Protein AF-A0A522YFZ4-F1 (afdb_monomer)

Structure (mmCIF, N/CA/C/O backbone):
data_AF-A0A522YFZ4-F1
#
_entry.id   AF-A0A522YFZ4-F1
#
loop_
_atom_site.group_PDB
_atom_site.id
_atom_site.type_symbol
_atom_site.label_atom_id
_atom_site.label_alt_id
_atom_site.label_comp_id
_atom_site.label_asym_id
_atom_site.label_entity_id
_atom_site.label_seq_id
_atom_site.pdbx_PDB_ins_code
_atom_site.Cartn_x
_atom_site.Cartn_y
_atom_site.Cartn_z
_atom_site.occupancy
_atom_site.B_iso_or_equiv
_atom_site.auth_seq_id
_atom_site.auth_comp_id
_atom_site.auth_asym_id
_atom_site.auth_atom_id
_atom_site.pdbx_PDB_model_num
ATOM 1 N N . MET A 1 1 ? -3.232 -18.277 -2.558 1.00 76.31 1 MET A N 1
ATOM 2 C CA . MET A 1 1 ? -4.151 -17.157 -2.902 1.00 76.31 1 MET A CA 1
ATOM 3 C C . MET A 1 1 ? -4.315 -17.073 -4.424 1.00 76.31 1 MET A C 1
ATOM 5 O O . MET A 1 1 ? -3.381 -17.454 -5.121 1.00 76.31 1 MET A O 1
ATOM 9 N N . LYS A 1 2 ? -5.454 -16.602 -4.963 1.00 79.25 2 LYS A N 1
ATOM 10 C CA . LYS A 1 2 ? -5.583 -16.311 -6.410 1.00 79.25 2 LYS A CA 1
ATOM 11 C C . LYS A 1 2 ? -5.050 -14.899 -6.674 1.00 79.25 2 LYS A C 1
ATOM 13 O O . LYS A 1 2 ? -5.610 -13.942 -6.155 1.00 79.25 2 LYS A O 1
ATOM 18 N N . GLY A 1 3 ? -3.973 -14.782 -7.444 1.00 84.00 3 GLY A N 1
ATOM 19 C CA . GLY A 1 3 ? -3.370 -13.497 -7.807 1.00 84.00 3 GLY A CA 1
ATOM 20 C C . GLY A 1 3 ? -3.190 -13.356 -9.313 1.00 84.00 3 GLY A C 1
ATOM 21 O O . GLY A 1 3 ? -3.192 -14.351 -10.040 1.00 84.00 3 GLY A O 1
ATOM 22 N N . ALA A 1 4 ? -3.038 -12.120 -9.775 1.00 91.19 4 ALA A N 1
ATOM 23 C CA . ALA A 1 4 ? -2.810 -11.779 -11.173 1.00 91.19 4 ALA A CA 1
ATOM 24 C C . ALA A 1 4 ? -1.366 -11.309 -11.381 1.00 91.19 4 ALA A C 1
ATOM 26 O O . ALA A 1 4 ? -0.794 -10.654 -10.512 1.00 91.19 4 ALA A O 1
ATOM 27 N N . ILE A 1 5 ? -0.795 -11.623 -12.545 1.00 92.88 5 ILE A N 1
ATOM 28 C CA . ILE A 1 5 ? 0.516 -11.119 -12.972 1.00 92.88 5 ILE A CA 1
ATOM 29 C C . ILE A 1 5 ? 0.282 -9.981 -13.961 1.00 92.88 5 ILE A C 1
ATOM 31 O O . ILE A 1 5 ? -0.497 -10.136 -14.901 1.00 92.88 5 ILE A O 1
ATOM 35 N N . ARG A 1 6 ? 0.943 -8.844 -13.751 1.00 93.50 6 ARG A N 1
ATOM 36 C CA . ARG A 1 6 ? 0.860 -7.663 -14.619 1.00 93.50 6 ARG A CA 1
ATOM 37 C C . ARG A 1 6 ? 2.260 -7.098 -14.879 1.00 93.50 6 ARG A C 1
ATOM 39 O O . ARG A 1 6 ? 3.121 -7.232 -14.011 1.00 93.50 6 ARG A O 1
ATOM 46 N N . PRO A 1 7 ? 2.519 -6.476 -16.039 1.00 90.19 7 PRO A N 1
ATOM 47 C CA . PRO A 1 7 ? 3.776 -5.773 -16.264 1.00 90.19 7 PRO A CA 1
ATOM 48 C C . PRO A 1 7 ? 3.856 -4.525 -15.381 1.00 90.19 7 PRO A C 1
ATOM 50 O O . PRO A 1 7 ? 2.868 -3.811 -15.203 1.00 90.19 7 PRO A O 1
ATOM 53 N N . THR A 1 8 ? 5.035 -4.258 -14.822 1.00 88.75 8 THR A N 1
ATOM 54 C CA . THR A 1 8 ? 5.298 -2.988 -14.134 1.00 88.75 8 THR A CA 1
ATOM 55 C C . THR A 1 8 ? 5.586 -1.892 -15.159 1.00 88.75 8 THR A C 1
ATOM 57 O O . THR A 1 8 ? 5.833 -2.165 -16.334 1.00 88.75 8 THR A O 1
ATOM 60 N N . ARG A 1 9 ? 5.629 -0.627 -14.723 1.00 83.00 9 ARG A N 1
ATOM 61 C CA . ARG A 1 9 ? 6.059 0.481 -15.592 1.00 83.00 9 ARG A CA 1
ATOM 62 C C . ARG A 1 9 ? 7.470 0.256 -16.155 1.00 83.00 9 ARG A C 1
ATOM 64 O O . ARG A 1 9 ? 7.712 0.549 -17.319 1.00 83.00 9 ARG A O 1
ATOM 71 N N . GLN A 1 10 ? 8.383 -0.288 -15.349 1.00 81.69 10 GLN A N 1
ATOM 72 C CA . GLN A 1 10 ? 9.733 -0.661 -15.786 1.00 81.69 10 GLN A CA 1
ATOM 73 C C . GLN A 1 10 ? 9.699 -1.841 -16.761 1.00 81.69 10 GLN A C 1
ATOM 75 O O . GLN A 1 10 ? 10.398 -1.819 -17.767 1.00 81.69 10 GLN A O 1
ATOM 80 N N . GLY A 1 11 ? 8.836 -2.828 -16.509 1.00 86.44 11 GLY A N 1
ATOM 81 C CA . GLY A 1 11 ? 8.588 -3.939 -17.422 1.00 86.44 11 GLY A CA 1
ATOM 82 C C . GLY A 1 11 ? 8.094 -3.488 -18.790 1.00 86.44 11 GLY A C 1
ATOM 83 O O . GLY A 1 11 ? 8.548 -4.012 -19.796 1.00 86.44 11 GLY A O 1
ATOM 84 N N . LEU A 1 12 ? 7.220 -2.482 -18.857 1.00 87.19 12 LEU A N 1
ATOM 85 C CA . LEU A 1 12 ? 6.772 -1.923 -20.137 1.00 87.19 12 LEU A CA 1
ATOM 86 C C . LEU A 1 12 ? 7.929 -1.280 -20.915 1.00 87.19 12 LEU A C 1
ATOM 88 O O . LEU A 1 12 ? 8.072 -1.540 -22.106 1.00 87.19 12 LEU A O 1
ATOM 92 N N . TRP A 1 13 ? 8.789 -0.504 -20.248 1.00 83.19 13 TRP A N 1
ATOM 93 C CA . TRP A 1 13 ? 9.982 0.066 -20.885 1.00 83.19 13 TRP A CA 1
ATOM 94 C C . TRP A 1 13 ? 10.974 -1.004 -21.332 1.00 83.19 13 TRP A C 1
ATOM 96 O O . TRP A 1 13 ? 11.488 -0.933 -22.443 1.00 83.19 13 TRP A O 1
ATOM 106 N N . ALA A 1 14 ? 11.210 -2.020 -20.503 1.00 81.81 14 ALA A N 1
ATOM 107 C CA . ALA A 1 14 ? 12.072 -3.141 -20.852 1.00 81.81 14 ALA A CA 1
ATOM 108 C C . ALA A 1 14 ? 11.502 -3.961 -22.021 1.00 81.81 14 ALA A C 1
ATOM 110 O O . ALA A 1 14 ? 12.262 -4.423 -22.865 1.00 81.81 14 ALA A O 1
ATOM 111 N N . ALA A 1 15 ? 10.176 -4.110 -22.110 1.00 88.56 15 ALA A N 1
ATOM 112 C CA . ALA A 1 15 ? 9.514 -4.773 -23.230 1.00 88.56 15 ALA A CA 1
ATOM 113 C C . ALA A 1 15 ? 9.633 -3.949 -24.520 1.00 88.56 15 ALA A C 1
ATOM 115 O O . ALA A 1 15 ? 9.925 -4.508 -25.574 1.00 88.56 15 ALA A O 1
ATOM 116 N N . ALA A 1 16 ? 9.467 -2.625 -24.436 1.00 85.50 16 ALA A N 1
ATOM 117 C CA . ALA A 1 16 ? 9.695 -1.723 -25.563 1.00 85.50 16 ALA A CA 1
ATOM 118 C C . ALA A 1 16 ? 11.158 -1.770 -26.030 1.00 85.50 16 ALA A C 1
ATOM 120 O O . ALA A 1 16 ? 11.412 -1.891 -27.225 1.00 85.50 16 ALA A O 1
ATOM 121 N N . LEU A 1 17 ? 12.114 -1.750 -25.094 1.00 84.00 17 LEU A N 1
ATOM 122 C CA . LEU A 1 17 ? 13.535 -1.906 -25.396 1.00 84.00 17 LEU A CA 1
ATOM 123 C C . LEU A 1 17 ? 13.814 -3.254 -26.062 1.00 84.00 17 LEU A C 1
ATOM 125 O O . LEU A 1 17 ? 14.449 -3.280 -27.106 1.00 84.00 17 LEU A O 1
ATOM 129 N N . ALA A 1 18 ? 13.292 -4.355 -25.517 1.00 87.38 18 ALA A N 1
ATOM 130 C CA . ALA A 1 18 ? 13.441 -5.675 -26.119 1.00 87.38 18 ALA A CA 1
ATOM 131 C C . ALA A 1 18 ? 12.885 -5.699 -27.552 1.00 87.38 18 ALA A C 1
ATOM 133 O O . ALA A 1 18 ? 13.550 -6.196 -28.456 1.00 87.38 18 ALA A O 1
ATOM 134 N N . LEU A 1 19 ? 11.709 -5.113 -27.788 1.00 89.56 19 LEU A N 1
ATOM 135 C CA . LEU A 1 19 ? 11.131 -5.024 -29.128 1.00 89.56 19 LEU A CA 1
ATOM 136 C C . LEU A 1 19 ? 12.023 -4.219 -30.084 1.00 89.56 19 LEU A C 1
ATOM 138 O O . LEU A 1 19 ? 12.289 -4.673 -31.192 1.00 89.56 19 LEU A O 1
ATOM 142 N N . LEU A 1 20 ? 12.521 -3.057 -29.656 1.00 82.50 20 LEU A N 1
ATOM 143 C CA . LEU A 1 20 ? 13.423 -2.233 -30.464 1.00 82.50 20 LEU A CA 1
ATOM 144 C C . LEU A 1 20 ? 14.732 -2.965 -30.772 1.00 82.50 20 LEU A C 1
ATOM 146 O O . LEU A 1 20 ? 15.130 -3.032 -31.931 1.00 82.50 20 LEU A O 1
ATOM 150 N N . THR A 1 21 ? 15.367 -3.570 -29.765 1.00 82.19 21 THR A N 1
ATOM 151 C CA . THR A 1 21 ? 16.588 -4.366 -29.937 1.00 82.19 21 THR A CA 1
ATOM 152 C C . THR A 1 21 ? 16.369 -5.515 -30.919 1.00 82.19 21 THR A C 1
ATOM 154 O O . THR A 1 21 ? 17.227 -5.755 -31.763 1.00 82.19 21 THR A O 1
ATOM 157 N N . PHE A 1 22 ? 15.218 -6.190 -30.860 1.00 89.38 22 PHE A N 1
ATOM 158 C CA . PHE A 1 22 ? 14.872 -7.263 -31.790 1.00 89.38 22 PHE A CA 1
ATOM 159 C C . PHE A 1 22 ? 14.742 -6.769 -33.233 1.00 89.38 22 PHE A C 1
ATOM 161 O O . PHE A 1 22 ? 15.335 -7.347 -34.140 1.00 89.38 22 PHE A O 1
ATOM 168 N N . LEU A 1 23 ? 14.004 -5.676 -33.449 1.00 82.31 23 LEU A N 1
ATOM 169 C CA . LEU A 1 23 ? 13.836 -5.087 -34.779 1.00 82.31 23 LEU A CA 1
ATOM 170 C C . LEU A 1 23 ? 15.176 -4.607 -35.352 1.00 82.31 23 LEU A C 1
ATOM 172 O O . LEU A 1 23 ? 15.461 -4.834 -36.526 1.00 82.31 23 LEU A O 1
ATOM 176 N N . SER A 1 24 ? 16.029 -4.009 -34.520 1.00 77.31 24 SER A N 1
ATOM 177 C CA . SER A 1 24 ? 17.382 -3.615 -34.916 1.00 77.31 24 SER A CA 1
ATOM 178 C C . SER A 1 24 ? 18.277 -4.816 -35.217 1.00 77.31 24 SER A C 1
ATOM 180 O O . SER A 1 24 ? 19.054 -4.754 -36.167 1.00 77.31 24 SER A O 1
ATOM 182 N N . ALA A 1 25 ? 18.160 -5.918 -34.470 1.00 83.81 25 ALA A N 1
ATOM 183 C CA . ALA A 1 25 ? 18.883 -7.159 -34.753 1.00 83.81 25 ALA A CA 1
ATOM 184 C C . ALA A 1 25 ? 18.487 -7.744 -36.119 1.00 83.81 25 ALA A C 1
ATOM 186 O O . ALA A 1 25 ? 19.361 -8.118 -36.899 1.00 83.81 25 ALA A O 1
ATOM 187 N N . LEU A 1 26 ? 17.185 -7.752 -36.436 1.00 83.00 26 LEU A N 1
ATOM 188 C CA . LEU A 1 26 ? 16.666 -8.194 -37.735 1.00 83.00 26 LEU A CA 1
ATOM 189 C C . LEU A 1 26 ? 17.155 -7.309 -38.886 1.00 83.00 26 LEU A C 1
ATOM 191 O O . LEU A 1 26 ? 17.536 -7.827 -39.931 1.00 83.00 26 LEU A O 1
ATOM 195 N N . ALA A 1 27 ? 17.155 -5.987 -38.696 1.00 76.12 27 ALA A N 1
ATOM 196 C CA . ALA A 1 27 ? 17.543 -5.038 -39.736 1.00 76.12 27 ALA A CA 1
ATOM 197 C C . ALA A 1 27 ? 19.059 -5.007 -39.994 1.00 76.12 27 ALA A C 1
ATOM 199 O O . ALA A 1 27 ? 19.480 -4.857 -41.136 1.00 76.12 27 ALA A O 1
ATOM 200 N N . SER A 1 28 ? 19.874 -5.129 -38.943 1.00 76.50 28 SER A N 1
ATOM 201 C CA . SER A 1 28 ? 21.340 -5.028 -39.036 1.00 76.50 28 SER A CA 1
ATOM 202 C C . SER A 1 28 ? 22.049 -6.372 -39.219 1.00 76.50 28 SER A C 1
ATOM 204 O O . SER A 1 28 ? 23.213 -6.393 -39.606 1.00 76.50 28 SER A O 1
ATOM 206 N N . GLY A 1 29 ? 21.399 -7.493 -38.885 1.00 80.94 29 GLY A N 1
ATOM 207 C CA . GLY A 1 29 ? 22.051 -8.805 -38.816 1.00 80.94 29 GLY A CA 1
ATOM 208 C C . GLY A 1 29 ? 23.067 -8.939 -37.671 1.00 80.94 29 GLY A C 1
ATOM 209 O O . GLY A 1 29 ? 23.850 -9.886 -37.653 1.00 80.94 29 GLY A O 1
ATOM 210 N N . ASN A 1 30 ? 23.087 -8.009 -36.709 1.00 77.00 30 ASN A N 1
ATOM 211 C CA . ASN A 1 30 ? 24.081 -7.991 -35.639 1.00 77.00 30 ASN A CA 1
ATOM 212 C C . ASN A 1 30 ? 23.785 -9.047 -34.551 1.00 77.00 30 ASN A C 1
ATOM 214 O O . ASN A 1 30 ? 22.833 -8.921 -33.775 1.00 77.00 30 ASN A O 1
ATOM 218 N N . ASN A 1 31 ? 24.661 -10.052 -34.438 1.00 83.81 31 ASN A N 1
ATOM 219 C CA . ASN A 1 31 ? 24.578 -11.129 -33.439 1.00 83.81 31 ASN A CA 1
ATOM 220 C C . ASN A 1 31 ? 24.554 -10.629 -31.986 1.00 83.81 31 ASN A C 1
ATOM 222 O O . ASN A 1 31 ? 23.901 -11.241 -31.139 1.00 83.81 31 ASN A O 1
ATOM 226 N N . LEU A 1 32 ? 25.211 -9.506 -31.680 1.00 80.69 32 LEU A N 1
ATOM 227 C CA . LEU A 1 32 ? 25.204 -8.944 -30.329 1.00 80.69 32 LEU A CA 1
ATOM 228 C C . LEU A 1 32 ? 23.806 -8.456 -29.928 1.00 80.69 32 LEU A C 1
ATOM 230 O O . LEU A 1 32 ? 23.402 -8.623 -28.777 1.00 80.69 32 LEU A O 1
ATOM 234 N N . LEU A 1 33 ? 23.042 -7.902 -30.874 1.00 79.69 33 LEU A N 1
ATOM 235 C CA . LEU A 1 33 ? 21.673 -7.458 -30.613 1.00 79.69 33 LEU A CA 1
ATOM 236 C C . LEU A 1 33 ? 20.733 -8.648 -30.379 1.00 79.69 33 LEU A C 1
ATOM 238 O O . LEU A 1 33 ? 19.876 -8.574 -29.500 1.00 79.69 33 LEU A O 1
ATOM 242 N N . TYR A 1 34 ? 20.936 -9.773 -31.075 1.00 85.31 34 TYR A N 1
ATOM 243 C CA . TYR A 1 34 ? 20.209 -11.014 -30.780 1.00 85.31 34 TYR A CA 1
ATOM 244 C C . TYR A 1 34 ? 20.511 -11.544 -29.373 1.00 85.31 34 TYR A C 1
ATOM 246 O O . TYR A 1 34 ? 19.588 -11.954 -28.669 1.00 85.31 34 TYR A O 1
ATOM 254 N N . LEU A 1 35 ? 21.775 -11.496 -28.933 1.00 85.62 35 LEU A N 1
ATOM 255 C CA . LEU A 1 35 ? 22.156 -11.886 -27.571 1.00 85.62 35 LEU A CA 1
ATOM 256 C C . LEU A 1 35 ? 21.513 -10.977 -26.518 1.00 85.62 35 LEU A C 1
ATOM 258 O O . LEU A 1 35 ? 20.961 -11.471 -25.534 1.00 85.62 35 LEU A O 1
ATOM 262 N N . LEU A 1 36 ? 21.537 -9.659 -26.736 1.00 85.00 36 LEU A N 1
ATOM 263 C CA . LEU A 1 36 ? 20.905 -8.692 -25.838 1.00 85.00 36 LEU A CA 1
ATOM 264 C C . LEU A 1 36 ? 19.389 -8.910 -25.752 1.00 85.00 36 LEU A C 1
ATOM 266 O O . LEU A 1 36 ? 18.829 -8.946 -24.655 1.00 85.00 36 LEU A O 1
ATOM 270 N N . TRP A 1 37 ? 18.727 -9.105 -26.895 1.00 91.94 37 TRP A N 1
ATOM 271 C CA . TRP A 1 37 ? 17.307 -9.440 -26.928 1.00 91.94 37 TRP A CA 1
ATOM 272 C C . TRP A 1 37 ? 17.012 -10.742 -26.177 1.00 91.94 37 TRP A C 1
ATOM 274 O O . TRP A 1 37 ? 16.101 -10.776 -25.350 1.00 91.94 37 TRP A O 1
ATOM 284 N N . GLY A 1 38 ? 17.806 -11.791 -26.413 1.00 91.00 38 GLY A N 1
ATOM 285 C CA . GLY A 1 38 ? 17.669 -13.078 -25.736 1.00 91.00 38 GLY A CA 1
ATOM 286 C C . GLY A 1 38 ? 17.815 -12.961 -24.218 1.00 91.00 38 GLY A C 1
ATOM 287 O O . GLY A 1 38 ? 17.031 -13.556 -23.481 1.00 91.00 38 GLY A O 1
ATOM 288 N N . ALA A 1 39 ? 18.749 -12.135 -23.737 1.00 87.94 39 ALA A N 1
ATOM 289 C CA . ALA A 1 39 ? 18.914 -11.857 -22.313 1.00 87.94 39 ALA A CA 1
ATOM 290 C C . ALA A 1 39 ? 17.693 -11.135 -21.714 1.00 87.94 39 ALA A C 1
ATOM 292 O O . ALA A 1 39 ? 17.202 -11.533 -20.656 1.00 87.94 39 ALA A O 1
ATOM 293 N N . LEU A 1 40 ? 17.156 -10.116 -22.400 1.00 88.94 40 LEU A N 1
ATOM 294 C CA . LEU A 1 40 ? 15.947 -9.405 -21.965 1.00 88.94 40 LEU A CA 1
ATOM 295 C C . LEU A 1 40 ? 14.728 -10.336 -21.941 1.00 88.94 40 LEU A C 1
ATOM 297 O O . LEU A 1 40 ? 14.024 -10.408 -20.933 1.00 88.94 40 LEU A O 1
ATOM 301 N N . ALA A 1 41 ? 14.500 -11.094 -23.016 1.00 93.88 41 ALA A N 1
ATOM 302 C CA . ALA A 1 41 ? 13.424 -12.079 -23.101 1.00 93.88 41 ALA A CA 1
ATOM 303 C C . ALA A 1 41 ? 13.562 -13.166 -22.019 1.00 93.88 41 ALA A C 1
ATOM 305 O O . ALA A 1 41 ? 12.582 -13.522 -21.360 1.00 93.88 41 ALA A O 1
ATOM 306 N N . GLY A 1 42 ? 14.789 -13.631 -21.770 1.00 91.62 42 GLY A N 1
ATOM 307 C CA . GLY A 1 42 ? 15.119 -14.547 -20.683 1.00 91.62 42 GLY A CA 1
ATOM 308 C C . GLY A 1 42 ? 14.770 -13.973 -19.309 1.00 91.62 42 GLY A C 1
ATOM 309 O O . GLY A 1 42 ? 14.140 -14.658 -18.505 1.00 91.62 42 GLY A O 1
ATOM 310 N N . ALA A 1 43 ? 15.074 -12.698 -19.048 1.00 88.75 43 ALA A N 1
ATOM 311 C CA . ALA A 1 43 ? 14.710 -12.031 -17.797 1.00 88.75 43 ALA A CA 1
ATOM 312 C C . ALA A 1 43 ? 13.184 -11.968 -17.583 1.00 88.75 43 ALA A C 1
ATOM 314 O O . ALA A 1 43 ? 12.709 -12.182 -16.461 1.00 88.75 43 ALA A O 1
ATOM 315 N N . PHE A 1 44 ? 12.395 -11.747 -18.643 1.00 92.00 44 PHE A N 1
ATOM 316 C CA . PHE A 1 44 ? 10.930 -11.846 -18.579 1.00 92.00 44 PHE A CA 1
ATOM 317 C C . PHE A 1 44 ? 10.460 -13.271 -18.274 1.00 92.00 44 PHE A C 1
ATOM 319 O O . PHE A 1 44 ? 9.609 -13.454 -17.401 1.00 92.00 44 PHE A O 1
ATOM 326 N N . ALA A 1 45 ? 11.024 -14.275 -18.951 1.00 91.69 45 ALA A N 1
ATOM 327 C CA . ALA A 1 45 ? 10.673 -15.678 -18.743 1.00 91.69 45 ALA A CA 1
ATOM 328 C C . ALA A 1 45 ? 10.985 -16.137 -17.308 1.00 91.69 45 ALA A C 1
ATOM 330 O O . ALA A 1 45 ? 10.126 -16.724 -16.645 1.00 91.69 45 ALA A O 1
ATOM 331 N N . VAL A 1 46 ? 12.172 -15.795 -16.796 1.00 88.25 46 VAL A N 1
ATOM 332 C CA . VAL A 1 46 ? 12.587 -16.068 -15.413 1.00 88.25 46 VAL A CA 1
ATOM 333 C C . VAL A 1 46 ? 11.676 -15.349 -14.421 1.00 88.25 46 VAL A C 1
ATOM 335 O O . VAL A 1 46 ? 11.199 -15.984 -13.485 1.00 88.25 46 VAL A O 1
ATOM 338 N N . SER A 1 47 ? 11.360 -14.066 -14.642 1.00 88.06 47 SER A N 1
ATOM 339 C CA . SER A 1 47 ? 10.432 -13.322 -13.773 1.00 88.06 47 SER A CA 1
ATOM 340 C C . SER A 1 47 ? 9.059 -13.984 -13.723 1.00 88.06 47 SER A C 1
ATOM 342 O O . SER A 1 47 ? 8.503 -14.201 -12.652 1.00 88.06 47 SER A O 1
ATOM 344 N N . TRP A 1 48 ? 8.506 -14.357 -14.876 1.00 92.12 48 TRP A N 1
ATOM 345 C CA . TRP A 1 48 ? 7.201 -15.006 -14.945 1.00 92.12 48 TRP A CA 1
ATOM 346 C C . TRP A 1 48 ? 7.190 -16.365 -14.234 1.00 92.12 48 TRP A C 1
ATOM 348 O O . TRP A 1 48 ? 6.264 -16.653 -13.471 1.00 92.12 48 TRP A O 1
ATOM 358 N N . ALA A 1 49 ? 8.225 -17.183 -14.447 1.00 88.88 49 ALA A N 1
ATOM 359 C CA . ALA A 1 49 ? 8.363 -18.485 -13.804 1.00 88.88 49 ALA A CA 1
ATOM 360 C C . ALA A 1 49 ? 8.534 -18.347 -12.283 1.00 88.88 49 ALA A C 1
ATOM 362 O O . ALA A 1 49 ? 7.811 -19.004 -11.532 1.00 88.88 49 ALA A O 1
ATOM 363 N N . ALA A 1 50 ? 9.414 -17.450 -11.829 1.00 85.56 50 ALA A N 1
ATOM 364 C CA . ALA A 1 50 ? 9.650 -17.173 -10.414 1.00 85.56 50 ALA A CA 1
ATOM 365 C C . ALA A 1 50 ? 8.369 -16.707 -9.708 1.00 85.56 50 ALA A C 1
ATOM 367 O O . ALA A 1 50 ? 8.016 -17.246 -8.662 1.00 85.56 50 ALA A O 1
ATOM 368 N N . LEU A 1 51 ? 7.610 -15.788 -10.315 1.00 87.88 51 LEU A N 1
ATOM 369 C CA . LEU A 1 51 ? 6.337 -15.316 -9.762 1.00 87.88 51 LEU A CA 1
ATOM 370 C C . LEU A 1 51 ? 5.288 -16.433 -9.691 1.00 87.88 51 LEU A C 1
ATOM 372 O O . LEU A 1 51 ? 4.591 -16.568 -8.685 1.00 87.88 51 LEU A O 1
ATOM 376 N N . ARG A 1 52 ? 5.172 -17.268 -10.733 1.00 86.69 52 ARG A N 1
ATOM 377 C CA . ARG A 1 52 ? 4.224 -18.395 -10.736 1.00 86.69 52 ARG A CA 1
ATOM 378 C C . ARG A 1 52 ? 4.571 -19.459 -9.706 1.00 86.69 52 ARG A C 1
ATOM 380 O O . ARG A 1 52 ? 3.659 -20.013 -9.097 1.00 86.69 52 ARG A O 1
ATOM 387 N N . LEU A 1 53 ? 5.852 -19.770 -9.538 1.00 83.19 53 LEU A N 1
ATOM 388 C CA . LEU A 1 53 ? 6.316 -20.758 -8.569 1.00 83.19 53 LEU A CA 1
ATOM 389 C C . LEU A 1 53 ? 6.223 -20.216 -7.139 1.00 83.19 53 LEU A C 1
ATOM 391 O O . LEU A 1 53 ? 5.701 -20.915 -6.276 1.00 83.19 53 LEU A O 1
ATOM 395 N N . GLY A 1 54 ? 6.626 -18.965 -6.905 1.00 78.31 54 GLY A N 1
ATOM 396 C CA . GLY A 1 54 ? 6.566 -18.317 -5.592 1.00 78.31 54 GLY A CA 1
ATOM 397 C C . GLY A 1 54 ? 5.141 -18.072 -5.086 1.00 78.31 54 GLY A C 1
ATOM 398 O O . GLY A 1 54 ? 4.890 -18.141 -3.886 1.00 78.31 54 GLY A O 1
ATOM 399 N N . ALA A 1 55 ? 4.176 -17.862 -5.987 1.00 78.75 55 ALA A N 1
ATOM 400 C CA . ALA A 1 55 ? 2.767 -17.721 -5.618 1.00 78.75 55 ALA A CA 1
ATOM 401 C C . ALA A 1 55 ? 2.097 -19.048 -5.200 1.00 78.75 55 ALA A C 1
ATOM 403 O O . ALA A 1 55 ? 1.022 -19.036 -4.587 1.00 78.75 55 ALA A O 1
ATOM 404 N N . ARG A 1 56 ? 2.684 -20.209 -5.533 1.00 80.12 56 ARG A N 1
ATOM 405 C CA . ARG A 1 56 ? 2.114 -21.519 -5.180 1.00 80.12 56 ARG A CA 1
ATOM 406 C C . ARG A 1 56 ? 2.274 -21.781 -3.687 1.00 80.12 56 ARG A C 1
ATOM 408 O O . ARG A 1 56 ? 3.371 -21.731 -3.146 1.00 80.12 56 ARG A O 1
ATOM 415 N N . GLY A 1 57 ? 1.163 -22.098 -3.028 1.00 76.81 57 GLY A N 1
ATOM 416 C CA . GLY A 1 57 ? 1.150 -22.375 -1.590 1.00 76.81 57 GLY A CA 1
ATOM 417 C C . GLY A 1 57 ? 1.291 -21.134 -0.705 1.00 76.81 57 GLY A C 1
ATOM 418 O O . GLY A 1 57 ? 1.374 -21.291 0.507 1.00 76.81 57 GLY A O 1
ATOM 419 N N . LEU A 1 58 ? 1.284 -19.921 -1.276 1.00 82.81 58 LEU A N 1
ATOM 420 C CA . LEU A 1 58 ? 1.268 -18.693 -0.488 1.00 82.81 58 LEU A CA 1
ATOM 421 C C . LEU A 1 58 ? -0.117 -18.487 0.141 1.00 82.81 58 LEU A C 1
ATOM 423 O O . LEU A 1 58 ? -1.137 -18.387 -0.565 1.00 82.81 58 LEU A O 1
ATOM 427 N N . ALA A 1 59 ? -0.127 -18.386 1.465 1.00 85.88 59 ALA A N 1
ATOM 428 C CA . ALA A 1 59 ? -1.262 -17.952 2.260 1.00 85.88 59 ALA A CA 1
ATOM 429 C C . ALA A 1 59 ? -0.849 -16.723 3.073 1.00 85.88 59 ALA A C 1
ATOM 431 O O . ALA A 1 59 ? 0.238 -16.684 3.642 1.00 85.88 59 ALA A O 1
ATOM 432 N N . ALA A 1 60 ? -1.708 -15.711 3.112 1.00 88.12 60 ALA A N 1
ATOM 433 C CA . ALA A 1 60 ? -1.500 -14.525 3.925 1.00 88.12 60 ALA A CA 1
ATOM 434 C C . ALA A 1 60 ? -2.760 -14.230 4.731 1.00 88.12 60 ALA A C 1
ATOM 436 O O . ALA A 1 60 ? -3.872 -14.483 4.264 1.00 88.12 60 ALA A O 1
ATOM 437 N N . ARG A 1 61 ? -2.573 -13.697 5.935 1.00 90.50 61 ARG A N 1
ATOM 438 C CA . ARG A 1 61 ? -3.644 -13.282 6.839 1.00 90.50 61 ARG A CA 1
ATOM 439 C C . ARG A 1 61 ? -3.309 -11.938 7.468 1.00 90.50 61 ARG A C 1
ATOM 441 O O . ARG A 1 61 ? -2.158 -11.675 7.808 1.00 90.50 61 ARG A O 1
ATOM 448 N N . ALA A 1 62 ? -4.327 -11.104 7.625 1.00 91.38 62 ALA A N 1
ATOM 449 C CA . ALA A 1 62 ? -4.241 -9.883 8.410 1.00 91.38 62 ALA A CA 1
ATOM 450 C C . ALA A 1 62 ? -4.454 -10.227 9.892 1.00 91.38 62 ALA A C 1
ATOM 452 O O . ALA A 1 62 ? -5.382 -10.960 10.229 1.00 91.38 62 ALA A O 1
ATOM 453 N N . ALA A 1 63 ? -3.585 -9.725 10.761 1.00 90.56 63 ALA A N 1
ATOM 454 C CA . ALA A 1 63 ? -3.675 -9.857 12.206 1.00 90.56 63 ALA A CA 1
ATOM 455 C C . ALA A 1 63 ? -3.839 -8.462 12.815 1.00 90.56 63 ALA A C 1
ATOM 457 O O . ALA A 1 63 ? -2.942 -7.619 12.737 1.00 90.56 63 ALA A O 1
ATOM 458 N N . PHE A 1 64 ? -5.012 -8.227 13.396 1.00 89.19 64 PHE A N 1
ATOM 459 C CA . PHE A 1 64 ? -5.371 -6.960 14.019 1.00 89.19 64 PHE A CA 1
ATOM 460 C C . PHE A 1 64 ? -5.045 -6.975 15.520 1.00 89.19 64 PHE A C 1
ATOM 462 O O . PHE A 1 64 ? -5.139 -8.031 16.150 1.00 89.19 64 PHE A O 1
ATOM 469 N N . PRO A 1 65 ? -4.685 -5.821 16.107 1.00 87.19 65 PRO A N 1
ATOM 470 C CA . PRO A 1 65 ? -4.698 -5.633 17.556 1.00 87.19 65 PRO A CA 1
ATOM 471 C C . PRO A 1 65 ? -6.087 -5.902 18.161 1.00 87.19 65 PRO A C 1
ATOM 473 O O . PRO A 1 65 ? -7.097 -5.720 17.487 1.00 87.19 65 PRO A O 1
ATOM 476 N N . GLU A 1 66 ? -6.139 -6.281 19.443 1.00 82.12 66 GLU A N 1
ATOM 477 C CA . GLU A 1 66 ? -7.388 -6.662 20.136 1.00 82.12 66 GLU A CA 1
ATOM 478 C C . GLU A 1 66 ? -8.444 -5.550 20.186 1.00 82.12 66 GLU A C 1
ATOM 480 O O . GLU A 1 66 ? -9.635 -5.829 20.107 1.00 82.12 66 GLU A O 1
ATOM 485 N N . ALA A 1 67 ? -8.024 -4.290 20.321 1.00 83.06 67 ALA A N 1
ATOM 486 C CA . ALA A 1 67 ? -8.931 -3.152 20.389 1.00 83.06 67 ALA A CA 1
ATOM 487 C C . ALA A 1 67 ? -8.426 -2.026 19.490 1.00 83.06 67 ALA A C 1
ATOM 489 O O . ALA A 1 67 ? -7.348 -1.469 19.708 1.00 83.06 67 ALA A O 1
ATOM 490 N N . LEU A 1 68 ? -9.233 -1.675 18.493 1.00 90.12 68 LEU A N 1
ATOM 491 C CA . LEU A 1 68 ? -8.981 -0.566 17.582 1.00 90.12 68 LEU A CA 1
ATOM 492 C C . LEU A 1 68 ? -9.978 0.543 17.867 1.00 90.12 68 LEU A C 1
ATOM 494 O O . LEU A 1 68 ? -11.142 0.276 18.143 1.00 90.12 68 LEU A O 1
ATOM 498 N N . ARG A 1 69 ? -9.530 1.794 17.803 1.00 89.88 69 ARG A N 1
ATOM 499 C CA . ARG A 1 69 ? -10.390 2.964 17.994 1.00 89.88 69 ARG A CA 1
ATOM 500 C C . ARG A 1 69 ? -10.477 3.762 16.709 1.00 89.88 69 ARG A C 1
ATOM 502 O O . ARG A 1 69 ? -9.500 3.867 15.970 1.00 89.88 69 ARG A O 1
ATOM 509 N N . GLN A 1 70 ? -11.636 4.362 16.480 1.00 89.88 70 GLN A N 1
ATOM 510 C CA . GLN A 1 70 ? -11.849 5.274 15.368 1.00 89.88 70 GLN A CA 1
ATOM 511 C C . GLN A 1 70 ? -10.822 6.419 15.396 1.00 89.88 70 GLN A C 1
ATOM 513 O O . GLN A 1 70 ? -10.668 7.120 16.402 1.00 89.88 70 GLN A O 1
ATOM 518 N N . GLY A 1 71 ? -10.130 6.614 14.276 1.00 84.88 71 GLY A N 1
ATOM 519 C CA . GLY A 1 71 ? -9.109 7.646 14.097 1.00 84.88 71 GLY A CA 1
ATOM 520 C C . GLY A 1 71 ? -7.789 7.394 14.835 1.00 84.88 71 GLY A C 1
ATOM 521 O O . GLY A 1 71 ? -6.919 8.259 14.834 1.00 84.88 71 GLY A O 1
ATOM 522 N N . ALA A 1 72 ? -7.620 6.243 15.494 1.00 85.94 72 ALA A N 1
ATOM 523 C CA . ALA A 1 72 ? -6.346 5.880 16.103 1.00 85.94 72 ALA A CA 1
ATOM 524 C C . ALA A 1 72 ? -5.442 5.191 15.075 1.00 85.94 72 ALA A C 1
ATOM 526 O O . ALA A 1 72 ? -5.880 4.299 14.343 1.00 85.94 72 ALA A O 1
ATOM 527 N N . ARG A 1 73 ? -4.163 5.579 15.058 1.00 87.00 73 ARG A N 1
ATOM 528 C CA . ARG A 1 73 ? -3.137 4.883 14.276 1.00 87.00 73 ARG A CA 1
ATOM 529 C C . ARG A 1 73 ? -2.786 3.558 14.942 1.00 87.00 73 ARG A C 1
ATOM 531 O O . ARG A 1 73 ? -2.572 3.512 16.152 1.00 87.00 73 ARG A O 1
ATOM 538 N N . PHE A 1 74 ? -2.697 2.497 14.154 1.00 88.56 74 PHE A N 1
ATOM 539 C CA . PHE A 1 74 ? -2.306 1.169 14.614 1.00 88.56 74 PHE A CA 1
ATOM 540 C C . PHE A 1 74 ? -1.416 0.483 13.580 1.00 88.56 74 PHE A C 1
ATOM 542 O O . PHE A 1 74 ? -1.503 0.764 12.387 1.00 88.56 74 PHE A O 1
ATOM 549 N N . SER A 1 75 ? -0.581 -0.445 14.044 1.00 89.06 75 SER A N 1
ATOM 550 C CA . SER A 1 75 ? 0.262 -1.251 13.164 1.00 89.06 75 SER A CA 1
ATOM 551 C C . SER A 1 75 ? -0.452 -2.562 12.832 1.00 89.06 75 SER A C 1
ATOM 553 O O . SER A 1 75 ? -0.662 -3.410 13.703 1.00 89.06 75 SER A O 1
ATOM 555 N N . LEU A 1 76 ? -0.873 -2.713 11.578 1.00 90.06 76 LEU A N 1
ATOM 556 C CA . LEU A 1 76 ? -1.446 -3.936 11.033 1.00 90.06 76 LEU A CA 1
ATOM 557 C C . LEU A 1 76 ? -0.325 -4.926 10.719 1.00 90.06 76 LEU A C 1
ATOM 559 O O . LEU A 1 76 ? 0.487 -4.679 9.826 1.00 90.06 76 LEU A O 1
ATOM 563 N N . ALA A 1 77 ? -0.327 -6.077 11.388 1.00 90.44 77 ALA A N 1
ATOM 564 C CA . ALA A 1 77 ? 0.565 -7.176 11.048 1.00 90.44 77 ALA A CA 1
ATOM 565 C C . ALA A 1 77 ? -0.066 -8.032 9.942 1.00 90.44 77 ALA A C 1
ATOM 567 O O . ALA A 1 77 ? -1.124 -8.632 10.121 1.00 90.44 77 ALA A O 1
ATOM 568 N N . VAL A 1 78 ? 0.589 -8.128 8.791 1.00 89.25 78 VAL A N 1
ATOM 569 C CA . VAL A 1 78 ? 0.240 -9.085 7.740 1.00 89.25 78 VAL A CA 1
ATOM 570 C C . VAL A 1 78 ? 1.204 -10.252 7.848 1.00 89.25 78 VAL A C 1
ATOM 572 O O . VAL A 1 78 ? 2.410 -10.079 7.688 1.00 89.25 78 VAL A O 1
ATOM 575 N N . ARG A 1 79 ? 0.677 -11.445 8.124 1.00 88.81 79 ARG A N 1
ATOM 576 C CA . ARG A 1 79 ? 1.475 -12.667 8.248 1.00 88.81 79 ARG A CA 1
ATOM 577 C C . ARG A 1 79 ? 1.320 -13.523 7.009 1.00 88.81 79 ARG A C 1
ATOM 579 O O . ARG A 1 79 ? 0.194 -13.788 6.588 1.00 88.81 79 ARG A O 1
ATOM 586 N N . ALA A 1 80 ? 2.436 -13.954 6.436 1.00 85.62 80 ALA A N 1
ATOM 587 C CA . ALA A 1 80 ? 2.471 -14.815 5.265 1.00 85.62 80 ALA A CA 1
ATOM 588 C C . ALA A 1 80 ? 3.191 -16.132 5.565 1.00 85.62 80 ALA A C 1
ATOM 590 O O . ALA A 1 80 ? 4.287 -16.160 6.130 1.00 85.62 80 ALA A O 1
ATOM 591 N N . THR A 1 81 ? 2.583 -17.229 5.125 1.00 80.56 81 THR A N 1
ATOM 592 C CA . THR A 1 81 ? 3.131 -18.582 5.184 1.00 80.56 81 THR A CA 1
ATOM 593 C C . THR A 1 81 ? 3.313 -19.133 3.773 1.00 80.56 81 THR A C 1
ATOM 595 O O . THR A 1 81 ? 2.502 -18.904 2.872 1.00 80.56 81 THR A O 1
ATOM 598 N N . GLY A 1 82 ? 4.427 -19.832 3.561 1.00 71.56 82 GLY A N 1
ATOM 599 C CA . GLY A 1 82 ? 4.777 -20.442 2.280 1.00 71.56 82 GLY A CA 1
ATOM 600 C C . GLY A 1 82 ? 6.287 -20.493 2.061 1.00 71.56 82 GLY A C 1
ATOM 601 O O . GLY A 1 82 ? 7.029 -19.686 2.610 1.00 71.56 82 GLY A O 1
ATOM 602 N N . ARG A 1 83 ? 6.745 -21.424 1.214 1.00 57.00 83 ARG A N 1
ATOM 603 C CA . ARG A 1 83 ? 8.174 -21.629 0.888 1.00 57.00 83 ARG A CA 1
ATOM 604 C C . ARG A 1 83 ? 8.879 -20.391 0.312 1.00 57.00 83 ARG A C 1
ATOM 606 O O . ARG A 1 83 ? 10.099 -20.358 0.295 1.00 57.00 83 ARG A O 1
ATOM 613 N N . ALA A 1 84 ? 8.123 -19.402 -0.162 1.00 55.44 84 ALA A N 1
ATOM 614 C CA . ALA A 1 84 ? 8.634 -18.205 -0.824 1.00 55.44 84 ALA A CA 1
ATOM 615 C C . ALA A 1 84 ? 8.420 -16.901 -0.028 1.00 55.44 84 ALA A C 1
ATOM 617 O O . ALA A 1 84 ? 8.731 -15.831 -0.549 1.00 55.44 84 ALA A O 1
ATOM 618 N N . SER A 1 85 ? 7.883 -16.954 1.200 1.00 55.44 85 SER A N 1
ATOM 619 C CA . SER A 1 85 ? 7.341 -15.767 1.889 1.00 55.44 85 SER A CA 1
ATOM 620 C C . SER A 1 85 ? 8.383 -14.712 2.283 1.00 55.44 85 SER A C 1
ATOM 622 O O . SER A 1 85 ? 8.028 -13.544 2.415 1.00 55.44 85 SER A O 1
ATOM 624 N N . ALA A 1 86 ? 9.651 -15.100 2.425 1.00 53.03 86 ALA A N 1
ATOM 625 C CA . ALA A 1 86 ? 10.722 -14.239 2.922 1.00 53.03 86 ALA A CA 1
ATOM 626 C C . ALA A 1 86 ? 11.801 -13.899 1.878 1.00 53.03 86 ALA A C 1
ATOM 628 O O . ALA A 1 86 ? 12.270 -12.768 1.806 1.00 53.03 86 ALA A O 1
ATOM 629 N N . GLU A 1 87 ? 12.187 -14.865 1.044 1.00 59.59 87 GLU A N 1
ATOM 630 C CA . GLU A 1 87 ? 13.352 -14.727 0.153 1.00 59.59 87 GLU A CA 1
ATOM 631 C C . GLU A 1 87 ? 13.037 -13.996 -1.167 1.00 59.59 87 GLU A C 1
ATOM 633 O O . GLU A 1 87 ? 13.940 -13.511 -1.842 1.00 59.59 87 GLU A O 1
ATOM 638 N N . HIS A 1 88 ? 11.755 -13.851 -1.528 1.00 66.00 88 HIS A N 1
ATOM 639 C CA . HIS A 1 88 ? 11.327 -13.387 -2.858 1.00 66.00 88 HIS A CA 1
ATOM 640 C C . HIS A 1 88 ? 10.748 -11.961 -2.865 1.00 66.00 88 HIS A C 1
ATOM 642 O O . HIS A 1 88 ? 9.869 -11.649 -3.673 1.00 66.00 88 HIS A O 1
ATOM 648 N N . GLY A 1 89 ? 11.199 -11.087 -1.958 1.00 74.00 89 GLY A N 1
ATOM 649 C CA . GLY A 1 89 ? 10.830 -9.662 -1.960 1.00 74.00 89 GLY A CA 1
ATOM 650 C C . GLY A 1 89 ? 9.321 -9.405 -1.872 1.00 74.00 89 GLY A C 1
ATOM 651 O O . GLY A 1 89 ? 8.797 -8.529 -2.564 1.00 74.00 89 GLY A O 1
ATOM 652 N N . LEU A 1 90 ? 8.610 -10.213 -1.080 1.00 83.88 90 LEU A N 1
ATOM 653 C CA . LEU A 1 90 ? 7.180 -10.047 -0.843 1.00 83.88 90 LEU A CA 1
ATOM 654 C C . LEU A 1 90 ? 6.934 -8.733 -0.093 1.00 83.88 90 LEU A C 1
ATOM 656 O O . LEU A 1 90 ? 7.689 -8.374 0.811 1.00 83.88 90 LEU A O 1
ATOM 660 N N . ARG A 1 91 ? 5.850 -8.033 -0.424 1.00 87.25 91 ARG A N 1
ATOM 661 C CA . ARG A 1 91 ? 5.404 -6.830 0.288 1.00 87.25 91 ARG A CA 1
ATOM 662 C C . ARG A 1 91 ? 3.892 -6.823 0.471 1.00 87.25 91 ARG A C 1
ATOM 664 O O . ARG A 1 91 ? 3.146 -7.287 -0.393 1.00 87.25 91 ARG A O 1
ATOM 671 N N . ALA A 1 92 ? 3.447 -6.309 1.609 1.00 87.88 92 ALA A N 1
ATOM 672 C CA . ALA A 1 92 ? 2.053 -5.971 1.844 1.00 87.88 92 ALA A CA 1
ATOM 673 C C . ALA A 1 92 ? 1.848 -4.522 1.406 1.00 87.88 92 ALA A C 1
ATOM 675 O O . ALA A 1 92 ? 2.656 -3.666 1.757 1.00 87.88 92 ALA A O 1
ATOM 676 N N . ALA A 1 93 ? 0.804 -4.249 0.632 1.00 88.44 93 ALA A N 1
ATOM 677 C CA . ALA A 1 93 ? 0.491 -2.910 0.156 1.00 88.44 93 ALA A CA 1
ATOM 678 C C . ALA A 1 93 ? -0.971 -2.560 0.434 1.00 88.44 93 ALA A C 1
ATOM 680 O O . ALA A 1 93 ? -1.871 -3.377 0.226 1.00 88.44 93 ALA A O 1
ATOM 681 N N . PHE A 1 94 ? -1.206 -1.326 0.868 1.00 86.88 94 PHE A N 1
ATOM 682 C CA . PHE A 1 94 ? -2.532 -0.752 1.049 1.00 86.88 94 PHE A CA 1
ATOM 683 C C . PHE A 1 94 ? -2.534 0.658 0.460 1.00 86.88 94 PHE A C 1
ATOM 685 O O . PHE A 1 94 ? -2.026 1.609 1.044 1.00 86.88 94 PHE A O 1
ATOM 692 N N . GLY A 1 95 ? -3.049 0.765 -0.768 1.00 82.62 95 GLY A N 1
ATOM 693 C CA . GLY A 1 95 ? -2.907 1.970 -1.584 1.00 82.62 95 GLY A CA 1
ATOM 694 C C . GLY A 1 95 ? -1.430 2.302 -1.873 1.00 82.62 95 GLY A C 1
ATOM 695 O O . GLY A 1 95 ? -0.797 1.494 -2.562 1.00 82.62 95 GLY A O 1
ATOM 696 N N . PRO A 1 96 ? -0.920 3.468 -1.435 1.00 75.88 96 PRO A N 1
ATOM 697 C CA . PRO A 1 96 ? 0.456 3.931 -1.647 1.00 75.88 96 PRO A CA 1
ATOM 698 C C . PRO A 1 96 ? 1.455 3.391 -0.616 1.00 75.88 96 PRO A C 1
ATOM 700 O O . PRO A 1 96 ? 2.641 3.283 -0.924 1.00 75.88 96 PRO A O 1
ATOM 703 N N . ASP A 1 97 ? 0.987 3.017 0.574 1.00 80.12 97 ASP A N 1
ATOM 704 C CA . ASP A 1 97 ? 1.848 2.448 1.601 1.00 80.12 97 ASP A CA 1
ATOM 705 C C . ASP A 1 97 ? 2.147 0.987 1.278 1.00 80.12 97 ASP A C 1
ATOM 707 O O . ASP A 1 97 ? 1.252 0.185 0.987 1.00 80.12 97 ASP A O 1
ATOM 711 N N . ALA A 1 98 ? 3.430 0.641 1.325 1.00 83.50 98 ALA A N 1
ATOM 712 C CA . ALA A 1 98 ? 3.908 -0.712 1.113 1.00 83.50 98 ALA A CA 1
ATOM 713 C C . ALA A 1 98 ? 5.019 -1.040 2.110 1.00 83.50 98 ALA A C 1
ATOM 715 O O . ALA A 1 98 ? 5.966 -0.272 2.272 1.00 83.50 98 ALA A O 1
ATOM 716 N N . ALA A 1 99 ? 4.924 -2.210 2.734 1.00 84.75 99 ALA A N 1
ATOM 717 C CA . ALA A 1 99 ? 5.907 -2.708 3.683 1.00 84.75 99 ALA A CA 1
ATOM 718 C C . ALA A 1 99 ? 6.453 -4.065 3.221 1.00 84.75 99 ALA A C 1
ATOM 720 O O . ALA A 1 99 ? 5.663 -4.950 2.865 1.00 84.75 99 ALA A O 1
ATOM 721 N N . PRO A 1 100 ? 7.784 -4.256 3.204 1.00 83.94 100 PRO A N 1
ATOM 722 C CA . PRO A 1 100 ? 8.373 -5.548 2.889 1.00 83.94 100 PRO A CA 1
ATOM 723 C C . PRO A 1 100 ? 8.084 -6.553 4.008 1.00 83.94 100 PRO A C 1
ATOM 725 O O . PRO A 1 100 ? 8.043 -6.197 5.186 1.00 83.94 100 PRO A O 1
ATOM 728 N N . PHE A 1 101 ? 7.913 -7.820 3.639 1.00 80.69 101 PHE A N 1
ATOM 729 C CA . PHE A 1 101 ? 7.904 -8.911 4.608 1.00 80.69 101 PHE A CA 1
ATOM 730 C C . PHE A 1 101 ? 9.325 -9.165 5.100 1.00 80.69 101 PHE A C 1
ATOM 732 O O . PHE A 1 101 ? 10.260 -9.263 4.303 1.00 80.69 101 PHE A O 1
ATOM 739 N N . THR A 1 102 ? 9.489 -9.300 6.412 1.00 75.50 102 THR A N 1
ATOM 740 C CA . THR A 1 102 ? 10.758 -9.713 7.007 1.00 75.50 102 THR A CA 1
ATOM 741 C C . THR A 1 102 ? 10.800 -11.227 7.176 1.00 75.50 102 THR A C 1
ATOM 743 O O . THR A 1 102 ? 9.818 -11.872 7.557 1.00 75.50 102 THR A O 1
ATOM 746 N N . ALA A 1 103 ? 11.955 -11.805 6.843 1.00 64.00 103 ALA A N 1
ATOM 747 C CA . ALA A 1 103 ? 12.204 -13.226 7.008 1.00 64.00 103 ALA A CA 1
ATOM 748 C C . ALA A 1 103 ? 12.171 -13.605 8.495 1.00 64.00 103 ALA A C 1
ATOM 750 O O . ALA A 1 103 ? 12.823 -12.938 9.302 1.00 64.00 103 ALA A O 1
ATOM 751 N N . PRO A 1 104 ? 11.482 -14.688 8.882 1.00 59.31 104 PRO A N 1
ATOM 752 C CA . PRO A 1 104 ? 11.595 -15.199 10.234 1.00 59.31 104 PRO A CA 1
ATOM 753 C C . PRO A 1 104 ? 12.981 -15.821 10.418 1.00 59.31 104 PRO A C 1
ATOM 755 O O . PRO A 1 104 ? 13.432 -16.606 9.586 1.00 59.31 104 PRO A O 1
ATOM 758 N N . ALA A 1 105 ? 13.642 -15.511 11.536 1.00 52.00 105 ALA A N 1
ATOM 759 C CA . ALA A 1 105 ? 15.003 -15.973 11.817 1.00 52.00 105 ALA A CA 1
ATOM 760 C C . ALA A 1 105 ? 15.154 -17.511 11.788 1.00 52.00 105 ALA A C 1
ATOM 762 O O . ALA A 1 105 ? 16.238 -18.005 11.486 1.00 52.00 105 ALA A O 1
ATOM 763 N N . ARG A 1 106 ? 14.083 -18.272 12.082 1.00 50.41 106 ARG A N 1
ATOM 764 C CA . ARG A 1 106 ? 14.009 -19.743 11.973 1.00 50.41 106 ARG A CA 1
ATOM 765 C C . ARG A 1 106 ? 12.562 -20.207 11.769 1.00 50.41 106 ARG A C 1
ATOM 767 O O . ARG A 1 106 ? 11.769 -20.110 12.696 1.00 50.41 106 ARG A O 1
ATOM 774 N N . GLY A 1 107 ? 12.219 -20.716 10.581 1.00 56.09 107 GLY A N 1
ATOM 775 C CA . GLY A 1 107 ? 11.011 -21.531 10.330 1.00 56.09 107 GLY A CA 1
ATOM 776 C C . GLY A 1 107 ? 9.638 -20.921 10.666 1.00 56.09 107 GLY A C 1
ATOM 777 O O . GLY A 1 107 ? 8.663 -21.664 10.736 1.00 56.09 107 GLY A O 1
ATOM 778 N N . GLY A 1 108 ? 9.555 -19.610 10.906 1.00 65.25 108 GLY A N 1
ATOM 779 C CA . GLY A 1 108 ? 8.333 -18.921 11.336 1.00 65.25 108 GLY A CA 1
ATOM 780 C C . GLY A 1 108 ? 7.449 -18.412 10.191 1.00 65.25 108 GLY A C 1
ATOM 781 O O . GLY A 1 108 ? 7.715 -18.651 9.014 1.00 65.25 108 GLY A O 1
ATOM 782 N N . GLU A 1 109 ? 6.396 -17.673 10.545 1.00 74.81 109 GLU A N 1
ATOM 783 C CA . GLU A 1 109 ? 5.610 -16.876 9.593 1.00 74.81 109 GLU A CA 1
ATOM 784 C C . GLU A 1 109 ? 6.385 -15.590 9.255 1.00 74.81 109 GLU A C 1
ATOM 786 O O . GLU A 1 109 ? 6.973 -14.974 10.144 1.00 74.81 109 GLU A O 1
ATOM 791 N N . ALA A 1 110 ? 6.399 -15.177 7.985 1.00 81.94 110 ALA A N 1
ATOM 792 C CA . ALA A 1 110 ? 6.949 -13.875 7.610 1.00 81.94 110 ALA A CA 1
ATOM 793 C C . ALA A 1 110 ? 5.944 -12.780 7.988 1.00 81.94 110 ALA A C 1
ATOM 795 O O . ALA A 1 110 ? 4.741 -12.967 7.789 1.00 81.94 110 ALA A O 1
ATOM 796 N N . GLU A 1 111 ? 6.414 -11.640 8.492 1.00 85.88 111 GLU A N 1
ATOM 797 C CA . GLU A 1 111 ? 5.551 -10.542 8.940 1.00 85.88 111 GLU A CA 1
ATOM 798 C C . GLU A 1 111 ? 5.892 -9.247 8.194 1.00 85.88 111 GLU A C 1
ATOM 800 O O . GLU A 1 111 ? 7.056 -8.881 8.049 1.00 85.88 111 GLU A O 1
ATOM 805 N N . ALA A 1 112 ? 4.865 -8.551 7.717 1.00 86.94 112 ALA A N 1
ATOM 806 C CA . ALA A 1 112 ? 4.949 -7.173 7.249 1.00 86.94 112 ALA A CA 1
ATOM 807 C C . ALA A 1 112 ? 4.067 -6.300 8.143 1.00 86.94 112 ALA A C 1
ATOM 809 O O . ALA A 1 112 ? 2.993 -6.734 8.561 1.00 86.94 112 ALA A O 1
ATOM 810 N N . ARG A 1 113 ? 4.502 -5.071 8.427 1.00 89.19 113 ARG A N 1
ATOM 811 C CA . ARG A 1 113 ? 3.755 -4.123 9.264 1.00 89.19 113 ARG A CA 1
ATOM 812 C C . ARG A 1 113 ? 3.371 -2.891 8.466 1.00 89.19 113 ARG A C 1
ATOM 814 O O . ARG A 1 113 ? 4.237 -2.269 7.861 1.00 89.19 113 ARG A O 1
ATOM 821 N N . LEU A 1 114 ? 2.084 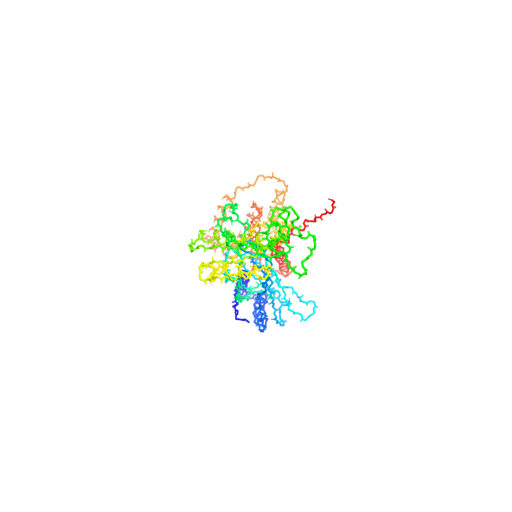-2.568 8.463 1.00 88.25 114 LEU A N 1
ATOM 822 C CA . LEU A 1 114 ? 1.532 -1.371 7.832 1.00 88.25 114 LEU A CA 1
ATOM 823 C C . LEU A 1 114 ? 0.904 -0.492 8.906 1.00 88.25 114 LEU A C 1
ATOM 825 O O . LEU A 1 114 ? 0.066 -0.972 9.664 1.00 88.25 114 LEU A O 1
ATOM 829 N N . ASP A 1 115 ? 1.268 0.783 8.949 1.00 88.31 115 ASP A N 1
ATOM 830 C CA . ASP A 1 115 ? 0.658 1.726 9.882 1.00 88.31 115 ASP A CA 1
ATOM 831 C C . ASP A 1 115 ? -0.590 2.334 9.243 1.00 88.31 115 ASP A C 1
ATOM 833 O O . ASP A 1 115 ? -0.514 3.024 8.230 1.00 88.31 115 ASP A O 1
ATOM 837 N N . LEU A 1 116 ? -1.751 2.033 9.820 1.00 87.88 116 LEU A N 1
ATOM 838 C CA . LEU A 1 116 ? -3.061 2.370 9.275 1.00 87.88 116 LEU A CA 1
ATOM 839 C C . LEU A 1 116 ? -3.900 3.138 10.298 1.00 87.88 116 LEU A C 1
ATOM 841 O O . LEU A 1 116 ? -3.642 3.109 11.500 1.00 87.88 116 LEU A O 1
ATOM 845 N N . GLU A 1 117 ? -4.945 3.797 9.810 1.00 89.06 117 GLU A N 1
ATOM 846 C CA . GLU A 1 117 ? -5.970 4.458 10.614 1.00 89.06 117 GLU A CA 1
ATOM 847 C C . GLU A 1 117 ? -7.346 4.002 10.115 1.00 89.06 117 GLU A C 1
ATOM 849 O O . GLU A 1 117 ? -7.573 3.940 8.906 1.00 89.06 117 GLU A O 1
ATOM 854 N N . LEU A 1 118 ? -8.263 3.662 11.029 1.00 89.44 118 LEU A N 1
ATOM 855 C CA . LEU A 1 118 ? -9.654 3.355 10.677 1.00 89.44 118 LEU A CA 1
ATOM 856 C C . LEU A 1 118 ? -10.500 4.631 10.805 1.00 89.44 118 LEU A C 1
ATOM 858 O O . LEU A 1 118 ? -10.685 5.118 11.924 1.00 89.44 118 LEU A O 1
ATOM 862 N N . PRO A 1 119 ? -11.024 5.192 9.702 1.00 87.25 119 PRO A N 1
ATOM 863 C CA . PRO A 1 119 ? -11.717 6.480 9.748 1.00 87.25 119 PRO A CA 1
ATOM 864 C C . PRO A 1 119 ? -13.139 6.375 10.307 1.00 87.25 119 PRO A C 1
ATOM 866 O O . PRO A 1 119 ? -13.663 7.336 10.880 1.00 87.25 119 PRO A O 1
ATOM 869 N N . TRP A 1 120 ? -13.766 5.209 10.166 1.00 89.06 120 TRP A N 1
ATOM 870 C CA . TRP A 1 120 ? -15.161 4.991 10.523 1.00 89.06 120 TRP A CA 1
ATOM 871 C C . TRP A 1 120 ? -15.285 4.235 11.843 1.00 89.06 120 TRP A C 1
ATOM 873 O O . TRP A 1 120 ? -14.484 3.345 12.119 1.00 89.06 120 TRP A O 1
ATOM 883 N N . ARG A 1 121 ? -16.310 4.543 12.643 1.00 91.00 121 ARG A N 1
ATOM 884 C CA . ARG A 1 121 ? -16.748 3.683 13.752 1.00 91.00 121 ARG A CA 1
ATOM 885 C C . ARG A 1 121 ? -17.397 2.407 13.199 1.00 91.00 121 ARG A C 1
ATOM 887 O O . ARG A 1 121 ? -18.101 2.471 12.193 1.00 91.00 121 ARG A O 1
ATOM 894 N N . GLY A 1 122 ? -17.225 1.277 13.874 1.00 91.00 122 GLY A N 1
ATOM 895 C CA . GLY A 1 122 ? -17.856 0.014 13.495 1.00 91.00 122 GLY A CA 1
ATOM 896 C C . GLY A 1 122 ? -17.029 -0.786 12.495 1.00 91.00 122 GLY A C 1
ATOM 897 O O . GLY A 1 122 ? -15.798 -0.708 12.492 1.00 91.00 122 GLY A O 1
ATOM 898 N N . GLU A 1 123 ? -17.697 -1.597 11.682 1.00 91.94 123 GLU A N 1
ATOM 899 C CA . GLU A 1 123 ? -17.034 -2.519 10.759 1.00 91.94 123 GLU A CA 1
ATOM 900 C C . GLU A 1 123 ? -16.363 -1.758 9.600 1.00 91.94 123 GLU A C 1
ATOM 902 O O . GLU A 1 123 ? -17.013 -1.079 8.803 1.00 91.94 123 GLU A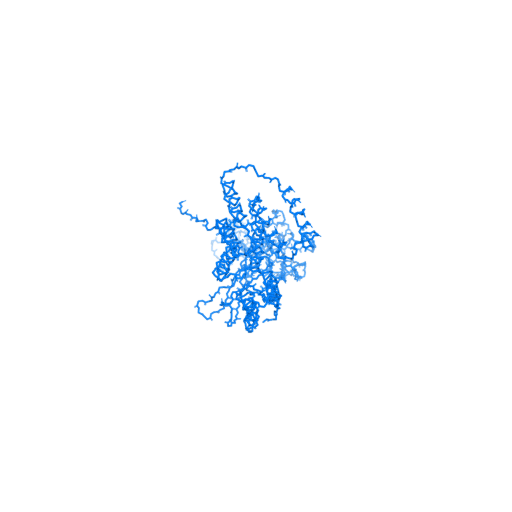 O 1
ATOM 907 N N . ASN A 1 124 ? -15.039 -1.877 9.485 1.00 92.06 124 ASN A N 1
ATOM 908 C CA . ASN A 1 124 ? -14.239 -1.285 8.415 1.00 92.06 124 ASN A CA 1
ATOM 909 C C . ASN A 1 124 ? -13.690 -2.385 7.501 1.00 92.06 124 ASN A C 1
ATOM 911 O O . ASN A 1 124 ? -12.955 -3.264 7.948 1.00 92.06 124 ASN A O 1
ATOM 915 N N . ALA A 1 125 ? -13.988 -2.310 6.205 1.00 91.50 125 ALA A N 1
ATOM 916 C CA . ALA A 1 125 ? -13.480 -3.225 5.188 1.00 91.50 125 ALA A CA 1
ATOM 917 C C . ALA A 1 125 ? -12.244 -2.647 4.478 1.00 91.50 125 ALA A C 1
ATOM 919 O O . ALA A 1 125 ? -12.321 -1.614 3.810 1.00 91.50 125 ALA A O 1
ATOM 920 N N . LEU A 1 126 ? -11.109 -3.347 4.561 1.00 90.06 126 LEU A N 1
ATOM 921 C CA . LEU A 1 126 ? -9.853 -2.994 3.887 1.00 90.06 126 LEU A CA 1
ATOM 922 C C . LEU A 1 126 ? -9.830 -3.546 2.451 1.00 90.06 126 LEU A C 1
ATOM 924 O O . LEU A 1 126 ? -9.098 -4.479 2.127 1.00 90.06 126 LEU A O 1
ATOM 928 N N . THR A 1 127 ? -10.642 -2.974 1.562 1.00 83.50 127 THR A N 1
ATOM 929 C CA . THR A 1 127 ? -10.838 -3.473 0.183 1.00 83.50 127 THR A CA 1
ATOM 930 C C . THR A 1 127 ? -9.618 -3.315 -0.737 1.00 83.50 127 THR A C 1
ATOM 932 O O . THR A 1 127 ? -9.540 -3.976 -1.771 1.00 83.50 127 THR A O 1
ATOM 935 N N . GLY A 1 128 ? -8.647 -2.475 -0.366 1.00 85.19 128 GLY A N 1
ATOM 936 C CA . GLY A 1 128 ? -7.420 -2.218 -1.132 1.00 85.19 128 GLY A CA 1
ATOM 937 C C . GLY A 1 128 ? -6.178 -2.992 -0.674 1.00 85.19 128 GLY A C 1
ATOM 938 O O . GLY A 1 128 ? -5.102 -2.775 -1.240 1.00 85.19 128 GLY A O 1
ATOM 939 N N . LEU A 1 129 ? -6.296 -3.842 0.354 1.00 90.44 129 LEU A N 1
ATOM 940 C CA . LEU A 1 129 ? -5.159 -4.559 0.931 1.00 90.44 129 LEU A CA 1
ATOM 941 C C . LEU A 1 129 ? -4.737 -5.689 -0.006 1.00 90.44 129 LEU A C 1
ATOM 943 O O . LEU A 1 129 ? -5.543 -6.528 -0.413 1.00 90.44 129 LEU A O 1
ATOM 947 N N . ARG A 1 130 ? -3.459 -5.705 -0.373 1.00 92.00 130 ARG A N 1
ATOM 948 C CA . ARG A 1 130 ? -2.902 -6.676 -1.312 1.00 92.00 130 ARG A CA 1
ATOM 949 C C . ARG A 1 130 ? -1.537 -7.153 -0.861 1.00 92.00 130 ARG A C 1
ATOM 951 O O . ARG A 1 130 ? -0.783 -6.435 -0.212 1.00 92.00 130 ARG A O 1
ATOM 958 N N . VAL A 1 131 ? -1.217 -8.374 -1.255 1.00 90.12 131 VAL A N 1
ATOM 959 C CA . VAL A 1 131 ? 0.131 -8.922 -1.164 1.00 90.12 131 VAL A CA 1
ATOM 960 C C . VAL A 1 131 ? 0.694 -8.949 -2.573 1.00 90.12 131 VAL A C 1
ATOM 962 O O . VAL A 1 131 ? 0.043 -9.449 -3.492 1.00 90.12 131 VAL A O 1
ATOM 965 N N . GLU A 1 132 ? 1.881 -8.387 -2.759 1.00 90.44 132 GLU A N 1
ATOM 966 C CA . GLU A 1 132 ? 2.511 -8.298 -4.069 1.00 90.44 132 GLU A CA 1
ATOM 967 C C . GLU A 1 132 ? 4.007 -8.627 -4.017 1.00 90.44 132 GLU A C 1
ATOM 969 O O . GLU A 1 132 ? 4.668 -8.472 -2.994 1.00 90.44 132 GLU A O 1
ATOM 974 N N . THR A 1 133 ? 4.548 -9.106 -5.132 1.00 86.38 133 THR A N 1
ATOM 975 C CA . THR A 1 133 ? 5.990 -9.301 -5.335 1.00 86.38 133 THR A CA 1
ATOM 976 C C . THR A 1 133 ? 6.332 -8.990 -6.786 1.00 86.38 133 THR A C 1
ATOM 978 O O . THR A 1 133 ? 5.560 -9.302 -7.695 1.00 86.38 133 THR A O 1
ATOM 981 N N . ALA A 1 134 ? 7.477 -8.345 -6.995 1.00 87.44 134 ALA A N 1
ATOM 982 C CA . ALA A 1 134 ? 8.028 -8.059 -8.318 1.00 87.44 134 ALA A CA 1
ATOM 983 C C . ALA A 1 134 ? 9.412 -8.705 -8.525 1.00 87.44 134 ALA A C 1
ATOM 985 O O . ALA A 1 134 ? 10.168 -8.321 -9.415 1.00 87.44 134 ALA A O 1
ATOM 986 N N . HIS A 1 135 ? 9.768 -9.670 -7.678 1.00 81.62 135 HIS A N 1
ATOM 987 C CA . HIS A 1 135 ? 11.043 -10.373 -7.755 1.00 81.62 135 HIS A CA 1
ATOM 988 C C . HIS A 1 135 ? 11.139 -11.229 -9.037 1.00 81.62 135 HIS A C 1
ATOM 990 O O . HIS A 1 135 ? 10.121 -11.772 -9.478 1.00 81.62 135 HIS A O 1
ATOM 996 N N . PRO A 1 136 ? 12.338 -11.407 -9.629 1.00 79.69 136 PRO A N 1
ATOM 997 C CA . PRO A 1 136 ? 13.636 -10.846 -9.227 1.00 79.69 136 PRO A CA 1
ATOM 998 C C . PRO A 1 136 ? 13.951 -9.473 -9.822 1.00 79.69 136 PRO A C 1
ATOM 1000 O O . PRO A 1 136 ? 14.561 -8.649 -9.149 1.00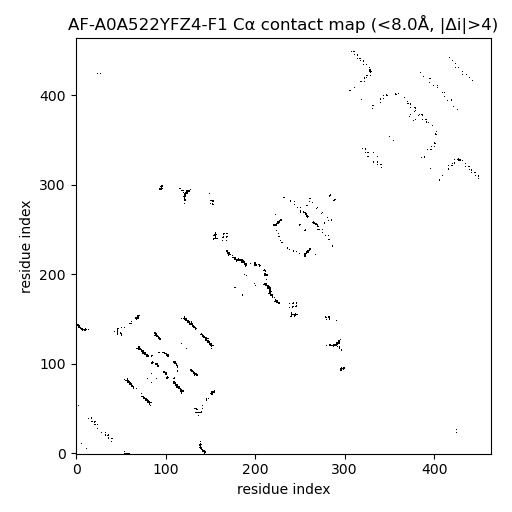 79.69 136 PRO A O 1
ATOM 1003 N N . PHE A 1 137 ? 13.532 -9.213 -11.060 1.00 82.12 137 PHE A N 1
ATOM 1004 C CA . PHE A 1 137 ? 14.016 -8.061 -11.831 1.00 82.12 137 PHE A CA 1
ATOM 1005 C C . PHE A 1 137 ? 13.094 -6.835 -11.801 1.00 82.12 137 PHE A C 1
ATOM 1007 O O . PHE A 1 137 ? 13.408 -5.824 -12.418 1.00 82.12 137 PHE A O 1
ATOM 1014 N N . GLY A 1 138 ? 11.927 -6.908 -11.155 1.00 84.62 138 GLY A N 1
ATOM 1015 C CA . GLY A 1 138 ? 10.962 -5.805 -11.144 1.00 84.62 138 GLY A CA 1
ATOM 1016 C C . GLY A 1 138 ? 10.172 -5.635 -12.446 1.00 84.62 138 GLY A C 1
ATOM 1017 O O . GLY A 1 138 ? 9.427 -4.667 -12.574 1.00 84.62 138 GLY A O 1
ATOM 1018 N N . LEU A 1 139 ? 10.301 -6.548 -13.417 1.00 86.62 139 LEU A N 1
ATOM 1019 C CA . LEU A 1 139 ? 9.660 -6.454 -14.740 1.00 86.62 139 LEU A CA 1
ATOM 1020 C C . LEU A 1 139 ? 8.163 -6.786 -14.701 1.00 86.62 139 LEU A C 1
ATOM 1022 O O . LEU A 1 139 ? 7.336 -6.154 -15.358 1.00 86.62 139 LEU A O 1
ATOM 1026 N N . LEU A 1 140 ? 7.810 -7.794 -13.915 1.00 91.12 140 LEU A N 1
ATOM 1027 C CA . LEU A 1 140 ? 6.447 -8.262 -13.722 1.00 91.12 140 LEU A CA 1
ATOM 1028 C C . LEU A 1 140 ? 6.124 -8.162 -12.235 1.00 91.12 140 LEU A C 1
ATOM 1030 O O . LEU A 1 140 ? 6.999 -8.364 -11.400 1.00 91.12 140 LEU A O 1
ATOM 1034 N N . VAL A 1 141 ? 4.870 -7.873 -11.907 1.00 90.94 141 VAL A N 1
ATOM 1035 C CA . VAL A 1 141 ? 4.362 -7.895 -10.537 1.00 90.94 141 VAL A CA 1
ATOM 1036 C C . VAL A 1 141 ? 3.246 -8.921 -10.435 1.00 90.94 141 VAL A C 1
ATOM 1038 O O . VAL A 1 141 ? 2.299 -8.911 -11.222 1.00 90.94 141 VAL A O 1
ATOM 1041 N N . TRP A 1 142 ? 3.359 -9.819 -9.463 1.00 91.69 142 TRP A N 1
ATOM 1042 C CA . TRP A 1 142 ? 2.244 -10.636 -9.007 1.00 91.69 142 TRP A CA 1
ATOM 1043 C C . TRP A 1 142 ? 1.543 -9.912 -7.863 1.00 91.69 142 TRP A C 1
ATOM 1045 O O . TRP A 1 142 ? 2.209 -9.412 -6.960 1.00 91.69 142 TRP A O 1
ATOM 1055 N N . SER A 1 143 ? 0.214 -9.858 -7.893 1.00 91.12 143 SER A N 1
ATOM 1056 C CA . SER A 1 143 ? -0.598 -9.231 -6.851 1.00 91.12 143 SER A CA 1
ATOM 1057 C C . SER A 1 143 ? -1.830 -10.075 -6.545 1.00 91.12 143 SER A C 1
ATOM 1059 O O . SER A 1 143 ? -2.527 -10.518 -7.463 1.00 91.12 143 SER A O 1
ATOM 1061 N N . ALA A 1 144 ? -2.109 -10.289 -5.261 1.00 91.12 144 ALA A N 1
ATOM 1062 C CA . ALA A 1 144 ? -3.320 -10.945 -4.785 1.00 91.12 144 ALA A CA 1
ATOM 1063 C C . ALA A 1 144 ? -4.030 -10.082 -3.732 1.00 91.12 144 ALA A C 1
ATOM 1065 O O . ALA A 1 144 ? -3.373 -9.606 -2.801 1.00 91.12 144 ALA A O 1
ATOM 1066 N N . PRO A 1 145 ? -5.359 -9.898 -3.842 1.00 91.56 145 PRO A N 1
ATOM 1067 C CA . PRO A 1 145 ? -6.124 -9.190 -2.826 1.00 91.56 145 PRO A CA 1
ATOM 1068 C C . PRO A 1 145 ? -6.165 -10.001 -1.527 1.00 91.56 145 PRO A C 1
ATOM 1070 O O . PRO A 1 145 ? -6.249 -11.233 -1.547 1.00 91.56 145 PRO A O 1
ATOM 1073 N N . LEU A 1 146 ? -6.132 -9.296 -0.402 1.00 90.56 146 LEU A N 1
ATOM 1074 C CA . LEU A 1 146 ? -6.290 -9.844 0.935 1.00 90.56 146 LEU A CA 1
ATOM 1075 C C . LEU A 1 146 ? -7.514 -9.188 1.575 1.00 90.56 146 LEU A C 1
ATOM 1077 O O . LEU A 1 146 ? -7.462 -8.037 1.994 1.00 90.56 146 LEU A O 1
ATOM 1081 N N . ALA A 1 147 ? -8.624 -9.923 1.631 1.00 87.75 147 ALA A N 1
ATOM 1082 C CA . ALA A 1 147 ? -9.824 -9.448 2.304 1.00 87.75 147 ALA A CA 1
ATOM 1083 C C . ALA A 1 147 ? -9.568 -9.379 3.813 1.00 87.75 147 ALA A C 1
ATOM 1085 O O . ALA A 1 147 ? -9.202 -10.381 4.428 1.00 87.75 147 ALA A O 1
ATOM 1086 N N . ALA A 1 148 ? -9.761 -8.201 4.397 1.00 89.62 148 ALA A N 1
ATOM 1087 C CA . ALA A 1 148 ? -9.627 -7.992 5.827 1.00 89.62 148 ALA A CA 1
ATOM 1088 C C . ALA A 1 148 ? -10.686 -6.995 6.310 1.00 89.62 148 ALA A C 1
ATOM 1090 O O . ALA A 1 148 ? -10.993 -6.017 5.623 1.00 89.62 148 ALA A O 1
ATOM 1091 N N . GLN A 1 149 ? -11.259 -7.275 7.476 1.00 91.12 149 GLN A N 1
ATOM 1092 C CA . GLN A 1 149 ? -12.266 -6.447 8.130 1.00 91.12 149 GLN A CA 1
ATOM 1093 C C . GLN A 1 149 ? -11.871 -6.261 9.589 1.00 91.12 149 GLN A C 1
ATOM 1095 O O . GLN A 1 149 ? -11.299 -7.173 10.189 1.00 91.12 149 GLN A O 1
ATOM 1100 N N . ALA A 1 150 ? -12.145 -5.081 10.131 1.00 91.44 150 ALA A N 1
ATOM 1101 C CA . ALA A 1 150 ? -11.829 -4.751 11.508 1.00 91.44 150 ALA A CA 1
ATOM 1102 C C . ALA A 1 150 ? -12.906 -3.869 12.131 1.00 91.44 150 ALA A C 1
ATOM 1104 O O . ALA A 1 150 ? -13.365 -2.907 11.514 1.00 91.44 150 ALA A O 1
ATOM 1105 N N . LEU A 1 151 ? -13.241 -4.167 13.384 1.00 92.75 151 LEU A N 1
ATOM 1106 C CA . LEU A 1 151 ? -14.159 -3.373 14.183 1.00 92.75 151 LEU A CA 1
ATOM 1107 C C . LEU A 1 151 ? -13.402 -2.215 14.844 1.00 92.75 151 LEU A C 1
ATOM 1109 O O . LEU A 1 151 ? -12.495 -2.431 15.648 1.00 92.75 151 LEU A O 1
ATOM 1113 N N . ALA A 1 152 ? -13.791 -0.983 14.528 1.00 93.44 152 ALA A N 1
ATOM 1114 C CA . ALA A 1 152 ? -13.297 0.217 15.190 1.00 93.44 152 ALA A CA 1
ATOM 1115 C C . ALA A 1 152 ? -14.268 0.658 16.291 1.00 93.44 152 ALA A C 1
ATOM 1117 O O . ALA A 1 152 ? -15.408 1.044 16.023 1.00 93.44 152 ALA A O 1
ATOM 1118 N N . LEU A 1 153 ? -13.803 0.654 17.536 1.00 93.31 153 LEU A N 1
ATOM 1119 C CA . LEU A 1 153 ? -14.540 1.176 18.679 1.00 93.31 153 LEU A CA 1
ATOM 1120 C C . LEU A 1 153 ? -14.702 2.703 18.568 1.00 93.31 153 LEU A C 1
ATOM 1122 O O . LEU A 1 153 ? -13.794 3.383 18.070 1.00 93.31 153 LEU A O 1
ATOM 1126 N N . PRO A 1 154 ? -15.822 3.269 19.053 1.00 89.81 154 PRO A N 1
ATOM 1127 C CA . PRO A 1 154 ? -15.997 4.716 19.118 1.00 89.81 154 PRO A CA 1
ATOM 1128 C C . PRO A 1 154 ? -14.874 5.380 19.922 1.00 89.81 154 PRO A C 1
ATOM 1130 O O . PRO A 1 154 ? -14.356 4.834 20.901 1.00 89.81 154 PRO A O 1
ATOM 1133 N N . ASN A 1 155 ? -14.492 6.583 19.501 1.00 86.12 155 ASN A N 1
ATOM 1134 C CA . ASN A 1 155 ? -13.480 7.372 20.186 1.00 86.12 155 ASN A CA 1
ATOM 1135 C C . ASN A 1 155 ? -14.141 8.459 21.046 1.00 86.12 155 ASN A C 1
ATOM 1137 O O . ASN A 1 155 ? -14.563 9.489 20.526 1.00 86.12 155 ASN A O 1
ATOM 1141 N N . GLY A 1 156 ? -14.190 8.239 22.364 1.00 74.62 156 GLY A N 1
ATOM 1142 C CA . GLY A 1 156 ? -14.800 9.163 23.326 1.00 74.62 156 GLY A CA 1
ATOM 1143 C C . GLY A 1 156 ? -14.027 10.465 23.575 1.00 74.62 156 GLY A C 1
ATOM 1144 O O . GLY A 1 156 ? -14.493 11.320 24.315 1.00 74.62 156 GLY A O 1
ATOM 1145 N N . THR A 1 157 ? -12.850 10.650 22.970 1.00 69.81 157 THR A N 1
ATOM 1146 C CA . THR A 1 157 ? -12.002 11.839 23.199 1.00 69.81 157 THR A CA 1
ATOM 1147 C C . THR A 1 157 ? -12.075 12.886 22.086 1.00 69.81 157 THR A C 1
ATOM 1149 O O . THR A 1 157 ? -11.487 13.961 22.201 1.00 69.81 157 THR A O 1
ATOM 1152 N N . ARG A 1 158 ? -12.786 12.605 20.986 1.00 65.25 158 ARG A N 1
ATOM 1153 C CA . ARG A 1 158 ? -12.743 13.442 19.781 1.00 65.25 158 ARG A CA 1
ATOM 1154 C C . ARG A 1 158 ? -13.856 14.495 19.767 1.00 65.25 158 ARG A C 1
ATOM 1156 O O . ARG A 1 158 ? -14.984 14.190 19.404 1.00 65.25 158 ARG A O 1
ATOM 1163 N N . GLY A 1 159 ? -13.502 15.748 20.065 1.00 62.06 159 GLY A N 1
ATOM 1164 C CA . GLY A 1 159 ? -14.312 16.931 19.726 1.00 62.06 159 GLY A CA 1
ATOM 1165 C C . GLY A 1 159 ? -15.639 17.079 20.480 1.00 62.06 159 GLY A C 1
ATOM 1166 O O . GLY A 1 159 ? -16.570 17.667 19.936 1.00 62.06 159 GLY A O 1
ATOM 1167 N N . LEU A 1 160 ? -15.731 16.535 21.696 1.00 72.38 160 LEU A N 1
ATOM 1168 C CA . LEU A 1 160 ? -16.936 16.569 22.530 1.00 72.38 160 LEU A CA 1
ATOM 1169 C C . LEU A 1 160 ? -16.831 17.621 23.637 1.00 72.38 160 LEU A C 1
ATOM 1171 O O . LEU A 1 160 ? -15.757 17.820 24.209 1.00 72.38 160 LEU A O 1
ATOM 1175 N N . SER A 1 161 ? -17.959 18.254 23.962 1.00 73.62 161 SER A N 1
ATOM 1176 C CA . SER A 1 161 ? -18.095 19.085 25.161 1.00 73.62 161 SER A CA 1
ATOM 1177 C C . SER A 1 161 ? -18.450 18.229 26.386 1.00 73.62 161 SER A C 1
ATOM 1179 O O . SER A 1 161 ? -18.923 17.098 26.261 1.00 73.62 161 SER A O 1
ATOM 1181 N N . TRP A 1 162 ? -18.245 18.761 27.595 1.00 70.81 162 TRP A N 1
ATOM 1182 C CA . TRP A 1 162 ? -18.672 18.083 28.827 1.00 70.81 162 TRP A CA 1
ATOM 1183 C C . TRP A 1 162 ? -20.193 17.897 28.905 1.00 70.81 162 TRP A C 1
ATOM 1185 O O . TRP A 1 162 ? -20.646 16.880 29.428 1.00 70.81 162 TRP A O 1
ATOM 1195 N N . GLU A 1 163 ? -20.959 18.833 28.340 1.00 72.69 163 GLU A N 1
ATOM 1196 C CA . GLU A 1 163 ? -22.424 18.779 28.274 1.00 72.69 163 GLU A CA 1
ATOM 1197 C C . GLU A 1 163 ? -22.902 17.586 27.437 1.00 72.69 163 GLU A C 1
ATOM 1199 O O . GLU A 1 163 ? -23.824 16.876 27.838 1.00 72.69 163 GLU A O 1
ATOM 1204 N N . ASP A 1 164 ? -22.221 17.296 26.321 1.00 72.50 164 ASP A N 1
ATOM 1205 C CA . ASP A 1 164 ? -22.540 16.141 25.475 1.00 72.50 164 ASP A CA 1
ATOM 1206 C C . ASP A 1 164 ? -22.398 14.824 26.259 1.00 72.50 164 ASP A C 1
ATOM 1208 O O . ASP A 1 164 ? -23.261 13.949 26.183 1.00 72.50 164 ASP A O 1
ATOM 1212 N N . VAL A 1 165 ? -21.335 14.694 27.060 1.00 74.44 165 VAL A N 1
ATOM 1213 C CA . VAL A 1 165 ? -21.051 13.490 27.863 1.00 74.44 165 VAL A CA 1
ATOM 1214 C C . VAL A 1 165 ? -22.031 13.336 29.029 1.00 74.44 165 VAL A C 1
ATOM 1216 O O . VAL A 1 165 ? -22.424 12.218 29.366 1.00 74.44 165 VAL A O 1
ATOM 1219 N N . GLU A 1 166 ? -22.429 14.443 29.656 1.00 75.56 166 GLU A N 1
ATOM 1220 C CA . GLU A 1 166 ? -23.392 14.433 30.759 1.00 75.56 166 GLU A CA 1
ATOM 1221 C C . GLU A 1 166 ? -24.808 14.121 30.267 1.00 75.56 166 GLU A C 1
ATOM 1223 O O . GLU A 1 166 ? -25.490 13.305 30.878 1.00 75.56 166 GLU A O 1
ATOM 1228 N N . SER A 1 167 ? -25.205 14.656 29.108 1.00 74.62 167 SER A N 1
ATOM 1229 C CA . SER A 1 167 ? -26.513 14.378 28.499 1.00 74.62 167 SER A CA 1
ATOM 1230 C C . SER A 1 167 ? -26.732 12.899 28.152 1.00 74.62 167 SER A C 1
ATOM 1232 O O . SER A 1 167 ? -27.868 12.430 28.134 1.00 74.62 167 SER A O 1
ATOM 1234 N N . ALA A 1 168 ? -25.651 12.150 27.907 1.00 72.69 168 ALA A N 1
ATOM 1235 C CA . ALA A 1 168 ? -25.706 10.712 27.659 1.00 72.69 168 ALA A CA 1
ATOM 1236 C C . ALA A 1 168 ? -25.878 9.890 28.951 1.00 72.69 168 ALA A C 1
ATOM 1238 O O . ALA A 1 168 ? -26.288 8.730 28.886 1.00 72.69 168 ALA A O 1
ATOM 1239 N N . CYS A 1 169 ? -25.551 10.458 30.118 1.00 77.38 169 CYS A N 1
ATOM 1240 C CA . CYS A 1 169 ? -25.654 9.799 31.415 1.00 77.38 169 CYS A CA 1
ATOM 1241 C C . CYS A 1 169 ? -27.014 10.074 32.063 1.00 77.38 169 CYS A C 1
ATOM 1243 O O . CYS A 1 169 ? -27.262 11.157 32.582 1.00 77.38 169 CYS A O 1
ATOM 1245 N N . GLU A 1 170 ? -27.855 9.053 32.171 1.00 75.31 170 GLU A N 1
ATOM 1246 C CA . GLU A 1 170 ? -28.989 9.077 33.086 1.00 75.31 170 GLU A CA 1
ATOM 1247 C C . GLU A 1 170 ? -28.611 8.349 34.376 1.00 75.31 170 GLU A C 1
ATOM 1249 O O . GLU A 1 170 ? -28.363 7.136 34.389 1.00 75.31 170 GLU A O 1
ATOM 1254 N N . ALA A 1 171 ? -28.593 9.079 35.492 1.00 62.59 171 ALA A N 1
ATOM 1255 C CA . ALA A 1 171 ? -28.538 8.459 36.809 1.00 62.59 171 ALA A CA 1
ATOM 1256 C C . ALA A 1 171 ? -29.788 7.583 36.977 1.00 62.59 171 ALA A C 1
ATOM 1258 O O . ALA A 1 171 ? -30.906 8.077 37.123 1.00 62.59 171 ALA A O 1
ATOM 1259 N N . SER A 1 172 ? -29.616 6.263 36.905 1.00 53.69 172 SER A N 1
ATOM 1260 C CA . SER A 1 172 ? -30.727 5.335 37.066 1.00 53.69 172 SER A CA 1
ATOM 1261 C C . SER A 1 172 ? -30.900 5.021 38.534 1.00 53.69 172 SER A C 1
ATOM 1263 O O . SER A 1 172 ? -30.308 4.088 39.065 1.00 53.69 172 SER A O 1
ATOM 1265 N N . GLY A 1 173 ? -31.765 5.821 39.148 1.00 46.41 173 GLY A N 1
ATOM 1266 C CA . GLY A 1 173 ? -32.255 5.612 40.495 1.00 46.41 173 GLY A CA 1
ATOM 1267 C C . GLY A 1 173 ? -31.312 6.164 41.552 1.00 46.41 173 GLY A C 1
ATOM 1268 O O . GLY A 1 173 ? -30.184 5.715 41.729 1.00 46.41 173 GLY A O 1
ATOM 1269 N N . THR A 1 174 ? -31.845 7.082 42.348 1.00 44.16 174 THR A N 1
ATOM 1270 C CA . THR A 1 174 ? -31.579 7.086 43.781 1.00 44.16 174 THR A CA 1
ATOM 1271 C C . THR A 1 174 ? -32.001 5.718 44.319 1.00 44.16 174 THR A C 1
ATOM 1273 O O . THR A 1 174 ? -33.157 5.508 44.689 1.00 44.16 174 THR A O 1
ATOM 1276 N N . GLU A 1 175 ? -31.093 4.737 44.308 1.00 48.03 175 GLU A N 1
ATOM 1277 C CA . GLU A 1 175 ? -31.301 3.569 45.154 1.00 48.03 175 GLU A CA 1
ATOM 1278 C C . GLU A 1 175 ? -31.394 4.102 46.580 1.00 48.03 175 GLU A C 1
ATOM 1280 O O . GLU A 1 175 ? -30.489 4.768 47.087 1.00 48.03 175 GLU A O 1
ATOM 1285 N N . ARG A 1 176 ? -32.563 3.890 47.191 1.00 48.34 176 ARG A N 1
ATOM 1286 C CA . ARG A 1 176 ? -32.748 4.179 48.605 1.00 48.34 176 ARG A CA 1
ATOM 1287 C C . ARG A 1 176 ? -31.643 3.426 49.335 1.00 48.34 176 ARG A C 1
ATOM 1289 O O . ARG A 1 176 ? -31.466 2.240 49.032 1.00 48.34 176 ARG A O 1
ATOM 1296 N N . PRO A 1 177 ? -30.924 4.080 50.259 1.00 51.66 177 PRO A N 1
ATOM 1297 C CA . PRO A 1 177 ? -29.894 3.400 51.012 1.00 51.66 177 PRO A CA 1
ATOM 1298 C C . PRO A 1 177 ? -30.468 2.098 51.581 1.00 51.66 177 PRO A C 1
ATOM 1300 O O . PRO A 1 177 ? -31.657 2.002 51.910 1.00 51.66 177 PRO A O 1
ATOM 1303 N N . ARG A 1 178 ? -29.659 1.047 51.570 1.00 55.69 178 ARG A N 1
ATOM 1304 C CA . ARG A 1 178 ? -30.048 -0.272 52.065 1.00 55.69 178 ARG A CA 1
ATOM 1305 C C . ARG A 1 178 ? -29.312 -0.489 53.383 1.00 55.69 178 ARG A C 1
ATOM 1307 O O . ARG A 1 178 ? -28.217 0.032 53.567 1.00 55.69 178 ARG A O 1
ATOM 1314 N N . ARG A 1 179 ? -29.932 -1.200 54.324 1.00 54.88 179 ARG A N 1
ATOM 1315 C CA . ARG A 1 179 ? -29.347 -1.477 55.646 1.00 54.88 179 ARG A CA 1
ATOM 1316 C C . ARG A 1 179 ? -27.976 -2.150 55.486 1.00 54.88 179 ARG A C 1
ATOM 1318 O O . ARG A 1 179 ? -27.922 -3.216 54.877 1.00 54.88 179 ARG A O 1
ATOM 1325 N N . GLY A 1 180 ? -26.919 -1.573 56.060 1.00 66.12 180 GLY A N 1
ATOM 1326 C CA . GLY A 1 180 ? -25.577 -2.160 56.031 1.00 66.12 180 GLY A CA 1
ATOM 1327 C C . GLY A 1 180 ? -24.560 -1.445 56.922 1.00 66.12 180 GLY A C 1
ATOM 1328 O O . GLY A 1 180 ? -24.926 -0.785 57.889 1.00 66.12 180 GLY A O 1
ATOM 1329 N N . ALA A 1 181 ? -23.274 -1.636 56.631 1.00 60.09 181 ALA A N 1
ATOM 1330 C CA . ALA A 1 181 ? -22.156 -1.232 57.490 1.00 60.09 181 ALA A CA 1
ATOM 1331 C C . ALA A 1 181 ? -21.377 -0.016 56.946 1.00 60.09 181 ALA A C 1
ATOM 1333 O O . ALA A 1 181 ? -20.149 -0.020 56.965 1.00 60.09 181 ALA A O 1
ATOM 1334 N N . GLY A 1 182 ? -22.068 0.985 56.391 1.00 67.06 182 GLY A N 1
ATOM 1335 C CA . GLY A 1 182 ? -21.432 2.259 56.029 1.00 67.06 182 GLY A CA 1
ATOM 1336 C C . GLY A 1 182 ? -21.372 3.246 57.198 1.00 67.06 182 GLY A C 1
ATOM 1337 O O . GLY A 1 182 ? -21.669 2.890 58.334 1.00 67.06 182 GLY A O 1
ATOM 1338 N N . ASP A 1 183 ? -21.006 4.496 56.905 1.00 63.03 183 ASP A N 1
ATOM 1339 C CA . ASP A 1 183 ? -20.845 5.566 57.908 1.00 63.03 183 ASP A CA 1
ATOM 1340 C C . ASP A 1 183 ? -22.015 6.571 57.933 1.00 63.03 183 ASP A C 1
ATOM 1342 O O . ASP A 1 183 ? -22.113 7.404 58.836 1.00 63.03 183 ASP A O 1
ATOM 1346 N N . GLU A 1 184 ? -22.942 6.501 56.972 1.00 66.44 184 GLU A N 1
ATOM 1347 C CA . GLU A 1 184 ? -24.112 7.386 56.920 1.00 66.44 184 GLU A CA 1
ATOM 1348 C C . GLU A 1 184 ? -25.282 6.819 57.736 1.00 66.44 184 GLU A C 1
ATOM 1350 O O . GLU A 1 184 ? -25.656 5.657 57.579 1.00 66.44 184 GLU A O 1
ATOM 1355 N N . LEU A 1 185 ? -25.889 7.640 58.601 1.00 73.19 185 LEU A N 1
ATOM 1356 C CA . LEU A 1 185 ? -27.043 7.242 59.412 1.00 73.19 185 LEU A CA 1
ATOM 1357 C C . LEU A 1 185 ? -28.268 6.995 58.514 1.00 73.19 185 LEU A C 1
ATOM 1359 O O . LEU A 1 185 ? -28.831 7.926 57.944 1.00 73.19 185 LEU A O 1
ATOM 1363 N N . TYR A 1 186 ? -28.709 5.742 58.438 1.00 70.94 186 TYR A N 1
ATOM 1364 C CA . TYR A 1 186 ? -29.890 5.312 57.691 1.00 70.94 186 TYR A CA 1
ATOM 1365 C C . TYR A 1 186 ? -31.185 5.478 58.489 1.00 70.94 186 TYR A C 1
ATOM 1367 O O . TYR A 1 186 ? -32.209 5.898 57.952 1.00 70.94 186 TYR A O 1
ATOM 1375 N N . GLY A 1 187 ? -31.148 5.147 59.782 1.00 82.94 187 GLY A N 1
ATOM 1376 C CA . GLY A 1 187 ? -32.335 5.151 60.630 1.00 82.94 187 GLY A CA 1
ATOM 1377 C C . GLY A 1 187 ? -32.062 4.745 62.074 1.00 82.94 187 GLY A C 1
ATOM 1378 O O . GLY A 1 187 ? -30.929 4.476 62.469 1.00 82.94 187 GLY A O 1
ATOM 1379 N N . LEU A 1 188 ? -33.127 4.719 62.874 1.00 85.38 188 LEU A N 1
ATOM 1380 C CA . LEU A 1 188 ? -33.115 4.250 64.258 1.00 85.38 188 LEU A CA 1
ATOM 1381 C C . LEU A 1 188 ? -34.046 3.050 64.369 1.00 85.38 188 LEU A C 1
ATOM 1383 O O . LEU A 1 188 ? -35.203 3.134 63.952 1.00 85.38 188 LEU A O 1
ATOM 1387 N N . ARG A 1 189 ? -33.579 1.969 64.992 1.00 86.69 189 ARG A N 1
ATOM 1388 C CA . ARG A 1 189 ? -34.427 0.811 65.300 1.00 86.69 189 ARG A CA 1
ATOM 1389 C C . ARG A 1 189 ? -34.328 0.390 66.763 1.00 86.69 189 ARG A C 1
ATOM 1391 O O . ARG A 1 189 ? -33.340 0.728 67.415 1.00 86.69 189 ARG A O 1
ATOM 1398 N N . PRO A 1 190 ? -35.298 -0.386 67.279 1.00 87.75 190 PRO A N 1
ATOM 1399 C CA . PRO A 1 190 ? -35.166 -1.036 68.576 1.00 87.75 190 PRO A CA 1
ATOM 1400 C C . PRO A 1 190 ? -33.938 -1.953 68.630 1.00 87.75 190 PRO A C 1
ATOM 1402 O O . PRO A 1 190 ? -33.632 -2.663 67.665 1.00 87.75 190 PRO A O 1
ATOM 1405 N N . TYR A 1 191 ? -33.253 -1.927 69.770 1.00 85.56 191 TYR A N 1
ATOM 1406 C CA . TYR A 1 191 ? -32.163 -2.841 70.098 1.00 85.56 191 TYR A CA 1
ATOM 1407 C C . TYR A 1 191 ? -32.638 -4.296 70.056 1.00 85.56 191 TYR A C 1
ATOM 1409 O O . TYR A 1 191 ? -33.701 -4.618 70.591 1.00 85.56 191 TYR A O 1
ATOM 1417 N N . ALA A 1 192 ? -31.839 -5.158 69.433 1.00 86.75 192 ALA A N 1
ATOM 1418 C CA . ALA A 1 192 ? -32.016 -6.600 69.433 1.00 86.75 192 ALA A CA 1
ATOM 1419 C C . ALA A 1 192 ? -30.822 -7.271 70.122 1.00 86.75 192 ALA A C 1
ATOM 1421 O O . ALA A 1 192 ? -29.705 -6.750 70.139 1.00 86.75 192 ALA A O 1
ATOM 1422 N N . GLU A 1 193 ? -31.066 -8.440 70.699 1.00 78.88 193 GLU A N 1
ATOM 1423 C CA . GLU A 1 193 ? -30.052 -9.208 71.413 1.00 78.88 193 GLU A CA 1
ATOM 1424 C C . GLU A 1 193 ? -28.946 -9.651 70.436 1.00 78.88 193 GLU A C 1
ATOM 1426 O O . GLU A 1 193 ? -29.219 -10.325 69.442 1.00 78.88 193 GLU A O 1
ATOM 1431 N N . GLY A 1 194 ? -27.709 -9.202 70.680 1.00 81.50 194 GLY A N 1
ATOM 1432 C CA . GLY A 1 194 ? -26.561 -9.393 69.780 1.00 81.50 194 GLY A CA 1
ATOM 1433 C C . GLY A 1 194 ? -26.066 -8.123 69.074 1.00 81.50 194 GLY A C 1
ATOM 1434 O O . GLY A 1 194 ? -25.011 -8.160 68.444 1.00 81.50 194 GLY A O 1
ATOM 1435 N N . ASP A 1 195 ? -26.768 -6.992 69.203 1.00 81.69 195 ASP A N 1
ATOM 1436 C CA . ASP A 1 195 ? -26.298 -5.714 68.664 1.00 81.69 195 ASP A CA 1
ATOM 1437 C C . ASP A 1 195 ? -25.119 -5.142 69.464 1.00 81.69 195 ASP A C 1
ATOM 1439 O O . ASP A 1 195 ? -25.113 -5.123 70.699 1.00 81.69 195 ASP A O 1
ATOM 1443 N N . GLU A 1 196 ? -24.125 -4.612 68.750 1.00 82.19 196 GLU A N 1
ATOM 1444 C CA . GLU A 1 196 ? -22.935 -4.022 69.357 1.00 82.19 196 GLU A CA 1
ATOM 1445 C C . GLU A 1 196 ? -23.263 -2.722 70.108 1.00 82.19 196 GLU A C 1
ATOM 1447 O O . GLU A 1 196 ? -23.875 -1.796 69.568 1.00 82.19 196 GLU A O 1
ATOM 1452 N N . ALA A 1 197 ? -22.764 -2.596 71.342 1.00 80.94 197 ALA A N 1
ATOM 1453 C CA . ALA A 1 197 ? -23.033 -1.442 72.206 1.00 80.94 197 ALA A CA 1
ATOM 1454 C C . ALA A 1 197 ? -22.590 -0.092 71.603 1.00 80.94 197 ALA A C 1
ATOM 1456 O O . ALA A 1 197 ? -23.173 0.945 71.919 1.00 80.94 197 ALA A O 1
ATOM 1457 N N . ARG A 1 198 ? -21.595 -0.092 70.699 1.00 82.38 198 ARG A N 1
ATOM 1458 C CA . ARG A 1 198 ? -21.105 1.116 70.004 1.00 82.38 198 ARG A CA 1
ATOM 1459 C C . ARG A 1 198 ? -22.128 1.740 69.054 1.00 82.38 198 ARG A C 1
ATOM 1461 O O . ARG A 1 198 ? -22.039 2.927 68.764 1.00 82.38 198 ARG A O 1
ATOM 1468 N N . LEU A 1 199 ? -23.091 0.953 68.576 1.00 81.62 199 LEU A N 1
ATOM 1469 C CA . LEU A 1 199 ? -24.133 1.409 67.659 1.00 81.62 199 LEU A CA 1
ATOM 1470 C C . LEU A 1 199 ? -25.336 1.996 68.421 1.00 81.62 199 LEU A C 1
ATOM 1472 O O . LEU A 1 199 ? -26.260 2.522 67.804 1.00 81.62 199 LEU A O 1
ATOM 1476 N N . MET A 1 200 ? -25.354 1.924 69.758 1.00 84.75 200 MET A N 1
ATOM 1477 C CA . MET A 1 200 ? -26.480 2.387 70.566 1.00 84.75 200 MET A CA 1
ATOM 1478 C C . MET A 1 200 ? -26.592 3.915 70.558 1.00 84.75 200 MET A C 1
ATOM 1480 O O . MET A 1 200 ? -25.667 4.642 70.924 1.00 84.75 200 MET A O 1
ATOM 1484 N N . ASN A 1 201 ? -27.768 4.423 70.190 1.00 86.12 201 ASN A N 1
ATOM 1485 C CA . ASN A 1 201 ? -28.055 5.847 70.244 1.00 86.12 201 ASN A CA 1
ATOM 1486 C C . ASN A 1 201 ? -28.569 6.216 71.638 1.00 86.12 201 ASN A C 1
ATOM 1488 O O . ASN A 1 201 ? -29.777 6.237 71.895 1.00 86.12 201 ASN A O 1
ATOM 1492 N N . TRP A 1 202 ? -27.642 6.513 72.551 1.00 86.62 202 TRP A N 1
ATOM 1493 C CA . TRP A 1 202 ? -27.961 6.862 73.939 1.00 86.62 202 TRP A CA 1
ATOM 1494 C C . TRP A 1 202 ? -28.910 8.057 74.051 1.00 86.62 202 TRP A C 1
ATOM 1496 O O . TRP A 1 202 ? -29.833 8.043 74.861 1.00 86.62 202 TRP A O 1
ATOM 1506 N N . LYS A 1 203 ? -28.752 9.069 73.192 1.00 86.25 203 LYS A N 1
ATOM 1507 C CA . LYS A 1 203 ? -29.585 10.278 73.219 1.00 86.25 203 LYS A CA 1
ATOM 1508 C C . LYS A 1 203 ? -31.039 9.987 72.836 1.00 86.25 203 LYS A C 1
ATOM 1510 O O . LYS A 1 203 ? -31.952 10.488 73.489 1.00 86.25 203 LYS A O 1
ATOM 1515 N N . ALA A 1 204 ? -31.259 9.177 71.800 1.00 84.00 204 ALA A N 1
ATOM 1516 C CA . ALA A 1 204 ? -32.598 8.752 71.402 1.00 84.00 204 ALA A CA 1
ATOM 1517 C C . ALA A 1 204 ? -33.210 7.814 72.454 1.00 84.00 204 ALA A C 1
ATOM 1519 O O . ALA A 1 204 ? -34.345 8.030 72.871 1.00 84.00 204 ALA A O 1
ATOM 1520 N N . THR A 1 205 ? -32.419 6.860 72.957 1.00 86.44 205 THR A N 1
ATOM 1521 C CA . THR A 1 205 ? -32.818 5.889 73.989 1.00 86.44 205 THR A CA 1
ATOM 1522 C C . THR A 1 205 ? -33.323 6.563 75.265 1.00 86.44 205 THR A C 1
ATOM 1524 O O . THR A 1 205 ? -34.386 6.207 75.773 1.00 86.44 205 THR A O 1
ATOM 1527 N N . LEU A 1 206 ? -32.606 7.581 75.751 1.00 86.38 206 LEU A N 1
ATOM 1528 C CA . LEU A 1 206 ? -32.989 8.343 76.944 1.00 86.38 206 LEU A CA 1
ATOM 1529 C C . LEU A 1 206 ? -34.298 9.121 76.757 1.00 86.38 206 LEU A C 1
ATOM 1531 O O . LEU A 1 206 ? -35.038 9.314 77.716 1.00 86.38 206 LEU A O 1
ATOM 1535 N N . ARG A 1 207 ? -34.604 9.558 75.530 1.00 85.50 207 ARG A N 1
ATOM 1536 C CA . ARG A 1 207 ? -35.811 10.342 75.231 1.00 85.50 207 ARG A CA 1
ATOM 1537 C C . ARG A 1 207 ? -37.053 9.473 75.034 1.00 85.50 207 ARG A C 1
ATOM 1539 O O . ARG A 1 207 ? -38.150 9.914 75.359 1.00 85.50 207 ARG A O 1
ATOM 1546 N N . THR A 1 208 ? -36.907 8.270 74.481 1.00 83.38 208 THR A N 1
ATOM 1547 C CA . THR A 1 208 ? -38.031 7.355 74.209 1.00 83.38 208 THR A CA 1
ATOM 1548 C C . THR A 1 208 ? -38.228 6.286 75.282 1.00 83.38 208 THR A C 1
ATOM 1550 O O . THR A 1 208 ? -39.231 5.575 75.237 1.00 83.38 208 THR A O 1
ATOM 1553 N N . GLY A 1 209 ? -37.285 6.133 76.220 1.00 85.00 209 GLY A N 1
ATOM 1554 C CA . GLY A 1 209 ? -37.332 5.111 77.272 1.00 85.00 209 GLY A CA 1
ATOM 1555 C C . GLY A 1 209 ? -37.207 3.674 76.750 1.00 85.00 209 GLY A C 1
ATOM 1556 O O . GLY A 1 209 ? -37.534 2.725 77.456 1.00 85.00 209 GLY A O 1
ATOM 1557 N N . ARG A 1 210 ? -36.769 3.504 75.498 1.00 87.38 210 ARG A N 1
ATOM 1558 C CA . ARG A 1 210 ? -36.584 2.209 74.825 1.00 87.38 210 ARG A CA 1
ATOM 1559 C C . ARG A 1 210 ? -35.213 2.197 74.153 1.00 87.38 210 ARG A C 1
ATOM 1561 O O . ARG A 1 210 ? -34.892 3.203 73.519 1.00 87.38 210 ARG A O 1
ATOM 1568 N N . PRO A 1 211 ? -34.424 1.114 74.265 1.00 86.88 211 PRO A N 1
ATOM 1569 C CA . PRO A 1 211 ? -33.090 1.046 73.677 1.00 86.88 211 PRO A CA 1
ATOM 1570 C C . PRO A 1 211 ? -33.172 1.097 72.149 1.00 86.88 211 PRO A C 1
ATOM 1572 O O . PRO A 1 211 ? -33.845 0.275 71.525 1.00 86.88 211 PRO A O 1
ATOM 1575 N N . LEU A 1 212 ? -32.510 2.096 71.562 1.00 89.62 212 LEU A N 1
ATOM 1576 C CA . LEU A 1 212 ? -32.462 2.350 70.124 1.00 89.62 212 LEU A CA 1
ATOM 1577 C C . LEU A 1 212 ? -31.024 2.261 69.609 1.00 89.62 212 LEU A C 1
ATOM 1579 O O . LEU A 1 212 ? -30.089 2.755 70.242 1.00 89.62 212 LEU A O 1
ATOM 1583 N N . VAL A 1 213 ? -30.861 1.674 68.430 1.00 88.75 213 VAL A N 1
ATOM 1584 C CA . VAL A 1 213 ? -29.579 1.472 67.747 1.00 88.75 213 VAL A CA 1
ATOM 1585 C C . VAL A 1 213 ? -29.585 2.261 66.438 1.00 88.75 213 VAL A C 1
ATOM 1587 O O . VAL A 1 213 ? -30.590 2.267 65.723 1.00 88.75 213 VAL A O 1
ATOM 1590 N N . ASN A 1 214 ? -28.476 2.945 66.149 1.00 86.88 214 ASN A N 1
ATOM 1591 C CA . ASN A 1 214 ? -28.220 3.584 64.864 1.00 86.88 214 ASN A CA 1
ATOM 1592 C C . ASN A 1 214 ? -28.029 2.504 63.802 1.00 86.88 214 ASN A C 1
ATOM 1594 O O . ASN A 1 214 ? -27.150 1.651 63.920 1.00 86.88 214 ASN A O 1
ATOM 1598 N N . GLU A 1 215 ? -28.840 2.557 62.755 1.00 81.25 215 GLU A N 1
ATOM 1599 C CA . GLU A 1 215 ? -28.610 1.782 61.547 1.00 81.25 215 GLU A CA 1
ATOM 1600 C C . GLU A 1 215 ? -27.853 2.639 60.553 1.00 81.25 215 GLU A C 1
ATOM 1602 O O . GLU A 1 215 ? -28.215 3.795 60.327 1.00 81.25 215 GLU A O 1
ATOM 1607 N N . PHE A 1 216 ? -26.822 2.061 59.954 1.00 76.50 216 PHE A N 1
ATOM 1608 C CA . PHE A 1 216 ? -26.049 2.721 58.923 1.00 76.50 216 PHE A CA 1
ATOM 1609 C C . PHE A 1 216 ? -26.478 2.244 57.533 1.00 76.50 216 PHE A C 1
ATOM 1611 O O . PHE A 1 216 ? -27.005 1.140 57.349 1.00 76.50 216 PHE A O 1
ATOM 1618 N N . ALA A 1 217 ? -26.313 3.119 56.551 1.00 64.75 217 ALA A N 1
ATOM 1619 C CA . ALA A 1 217 ? -26.584 2.828 55.157 1.00 64.75 217 ALA A CA 1
ATOM 1620 C C . ALA A 1 217 ? -25.371 2.125 54.548 1.00 64.75 217 ALA A C 1
ATOM 1622 O O . ALA A 1 217 ? -24.245 2.580 54.719 1.00 64.75 217 ALA A O 1
ATOM 1623 N N . GLU A 1 218 ? -25.581 1.048 53.797 1.00 61.97 218 GLU A N 1
ATOM 1624 C CA . GLU A 1 218 ? -24.598 0.630 52.802 1.00 61.97 218 GLU A CA 1
ATOM 1625 C C . GLU A 1 218 ? -24.631 1.651 51.656 1.00 61.97 218 GLU A C 1
ATOM 1627 O O . GLU A 1 218 ? -25.727 1.938 51.152 1.00 61.97 218 GLU A O 1
ATOM 1632 N N . PRO A 1 219 ? -23.489 2.223 51.230 1.00 54.66 219 PRO A N 1
ATOM 1633 C CA . PRO A 1 219 ? -23.463 3.048 50.034 1.00 54.66 219 PRO A CA 1
ATOM 1634 C C . PRO A 1 219 ? -23.886 2.178 48.848 1.00 54.66 219 PRO A C 1
ATOM 1636 O O . PRO A 1 219 ? -23.136 1.321 48.383 1.00 54.66 219 PRO A O 1
ATOM 1639 N N . ALA A 1 220 ? -25.113 2.382 48.365 1.00 56.75 220 ALA A N 1
ATOM 1640 C CA . ALA A 1 220 ? -25.568 1.777 47.126 1.00 56.75 220 ALA A CA 1
ATOM 1641 C C . ALA A 1 220 ? -24.644 2.286 46.016 1.00 56.75 220 ALA A C 1
ATOM 1643 O O . ALA A 1 220 ? -24.589 3.489 45.749 1.00 56.75 220 ALA A O 1
ATOM 1644 N N . GLY A 1 221 ? -23.856 1.390 45.416 1.00 60.16 221 GLY A N 1
ATOM 1645 C CA . GLY A 1 221 ? -22.969 1.757 44.319 1.00 60.16 221 GLY A CA 1
ATOM 1646 C C . GLY A 1 221 ? -23.792 2.447 43.239 1.00 60.16 221 GLY A C 1
ATOM 1647 O O . GLY A 1 221 ? -24.733 1.849 42.718 1.00 60.16 221 GLY A O 1
ATOM 1648 N N . ALA A 1 222 ? -23.478 3.712 42.943 1.00 69.31 222 ALA A N 1
ATOM 1649 C CA . ALA A 1 222 ? -24.224 4.485 41.960 1.00 69.31 222 ALA A CA 1
ATOM 1650 C C . ALA A 1 222 ? -24.343 3.674 40.659 1.00 69.31 222 ALA A C 1
ATOM 1652 O O . ALA A 1 222 ? -23.355 3.131 40.159 1.00 69.31 222 ALA A O 1
ATOM 1653 N N . LYS A 1 223 ? -25.563 3.548 40.136 1.00 83.12 223 LYS A N 1
ATOM 1654 C CA . LYS A 1 223 ? -25.836 2.876 38.865 1.00 83.12 223 LYS A CA 1
ATOM 1655 C C . LYS A 1 223 ? -26.110 3.925 37.804 1.00 83.12 223 LYS A C 1
ATOM 1657 O O . LYS A 1 223 ? -26.991 4.771 37.954 1.00 83.12 223 LYS A O 1
ATOM 1662 N N . VAL A 1 224 ? -25.352 3.872 36.718 1.00 85.62 224 VAL A N 1
ATOM 1663 C CA . VAL A 1 224 ? -25.482 4.823 35.611 1.00 85.62 224 VAL A CA 1
ATOM 1664 C C . VAL A 1 224 ? -26.011 4.096 34.383 1.00 85.62 224 VAL A C 1
ATOM 1666 O O . VAL A 1 224 ? -25.470 3.072 33.969 1.00 85.62 224 VAL A O 1
ATOM 1669 N N . THR A 1 225 ? -27.074 4.624 33.786 1.00 89.44 225 THR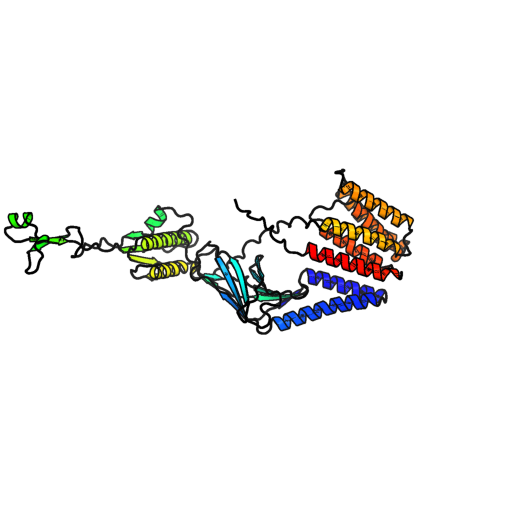 A N 1
ATOM 1670 C CA . THR A 1 225 ? -27.521 4.190 32.462 1.00 89.44 225 THR A CA 1
ATOM 1671 C C . THR A 1 225 ? -27.006 5.190 31.449 1.00 89.44 225 THR A C 1
ATOM 1673 O O . THR A 1 225 ? -27.374 6.357 31.493 1.00 89.44 225 THR A O 1
ATOM 1676 N N . VAL A 1 226 ? -26.172 4.734 30.523 1.00 89.44 226 VAL A N 1
ATOM 1677 C CA . VAL A 1 226 ? -25.778 5.543 29.373 1.00 89.44 226 VAL A CA 1
ATOM 1678 C C . VAL A 1 226 ? -26.791 5.295 28.264 1.00 89.44 226 VAL A C 1
ATOM 1680 O O . VAL A 1 226 ? -26.900 4.164 27.780 1.00 89.44 226 VAL A O 1
ATOM 1683 N N . ARG A 1 227 ? -27.562 6.320 27.889 1.00 90.12 227 ARG A N 1
ATOM 1684 C CA . ARG A 1 227 ? -28.574 6.220 26.832 1.00 90.12 227 ARG A CA 1
ATOM 1685 C C . ARG A 1 227 ? -28.070 6.794 25.522 1.00 90.12 227 ARG A C 1
ATOM 1687 O O . ARG A 1 227 ? -27.498 7.879 25.478 1.00 90.12 227 ARG A O 1
ATOM 1694 N N . VAL A 1 228 ? -28.352 6.078 24.443 1.00 89.19 228 VAL A N 1
ATOM 1695 C CA . VAL A 1 228 ? -28.169 6.565 23.077 1.00 89.19 228 VAL A CA 1
ATOM 1696 C C . VAL A 1 228 ? -29.527 6.571 22.399 1.00 89.19 228 VAL A C 1
ATOM 1698 O O . VAL A 1 228 ? -30.256 5.586 22.463 1.00 89.19 228 VAL A O 1
ATOM 1701 N N . ALA A 1 229 ? -29.886 7.696 21.789 1.00 86.19 229 ALA A N 1
ATOM 1702 C CA . ALA A 1 229 ? -31.098 7.809 20.991 1.00 86.19 229 ALA A CA 1
ATOM 1703 C C . ALA A 1 229 ? -30.843 7.322 19.559 1.00 86.19 229 ALA A C 1
ATOM 1705 O O . ALA A 1 229 ? -29.705 7.243 19.098 1.00 86.19 229 ALA A O 1
ATOM 1706 N N . GLU A 1 230 ? -31.915 7.012 18.837 1.00 83.00 230 GLU A N 1
ATOM 1707 C CA . GLU A 1 230 ? -31.814 6.736 17.411 1.00 83.00 230 GLU A CA 1
ATOM 1708 C C . GLU A 1 230 ? -31.489 8.031 16.655 1.00 83.00 230 GLU A C 1
ATOM 1710 O O . GLU A 1 230 ? -32.172 9.049 16.785 1.00 83.00 230 GLU A O 1
ATOM 1715 N N . ALA A 1 231 ? -30.401 8.006 15.894 1.00 83.88 231 ALA A N 1
ATOM 1716 C CA . ALA A 1 231 ? -29.936 9.114 15.076 1.00 83.88 231 ALA A CA 1
ATOM 1717 C C . ALA A 1 231 ? -29.202 8.560 13.850 1.00 83.88 231 ALA A C 1
ATOM 1719 O O . ALA A 1 231 ? -28.735 7.421 13.858 1.00 83.88 231 ALA A O 1
ATOM 1720 N N . VAL A 1 232 ? -29.058 9.386 12.812 1.00 83.12 232 VAL A N 1
ATOM 1721 C CA . VAL A 1 232 ? -28.366 9.032 11.561 1.00 83.12 232 VAL A CA 1
ATOM 1722 C C . VAL A 1 232 ? -27.272 10.062 11.266 1.00 83.12 232 VAL A C 1
ATOM 1724 O O . VAL A 1 232 ? -27.377 11.224 11.675 1.00 83.12 232 VAL A O 1
ATOM 1727 N N . GLY A 1 233 ? -26.208 9.648 10.574 1.00 84.44 233 GLY A N 1
ATOM 1728 C CA . GLY A 1 233 ? -25.143 10.542 10.120 1.00 84.44 233 GLY A CA 1
ATOM 1729 C C . GLY A 1 233 ? -24.330 11.157 11.264 1.00 84.44 233 GLY A C 1
ATOM 1730 O O . GLY A 1 233 ? -24.049 10.511 12.272 1.00 84.44 233 GLY A O 1
ATOM 1731 N N . GLU A 1 234 ? -23.941 12.429 11.130 1.00 85.25 234 GLU A N 1
ATOM 1732 C CA . GLU A 1 234 ? -23.027 13.087 12.079 1.00 85.25 234 GLU A CA 1
ATOM 1733 C C . GLU A 1 234 ? -23.566 13.111 13.519 1.00 85.25 234 GLU A C 1
ATOM 1735 O O . GLU A 1 234 ? -22.804 12.957 14.475 1.00 85.25 234 GLU A O 1
ATOM 1740 N N . ARG A 1 235 ? -24.887 13.242 13.699 1.00 85.44 235 ARG A N 1
ATOM 1741 C CA . ARG A 1 235 ? -25.502 13.225 15.033 1.00 85.44 235 ARG A CA 1
ATOM 1742 C C . ARG A 1 235 ? -25.356 11.858 15.705 1.00 85.44 235 ARG A C 1
ATOM 1744 O O . ARG A 1 235 ? -25.082 11.810 16.901 1.00 85.44 235 ARG A O 1
ATOM 1751 N N . ALA A 1 236 ? -25.460 10.770 14.940 1.00 86.38 236 ALA A N 1
ATOM 1752 C CA . ALA A 1 236 ? -25.209 9.413 15.427 1.00 86.38 236 ALA A CA 1
ATOM 1753 C C . ALA A 1 236 ? -23.727 9.187 15.764 1.00 86.38 236 ALA A C 1
ATOM 1755 O O . ALA A 1 236 ? -23.392 8.473 16.711 1.00 86.38 236 ALA A O 1
ATOM 1756 N N . GLU A 1 237 ? -22.822 9.790 14.990 1.00 87.81 237 GLU A N 1
ATOM 1757 C CA . GLU A 1 237 ? -21.381 9.757 15.261 1.00 87.81 237 GLU A CA 1
ATOM 1758 C C . GLU A 1 237 ? -21.030 10.488 16.563 1.00 87.81 237 GLU A C 1
ATOM 1760 O O . GLU A 1 237 ? -20.365 9.914 17.428 1.00 87.81 237 GLU A O 1
ATOM 1765 N N . ARG A 1 238 ? -21.586 11.686 16.775 1.00 87.12 238 ARG A N 1
ATOM 1766 C CA . ARG A 1 238 ? -21.415 12.449 18.021 1.00 87.12 238 ARG A CA 1
ATOM 1767 C C . ARG A 1 238 ? -22.022 11.748 19.237 1.00 87.12 238 ARG A C 1
ATOM 1769 O O . ARG A 1 238 ? -21.359 11.657 20.264 1.00 87.12 238 ARG A O 1
ATOM 1776 N N . GLN A 1 239 ? -23.241 11.215 19.129 1.00 88.00 239 GLN A N 1
ATOM 1777 C CA . GLN A 1 239 ? -23.905 10.540 20.252 1.00 88.00 239 GLN A CA 1
ATOM 1778 C C . GLN A 1 239 ? -23.174 9.269 20.694 1.00 88.00 239 GLN A C 1
ATOM 1780 O O . GLN A 1 239 ? -23.012 9.053 21.893 1.00 88.00 239 GLN A O 1
ATOM 1785 N N . ALA A 1 240 ? -22.681 8.444 19.765 1.00 89.25 240 ALA A N 1
ATOM 1786 C CA . ALA A 1 240 ? -21.926 7.257 20.165 1.00 89.25 240 ALA A CA 1
ATOM 1787 C C . ALA A 1 240 ? -20.552 7.615 20.747 1.00 89.25 240 ALA A C 1
ATOM 1789 O O . ALA A 1 240 ? -20.084 6.929 21.654 1.00 89.25 240 ALA A O 1
ATOM 1790 N N . ALA A 1 241 ? -19.9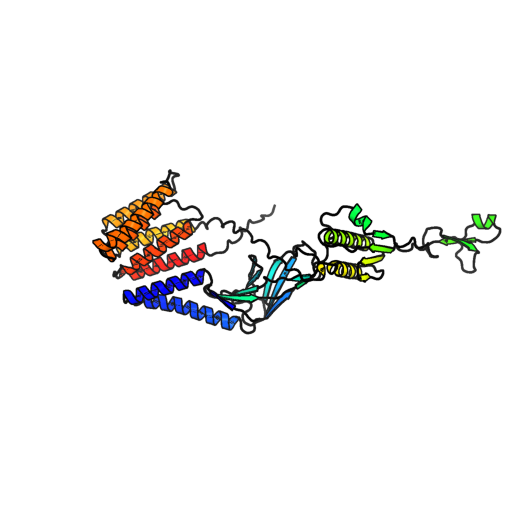10 8.683 20.259 1.00 89.75 241 ALA A N 1
ATOM 1791 C CA . ALA A 1 241 ? -18.680 9.191 20.858 1.00 89.75 241 ALA A CA 1
ATOM 1792 C C . ALA A 1 241 ? -18.934 9.701 22.292 1.00 89.75 241 ALA A C 1
ATOM 1794 O O . ALA A 1 241 ? -18.196 9.335 23.206 1.00 89.75 241 ALA A O 1
ATOM 1795 N N . ALA A 1 242 ? -20.011 10.463 22.516 1.00 89.62 242 ALA A N 1
ATOM 1796 C CA . ALA A 1 242 ? -20.417 10.932 23.843 1.00 89.62 242 ALA A CA 1
ATOM 1797 C C . ALA A 1 242 ? -20.734 9.771 24.798 1.00 89.62 242 ALA A C 1
ATOM 1799 O O . ALA A 1 242 ? -20.251 9.745 25.930 1.00 89.62 242 ALA A O 1
ATOM 1800 N N . ALA A 1 243 ? -21.466 8.761 24.323 1.00 90.25 243 ALA A N 1
ATOM 1801 C CA . ALA A 1 243 ? -21.761 7.560 25.095 1.00 90.25 243 ALA A CA 1
ATOM 1802 C C . ALA A 1 243 ? -20.499 6.750 25.427 1.00 90.25 243 ALA A C 1
ATOM 1804 O O . ALA A 1 243 ? -20.351 6.276 26.550 1.00 90.25 243 ALA A O 1
ATOM 1805 N N . ALA A 1 244 ? -19.555 6.630 24.491 1.00 91.94 244 ALA A N 1
ATOM 1806 C CA . ALA A 1 244 ? -18.271 5.982 24.746 1.00 91.94 244 ALA A CA 1
ATOM 1807 C C . ALA A 1 244 ? -17.470 6.715 25.833 1.00 91.94 244 ALA A C 1
ATOM 1809 O O . ALA A 1 244 ? -16.962 6.076 26.753 1.00 91.94 244 ALA A O 1
ATOM 1810 N N . ALA A 1 245 ? -17.422 8.049 25.776 1.00 90.62 245 ALA A N 1
ATOM 1811 C CA . ALA A 1 245 ? -16.780 8.879 26.795 1.00 90.62 245 ALA A CA 1
ATOM 1812 C C . ALA A 1 245 ? -17.430 8.705 28.180 1.00 90.62 245 ALA A C 1
ATOM 1814 O O . ALA A 1 245 ? -16.736 8.568 29.190 1.00 90.62 245 ALA A O 1
ATOM 1815 N N . ALA A 1 246 ? -18.765 8.664 28.226 1.00 89.44 246 ALA A N 1
ATOM 1816 C CA . ALA A 1 246 ? -19.530 8.421 29.445 1.00 89.44 246 ALA A CA 1
ATOM 1817 C C . ALA A 1 246 ? -19.213 7.045 30.054 1.00 89.44 246 ALA A C 1
ATOM 1819 O O . ALA A 1 246 ? -18.891 6.955 31.239 1.00 89.44 246 ALA A O 1
ATOM 1820 N N . LEU A 1 247 ? -19.225 5.983 29.240 1.00 90.75 247 LEU A N 1
ATOM 1821 C CA . LEU A 1 247 ? -18.894 4.623 29.677 1.00 90.75 247 LEU A CA 1
ATOM 1822 C C . LEU A 1 247 ? -17.456 4.519 30.199 1.00 90.75 247 LEU A C 1
ATOM 1824 O O . LEU A 1 247 ? -17.222 3.914 31.244 1.00 90.75 247 LEU A O 1
ATOM 1828 N N . GLU A 1 248 ? -16.491 5.136 29.515 1.00 90.69 248 GLU A N 1
ATOM 1829 C CA . GLU A 1 248 ? -15.091 5.177 29.952 1.00 90.69 248 GLU A CA 1
ATOM 1830 C C . GLU A 1 248 ? -14.929 5.898 31.290 1.00 90.69 248 GLU A C 1
ATOM 1832 O O . GLU A 1 248 ? -14.204 5.425 32.169 1.00 90.69 248 GLU A O 1
ATOM 1837 N N . ARG A 1 249 ? -15.654 7.003 31.487 1.00 87.44 249 ARG A N 1
ATOM 1838 C CA . ARG A 1 249 ? -15.680 7.736 32.756 1.00 87.44 249 ARG A CA 1
ATOM 1839 C C . ARG A 1 249 ? -16.293 6.902 33.879 1.00 87.44 249 ARG A C 1
ATOM 1841 O O . ARG A 1 249 ? -15.741 6.879 34.980 1.00 87.44 249 ARG A O 1
ATOM 1848 N N . CYS A 1 250 ? -17.406 6.214 33.622 1.00 85.75 250 CYS A N 1
ATOM 1849 C CA . CYS A 1 250 ? -18.033 5.308 34.586 1.00 85.75 250 CYS A CA 1
ATOM 1850 C C . CYS A 1 250 ? -17.090 4.161 34.967 1.00 85.75 250 CYS A C 1
ATOM 1852 O O . CYS A 1 250 ? -16.908 3.887 36.154 1.00 85.75 250 CYS A O 1
ATOM 1854 N N . ALA A 1 251 ? -16.430 3.553 33.978 1.00 88.25 251 ALA A N 1
ATOM 1855 C CA . ALA A 1 251 ? -15.450 2.496 34.194 1.00 88.25 251 ALA A CA 1
ATOM 1856 C C . ALA A 1 251 ? -14.237 2.983 35.003 1.00 88.25 251 ALA A C 1
ATOM 1858 O O . ALA A 1 251 ? -13.824 2.302 35.939 1.00 88.25 251 ALA A O 1
ATOM 1859 N N . GLY A 1 252 ? -13.708 4.175 34.704 1.00 86.12 252 GLY A N 1
ATOM 1860 C CA . GLY A 1 252 ? -12.600 4.783 35.449 1.00 86.12 252 GLY A CA 1
ATOM 1861 C C . GLY A 1 252 ? -12.944 5.131 36.901 1.00 86.12 252 GLY A C 1
ATOM 1862 O O . GLY A 1 252 ? -12.063 5.140 37.754 1.00 86.12 252 GLY A O 1
ATOM 1863 N N . ARG A 1 253 ? -14.227 5.374 37.200 1.00 84.06 253 ARG A N 1
ATOM 1864 C CA . ARG A 1 253 ? -14.736 5.611 38.562 1.00 84.06 253 ARG A CA 1
ATOM 1865 C C . ARG A 1 253 ? -15.150 4.331 39.302 1.00 84.06 253 ARG A C 1
ATOM 1867 O O . ARG A 1 253 ? -15.555 4.422 40.454 1.00 8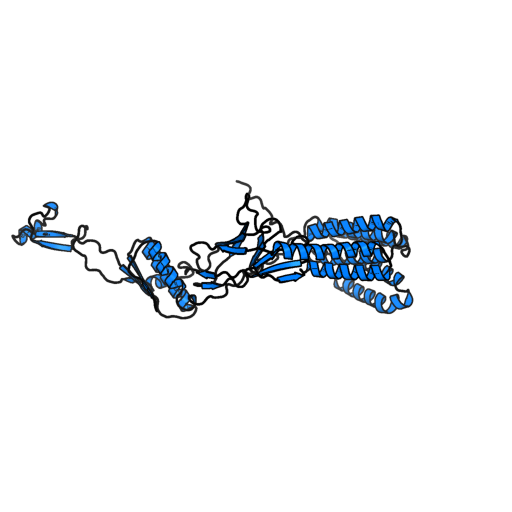4.06 253 ARG A O 1
ATOM 1874 N N . GLY A 1 254 ? -15.092 3.162 38.658 1.00 82.44 254 GLY A N 1
ATOM 1875 C CA . GLY A 1 254 ? -15.533 1.891 39.249 1.00 82.44 254 GLY A CA 1
ATOM 1876 C C . GLY A 1 254 ? -17.048 1.790 39.483 1.00 82.44 254 GLY A C 1
ATOM 1877 O O . GLY A 1 254 ? -17.500 0.941 40.245 1.00 82.44 254 GLY A O 1
ATOM 1878 N N . VAL A 1 255 ? -17.831 2.654 38.838 1.00 84.69 255 VAL A N 1
ATOM 1879 C CA . VAL A 1 255 ? -19.292 2.744 38.974 1.00 84.69 255 VAL A CA 1
ATOM 1880 C C . VAL A 1 255 ? -19.944 1.624 38.158 1.00 84.69 255 VAL A C 1
ATOM 1882 O O . VAL A 1 255 ? -19.423 1.247 37.109 1.00 84.69 255 VAL A O 1
ATOM 1885 N N . GLN A 1 256 ? -21.078 1.080 38.608 1.00 87.38 256 GLN A N 1
ATOM 1886 C CA . GLN A 1 256 ? -21.828 0.118 37.797 1.00 87.38 256 GLN A CA 1
ATOM 1887 C C . GLN A 1 256 ? -22.560 0.855 36.677 1.00 87.38 256 GLN A C 1
ATOM 1889 O O . GLN A 1 256 ? -23.291 1.814 36.926 1.00 87.38 256 GLN A O 1
ATOM 1894 N N . PHE A 1 257 ? -22.388 0.403 35.439 1.00 89.75 257 PHE A N 1
ATOM 1895 C CA . PHE A 1 257 ? -23.008 1.044 34.286 1.00 89.75 257 PHE A CA 1
ATOM 1896 C C . PHE A 1 257 ? -23.668 0.039 33.350 1.00 89.75 257 PHE A C 1
ATOM 1898 O O . PHE A 1 257 ? -23.302 -1.137 33.297 1.00 89.75 257 PHE A O 1
ATOM 1905 N N . ARG A 1 258 ? -24.651 0.525 32.596 1.00 92.44 258 ARG A N 1
ATOM 1906 C CA . ARG A 1 258 ? -25.245 -0.184 31.464 1.00 92.44 258 ARG A CA 1
ATOM 1907 C C . ARG A 1 258 ? -25.383 0.740 30.265 1.00 92.44 258 ARG A C 1
ATOM 1909 O O . ARG A 1 258 ? -25.499 1.954 30.428 1.00 92.44 258 ARG A O 1
ATOM 1916 N N . LEU A 1 259 ? -25.414 0.148 29.082 1.00 93.25 259 LEU A N 1
ATOM 1917 C CA . LEU A 1 259 ? -25.725 0.822 27.833 1.00 93.25 259 LEU A CA 1
ATOM 1918 C C . LEU A 1 259 ? -27.175 0.513 27.461 1.00 93.25 259 LEU A C 1
ATOM 1920 O O . LEU A 1 259 ? -27.551 -0.656 27.397 1.00 93.25 259 LEU A O 1
ATOM 1924 N N . ALA A 1 260 ? -27.962 1.548 27.185 1.00 92.75 260 ALA A N 1
ATOM 1925 C CA . ALA A 1 260 ? -29.277 1.423 26.570 1.00 92.75 260 ALA A CA 1
ATOM 1926 C C . ALA A 1 260 ? -29.268 2.158 25.226 1.00 92.75 260 ALA A C 1
ATOM 1928 O O . ALA A 1 260 ? -29.273 3.388 25.176 1.00 92.75 260 ALA A O 1
ATOM 1929 N N . ALA A 1 261 ? -29.213 1.393 24.140 1.00 89.75 261 ALA A N 1
ATOM 1930 C CA . ALA A 1 261 ? -29.180 1.889 22.771 1.00 89.75 261 ALA A CA 1
ATOM 1931 C C . ALA A 1 261 ? -30.277 1.207 21.927 1.00 89.75 261 ALA A C 1
ATOM 1933 O O . ALA A 1 261 ? -30.781 0.146 22.313 1.00 89.75 261 ALA A O 1
ATOM 1934 N N . PRO A 1 262 ? -30.658 1.773 20.766 1.00 86.94 262 PRO A N 1
ATOM 1935 C CA . PRO A 1 262 ? -31.639 1.160 19.878 1.00 86.94 262 PRO A CA 1
ATOM 1936 C C . PRO A 1 262 ? -31.242 -0.278 19.519 1.00 86.94 262 PRO A C 1
ATOM 1938 O O . PRO A 1 262 ? -30.174 -0.519 18.962 1.00 86.94 262 PRO A O 1
ATOM 1941 N N . GLY A 1 263 ? -32.091 -1.244 19.876 1.00 83.75 263 GLY A N 1
ATOM 1942 C CA . GLY A 1 263 ? -31.866 -2.666 19.598 1.00 83.75 263 GLY A CA 1
ATOM 1943 C C . GLY A 1 263 ? -30.822 -3.364 20.480 1.00 83.75 263 GLY A C 1
ATOM 1944 O O . GLY A 1 263 ? -30.556 -4.544 20.266 1.00 83.75 263 GLY A O 1
ATOM 1945 N N . THR A 1 264 ? -30.218 -2.695 21.469 1.00 87.00 264 THR A N 1
ATOM 1946 C CA . THR A 1 264 ? -29.278 -3.334 22.406 1.00 87.00 264 THR A CA 1
ATOM 1947 C C . THR A 1 264 ? -29.323 -2.671 23.781 1.00 87.00 264 THR A C 1
ATOM 1949 O O . THR A 1 264 ? -28.937 -1.515 23.944 1.00 87.00 264 THR A O 1
ATOM 1952 N N . GLU A 1 265 ? -29.725 -3.440 24.792 1.00 90.50 265 GLU A N 1
ATOM 1953 C CA . GLU A 1 265 ? -29.582 -3.074 26.202 1.00 90.50 265 GLU A CA 1
ATOM 1954 C C . GLU A 1 265 ? -28.656 -4.073 26.900 1.00 90.50 265 GLU A C 1
ATOM 1956 O O . GLU A 1 265 ? -28.874 -5.284 26.842 1.00 90.50 265 GLU A O 1
ATOM 1961 N N . THR A 1 266 ? -27.609 -3.575 27.557 1.00 90.81 266 THR A N 1
ATOM 1962 C CA . THR A 1 266 ? -26.702 -4.411 28.353 1.00 90.81 266 THR A CA 1
ATOM 1963 C C . THR A 1 266 ? -27.154 -4.461 29.820 1.00 90.81 266 THR A C 1
ATOM 1965 O O . THR A 1 266 ? -27.819 -3.537 30.300 1.00 90.81 266 THR A O 1
ATOM 1968 N N . PRO A 1 267 ? -26.831 -5.528 30.576 1.00 90.50 267 PRO A N 1
ATOM 1969 C CA . PRO A 1 267 ? -27.050 -5.539 32.020 1.00 90.50 267 PRO A CA 1
ATOM 1970 C C . PRO A 1 267 ? -26.116 -4.542 32.725 1.00 90.50 267 PRO A C 1
ATOM 1972 O O . PRO A 1 267 ? -25.118 -4.092 32.160 1.00 90.50 267 PRO A O 1
ATOM 1975 N N . TYR A 1 268 ? -26.410 -4.221 33.987 1.00 87.81 268 TYR A N 1
ATOM 1976 C CA . TYR A 1 268 ? -25.451 -3.494 34.818 1.00 87.81 268 TYR A CA 1
ATOM 1977 C C . TYR A 1 268 ? -24.218 -4.357 35.064 1.00 87.81 268 TYR A C 1
ATOM 1979 O O . TYR A 1 268 ? -24.322 -5.502 35.501 1.00 87.81 268 TYR A O 1
ATOM 1987 N N . GLY A 1 269 ? -23.054 -3.776 34.817 1.00 86.94 269 GLY A N 1
ATOM 1988 C CA . GLY A 1 269 ? -21.771 -4.414 35.047 1.00 86.94 269 GLY A CA 1
ATOM 1989 C C . GLY A 1 269 ? -20.704 -3.379 35.362 1.00 86.94 269 GLY A C 1
ATOM 1990 O O . GLY A 1 269 ? -20.939 -2.169 35.320 1.00 86.94 269 GLY A O 1
ATOM 1991 N N . SER A 1 270 ? -19.517 -3.861 35.701 1.00 87.06 270 SER A N 1
ATOM 1992 C CA . SER A 1 270 ? -18.346 -3.033 35.966 1.00 87.06 270 SER A CA 1
ATOM 1993 C C . SER A 1 270 ? -17.086 -3.712 35.427 1.00 87.06 270 SER A C 1
ATOM 1995 O O . SER A 1 270 ? -17.082 -4.895 35.080 1.00 87.06 270 SER A O 1
ATOM 1997 N N . GLY A 1 271 ? -16.002 -2.943 35.323 1.00 86.19 271 GLY A N 1
ATOM 1998 C CA . GLY A 1 271 ? -14.706 -3.435 34.863 1.00 86.19 271 GLY A CA 1
ATOM 1999 C C . GLY A 1 271 ? -14.490 -3.370 33.348 1.00 86.19 271 GLY A C 1
ATOM 2000 O O . GLY A 1 271 ? -15.360 -2.992 32.561 1.00 86.19 271 GLY A O 1
ATOM 2001 N N . ARG A 1 272 ? -13.267 -3.728 32.936 1.00 89.12 272 ARG A N 1
ATOM 2002 C CA . ARG A 1 272 ? -12.770 -3.545 31.562 1.00 89.12 272 ARG A CA 1
ATOM 2003 C C . ARG A 1 272 ? -13.477 -4.429 30.532 1.00 89.12 272 ARG A C 1
ATOM 2005 O O . ARG A 1 272 ? -13.719 -3.967 29.424 1.00 89.12 272 ARG A O 1
ATOM 2012 N N . GLY A 1 273 ? -13.829 -5.664 30.893 1.00 89.94 273 GLY A N 1
ATOM 2013 C CA . GLY A 1 273 ? -14.575 -6.564 30.005 1.00 89.94 273 GLY A CA 1
ATOM 2014 C C . GLY A 1 273 ? -15.967 -6.022 29.672 1.00 89.94 273 GLY A C 1
ATOM 2015 O O . GLY A 1 273 ? -16.342 -5.971 28.506 1.00 89.94 273 GLY A O 1
ATOM 2016 N N . HIS A 1 274 ? -16.693 -5.519 30.679 1.00 91.88 274 HIS A N 1
ATOM 2017 C CA . HIS A 1 274 ? -18.014 -4.909 30.483 1.00 91.88 274 HIS A CA 1
ATOM 2018 C C . HIS A 1 274 ? -17.954 -3.615 29.665 1.00 91.88 274 HIS A C 1
ATOM 2020 O O . HIS A 1 274 ? -18.804 -3.379 28.808 1.00 91.88 274 HIS A O 1
ATOM 2026 N N . LEU A 1 275 ? -16.914 -2.800 29.880 1.00 91.56 275 LEU A N 1
ATOM 2027 C CA . LEU A 1 275 ? -16.655 -1.620 29.055 1.00 91.56 275 LEU A CA 1
ATOM 2028 C C . LEU A 1 275 ? -16.477 -2.001 27.580 1.00 91.56 275 LEU A C 1
ATOM 2030 O O . LEU A 1 275 ? -17.123 -1.403 26.726 1.00 91.56 275 LEU A O 1
ATOM 2034 N N . LEU A 1 276 ? -15.635 -2.997 27.284 1.00 92.31 276 LEU A N 1
ATOM 2035 C CA . LEU A 1 276 ? -15.405 -3.464 25.913 1.00 92.31 276 LEU A CA 1
ATOM 2036 C C . LEU A 1 276 ? -16.694 -3.984 25.271 1.00 92.31 276 LEU A C 1
ATOM 2038 O O . LEU A 1 276 ? -17.013 -3.564 24.164 1.00 92.31 276 LEU A O 1
ATOM 2042 N N . LEU A 1 277 ? -17.485 -4.786 25.991 1.00 92.62 277 LEU A N 1
ATOM 2043 C CA . LEU A 1 277 ? -18.794 -5.256 25.520 1.00 92.62 277 LEU A CA 1
ATOM 2044 C C . LEU A 1 277 ? -19.731 -4.092 25.150 1.00 92.62 277 LEU A C 1
ATOM 2046 O O . LEU A 1 277 ? -20.364 -4.114 24.094 1.00 92.62 277 LEU A O 1
ATOM 2050 N N . CYS A 1 278 ? -19.799 -3.051 25.986 1.00 93.25 278 CYS A N 1
ATOM 2051 C CA . CYS A 1 278 ? -20.621 -1.872 25.701 1.00 93.25 278 CYS A CA 1
ATOM 2052 C C . CYS A 1 278 ? -20.070 -1.046 24.523 1.00 93.25 278 CYS A C 1
ATOM 2054 O O . CYS A 1 278 ? -20.843 -0.564 23.697 1.00 93.25 278 CYS A O 1
ATOM 2056 N N . LEU A 1 279 ? -18.747 -0.892 24.408 1.00 93.00 279 LEU A N 1
ATOM 2057 C CA . LEU A 1 279 ? -18.119 -0.176 23.292 1.00 93.00 279 LEU A CA 1
ATOM 2058 C C . LEU A 1 279 ? -18.291 -0.920 21.960 1.00 93.00 279 LEU A C 1
ATOM 2060 O O . LEU A 1 279 ? -18.498 -0.271 20.937 1.00 93.00 279 LEU A O 1
ATOM 2064 N N . GLU A 1 280 ? -18.246 -2.254 21.955 1.00 93.19 280 GLU A N 1
ATOM 2065 C CA . GLU A 1 280 ? -18.540 -3.068 20.770 1.00 93.19 280 GLU A CA 1
ATOM 2066 C C . GLU A 1 280 ? -20.003 -2.933 20.333 1.00 93.19 280 GLU A C 1
ATOM 2068 O O . GLU A 1 280 ? -20.279 -2.791 19.141 1.00 93.19 280 GLU A O 1
ATOM 2073 N N . ALA A 1 281 ? -20.939 -2.927 21.288 1.00 92.19 281 ALA A N 1
ATOM 2074 C CA . ALA A 1 281 ? -22.351 -2.672 21.009 1.00 92.19 281 ALA A CA 1
ATOM 2075 C C . ALA A 1 281 ? -22.562 -1.274 20.397 1.00 92.19 281 ALA A C 1
ATOM 2077 O O . ALA A 1 281 ? -23.249 -1.140 19.386 1.00 92.19 281 ALA A O 1
ATOM 2078 N N . LEU A 1 282 ? -21.903 -0.242 20.940 1.00 91.88 282 LEU A N 1
ATOM 2079 C CA . LEU A 1 282 ? -21.909 1.107 20.358 1.00 91.88 282 LEU A CA 1
ATOM 2080 C C . LEU A 1 282 ? -21.264 1.160 18.969 1.00 91.88 282 LEU A C 1
ATOM 2082 O O . LEU A 1 282 ? -21.727 1.901 18.100 1.00 91.88 282 LEU A O 1
ATOM 2086 N N . ALA A 1 283 ? -20.191 0.398 18.746 1.00 92.19 283 ALA A N 1
ATOM 2087 C CA . ALA A 1 283 ? -19.499 0.360 17.464 1.00 92.19 283 ALA A CA 1
ATOM 2088 C C . ALA A 1 283 ? -20.414 -0.157 16.345 1.00 92.19 283 ALA A C 1
ATOM 2090 O O . ALA A 1 283 ? -20.378 0.378 15.240 1.00 92.19 283 ALA A O 1
ATOM 2091 N N . ARG A 1 284 ? -21.272 -1.139 16.651 1.00 91.75 284 ARG A N 1
ATOM 2092 C CA . ARG A 1 284 ? -22.225 -1.752 15.712 1.00 91.75 284 ARG A CA 1
ATOM 2093 C C . ARG A 1 284 ? -23.562 -1.009 15.599 1.00 91.75 284 ARG A C 1
ATOM 2095 O O . ARG A 1 284 ? -24.457 -1.490 14.916 1.00 91.75 284 ARG A O 1
ATOM 2102 N N . LEU A 1 285 ? -23.726 0.148 16.238 1.00 89.62 285 LEU A N 1
ATOM 2103 C CA . LEU A 1 285 ? -24.979 0.901 16.188 1.00 89.62 285 LEU A CA 1
ATOM 2104 C C . LEU A 1 285 ? -25.119 1.706 14.882 1.00 89.62 285 LEU A C 1
ATOM 2106 O O . LEU A 1 285 ? -24.198 2.439 14.492 1.00 89.62 285 LEU A O 1
ATOM 2110 N N . GLY A 1 286 ? -26.300 1.628 14.258 1.00 86.38 286 GLY A N 1
ATOM 2111 C CA . GLY A 1 286 ? -26.661 2.393 13.059 1.00 86.38 286 GLY A CA 1
ATOM 2112 C C . GLY A 1 286 ? -25.731 2.093 11.881 1.00 86.38 286 GLY A C 1
ATOM 2113 O O . GLY A 1 286 ? -25.515 0.933 11.531 1.00 86.38 286 GLY A O 1
ATOM 2114 N N . ASP A 1 287 ? -25.121 3.139 11.317 1.00 82.75 287 ASP A N 1
ATOM 2115 C CA . ASP A 1 287 ? -24.195 3.052 10.174 1.00 82.75 287 ASP A CA 1
ATOM 2116 C C . ASP A 1 287 ? -22.932 2.206 10.447 1.00 82.75 287 ASP A C 1
ATOM 2118 O O . ASP A 1 287 ? -22.227 1.827 9.513 1.00 82.75 287 ASP A O 1
ATOM 2122 N N . GLY A 1 288 ? -22.623 1.907 11.715 1.00 82.81 288 GLY A N 1
ATOM 2123 C CA . GLY A 1 288 ? -21.482 1.073 12.107 1.00 82.81 288 GLY A CA 1
ATOM 2124 C C . GLY A 1 288 ? -21.715 -0.438 11.983 1.00 82.81 288 GLY A C 1
ATOM 2125 O O . GLY A 1 288 ? -20.746 -1.199 12.025 1.00 82.81 288 GLY A O 1
ATOM 2126 N N . ALA A 1 289 ? -22.969 -0.881 11.817 1.00 85.50 289 ALA A N 1
ATOM 2127 C CA . ALA A 1 289 ? -23.313 -2.293 11.619 1.00 85.50 289 ALA A CA 1
ATOM 2128 C C . ALA A 1 289 ? -22.871 -2.817 10.245 1.00 85.50 289 ALA A C 1
ATOM 2130 O O . ALA A 1 289 ? -22.528 -3.991 10.097 1.00 85.50 289 ALA A O 1
ATOM 2131 N N . ALA A 1 290 ? -22.912 -1.953 9.228 1.00 88.12 290 ALA A N 1
ATOM 2132 C CA . ALA A 1 290 ? -22.555 -2.311 7.866 1.00 88.12 290 ALA A CA 1
ATOM 2133 C C . ALA A 1 290 ? -21.049 -2.100 7.633 1.00 88.12 290 ALA A C 1
ATOM 2135 O O . ALA A 1 290 ? -20.517 -1.052 8.004 1.00 88.12 290 ALA A O 1
ATOM 2136 N N . PRO A 1 291 ? -20.351 -3.044 6.974 1.00 87.56 291 PRO A N 1
ATOM 2137 C CA . PRO A 1 291 ? -18.938 -2.886 6.662 1.00 87.56 291 PRO A CA 1
ATOM 2138 C C . PRO A 1 291 ? -18.727 -1.718 5.693 1.00 87.56 291 PRO A C 1
ATOM 2140 O O . PRO A 1 291 ? -19.136 -1.770 4.530 1.00 87.56 291 PRO A O 1
ATOM 2143 N N . ARG A 1 292 ? -18.054 -0.665 6.163 1.00 89.50 292 ARG A N 1
ATOM 2144 C CA . ARG A 1 292 ? -17.728 0.527 5.371 1.00 89.50 292 ARG A CA 1
ATOM 2145 C C . ARG A 1 292 ? -16.332 0.400 4.757 1.00 89.50 292 ARG A C 1
ATOM 2147 O O . ARG A 1 292 ? -15.405 -0.013 5.454 1.00 89.50 292 ARG A O 1
ATOM 2154 N N . PRO A 1 293 ? -16.131 0.750 3.472 1.00 87.19 293 PRO A N 1
ATOM 2155 C CA . PRO A 1 293 ? -14.806 0.712 2.869 1.00 87.19 293 PRO A CA 1
ATOM 2156 C C . PRO A 1 293 ? -13.901 1.747 3.546 1.00 87.19 293 PRO A C 1
ATOM 2158 O O . PRO A 1 293 ? -14.186 2.947 3.540 1.00 87.19 293 PRO A O 1
ATOM 2161 N N . ALA A 1 294 ? -12.804 1.277 4.135 1.00 84.00 294 ALA A N 1
ATOM 2162 C CA . ALA A 1 294 ? -11.781 2.153 4.679 1.00 84.00 294 ALA A CA 1
ATOM 2163 C C . ALA A 1 294 ? -10.909 2.667 3.517 1.00 84.00 294 ALA A C 1
ATOM 2165 O O . ALA A 1 294 ? -10.301 1.847 2.816 1.00 84.00 294 ALA A O 1
ATOM 2166 N N . PRO A 1 295 ? -10.860 3.989 3.262 1.00 79.31 295 PRO A N 1
ATOM 2167 C CA . PRO A 1 295 ? -9.970 4.550 2.258 1.00 79.31 295 PRO A CA 1
ATOM 2168 C C . PRO A 1 295 ? -8.518 4.193 2.574 1.00 79.31 295 PRO A C 1
ATOM 2170 O O . PRO A 1 295 ? -8.108 4.142 3.735 1.00 79.31 295 PRO A O 1
ATOM 2173 N N . ALA A 1 296 ? -7.737 3.960 1.520 1.00 70.00 296 ALA A N 1
ATOM 2174 C CA . ALA A 1 296 ? -6.296 3.880 1.671 1.00 70.00 296 ALA A CA 1
ATOM 2175 C C . ALA A 1 296 ? -5.759 5.204 2.237 1.00 70.00 296 ALA A C 1
ATOM 2177 O O . ALA A 1 296 ? -6.309 6.259 1.894 1.00 70.00 296 ALA A O 1
ATOM 2178 N N . PRO A 1 297 ? -4.707 5.169 3.074 1.00 68.88 297 PRO A N 1
ATOM 2179 C CA . PRO A 1 297 ? -4.064 6.385 3.535 1.00 68.88 297 PRO A CA 1
ATOM 2180 C C . PRO A 1 297 ? -3.706 7.245 2.316 1.00 68.88 297 PRO A C 1
ATOM 2182 O O . PRO A 1 297 ? -3.282 6.699 1.285 1.00 68.88 297 PRO A O 1
ATOM 2185 N N . PRO A 1 298 ? -3.924 8.573 2.385 1.00 60.94 298 PRO A N 1
ATOM 2186 C CA . PRO A 1 298 ? -3.455 9.463 1.338 1.00 60.94 298 PRO A CA 1
ATOM 2187 C C . PRO A 1 298 ? -1.962 9.207 1.198 1.00 60.94 298 PRO A C 1
ATOM 2189 O O . PRO A 1 298 ? -1.240 9.189 2.197 1.00 60.94 298 PRO A O 1
ATOM 2192 N N . GLY A 1 299 ? -1.518 8.925 -0.027 1.00 53.81 299 GLY A N 1
ATOM 2193 C CA . GLY A 1 299 ? -0.110 8.644 -0.255 1.00 53.81 299 GLY A CA 1
ATOM 2194 C C . GLY A 1 299 ? 0.699 9.760 0.329 1.00 53.81 299 GLY A C 1
ATOM 2195 O O . GLY A 1 299 ? 0.353 10.922 0.114 1.00 53.81 299 GLY A O 1
ATOM 2196 N N . ARG A 1 300 ? 1.756 9.403 1.073 1.00 47.12 300 ARG A N 1
ATOM 2197 C CA . ARG A 1 300 ? 2.866 10.333 1.237 1.00 47.12 300 ARG A CA 1
ATOM 2198 C C . ARG A 1 300 ? 3.091 10.894 -0.152 1.00 47.12 300 ARG A C 1
ATOM 2200 O O . ARG A 1 300 ? 3.357 10.115 -1.073 1.00 47.12 300 ARG A O 1
ATOM 2207 N N . SER A 1 301 ? 2.848 12.195 -0.314 1.00 38.16 301 SER A N 1
ATOM 2208 C CA . SER A 1 301 ? 3.281 12.889 -1.507 1.00 38.16 301 SER A CA 1
ATOM 2209 C C . SER A 1 301 ? 4.700 12.397 -1.723 1.00 38.16 301 SER A C 1
ATOM 2211 O O . SER A 1 301 ? 5.503 12.383 -0.785 1.00 38.16 301 SER A O 1
ATOM 2213 N N . GLU A 1 302 ? 4.978 11.854 -2.906 1.00 42.28 302 GLU A N 1
ATOM 2214 C CA . GLU A 1 302 ? 6.351 11.798 -3.370 1.00 42.28 302 GLU A CA 1
ATOM 2215 C C . GLU A 1 302 ? 6.787 13.265 -3.410 1.00 42.28 302 GLU A C 1
ATOM 2217 O O . GLU A 1 302 ? 6.706 13.924 -4.443 1.00 42.28 302 GLU A O 1
ATOM 2222 N N . ASP A 1 303 ? 7.183 13.808 -2.258 1.00 34.25 303 ASP A N 1
ATOM 2223 C CA . ASP A 1 303 ? 8.153 14.872 -2.181 1.00 34.25 303 ASP A CA 1
ATOM 2224 C C . ASP A 1 303 ? 9.311 14.270 -2.954 1.00 34.25 303 ASP A C 1
ATOM 2226 O O . ASP A 1 303 ? 9.982 13.367 -2.447 1.00 34.25 303 ASP A O 1
ATOM 2230 N N . LEU A 1 304 ? 9.398 14.622 -4.245 1.00 43.22 304 LEU A N 1
ATOM 2231 C CA . LEU A 1 304 ? 10.396 14.100 -5.167 1.00 43.22 304 LEU A CA 1
ATOM 2232 C C . LEU A 1 304 ? 11.712 14.136 -4.400 1.00 43.22 304 LEU A C 1
ATOM 2234 O O . LEU A 1 304 ? 12.158 15.239 -4.063 1.00 43.22 304 LEU A O 1
ATOM 2238 N N . PRO A 1 305 ? 12.274 12.970 -4.023 1.00 46.97 305 PRO A N 1
ATOM 2239 C CA . PRO A 1 305 ? 13.436 12.964 -3.163 1.00 46.97 305 PRO A CA 1
ATOM 2240 C C . PRO A 1 305 ? 14.487 13.799 -3.874 1.00 46.97 305 PRO A C 1
ATOM 2242 O O . PRO A 1 305 ? 14.695 13.618 -5.077 1.00 46.97 305 PRO A O 1
ATOM 2245 N N . ALA A 1 306 ? 15.076 14.756 -3.152 1.00 52.31 306 ALA A N 1
ATOM 2246 C CA . ALA A 1 306 ? 16.157 15.565 -3.686 1.00 52.31 306 ALA A CA 1
ATOM 2247 C C . ALA A 1 306 ? 17.135 14.622 -4.390 1.00 52.31 306 ALA A C 1
ATOM 2249 O O . ALA A 1 306 ? 17.567 13.628 -3.800 1.00 52.31 306 ALA A O 1
ATOM 2250 N N . ASP A 1 307 ? 17.380 14.875 -5.676 1.00 59.16 307 ASP A N 1
ATOM 2251 C CA . ASP A 1 307 ? 18.151 13.971 -6.519 1.00 59.16 307 ASP A CA 1
ATOM 2252 C C . ASP A 1 307 ? 19.423 13.493 -5.811 1.00 59.16 307 ASP A C 1
ATOM 2254 O O . ASP A 1 307 ? 20.194 14.303 -5.289 1.00 59.16 307 ASP A O 1
ATOM 2258 N N . HIS A 1 308 ? 19.672 12.182 -5.843 1.00 67.94 308 HIS A N 1
ATOM 2259 C CA . HIS A 1 308 ? 20.857 11.594 -5.227 1.00 67.94 308 HIS A CA 1
ATOM 2260 C C . HIS A 1 308 ? 22.135 12.320 -5.705 1.00 67.94 308 HIS A C 1
ATOM 2262 O O . HIS A 1 308 ? 22.297 12.527 -6.915 1.00 67.94 308 HIS A O 1
ATOM 2268 N N . PRO A 1 309 ? 23.090 12.656 -4.814 1.00 75.31 309 PRO A N 1
ATOM 2269 C CA . PRO A 1 309 ? 24.256 13.487 -5.147 1.00 75.31 309 PRO A CA 1
ATOM 2270 C C . PRO A 1 309 ? 25.169 12.883 -6.225 1.00 75.31 309 PRO A C 1
ATOM 2272 O O . PRO A 1 309 ? 25.952 13.595 -6.848 1.00 75.31 309 PRO A O 1
ATOM 2275 N N . ALA A 1 310 ? 25.055 11.577 -6.483 1.00 77.25 310 ALA A N 1
ATOM 2276 C CA . ALA A 1 310 ? 25.769 10.891 -7.562 1.00 77.25 310 ALA A CA 1
ATOM 2277 C C . ALA A 1 310 ? 25.177 11.124 -8.969 1.00 77.25 310 ALA A C 1
ATOM 2279 O O . ALA A 1 310 ? 25.890 10.943 -9.957 1.00 77.25 310 ALA A O 1
ATOM 2280 N N . LEU A 1 311 ? 23.901 11.520 -9.096 1.00 76.94 311 LEU A N 1
ATOM 2281 C CA . LEU A 1 311 ? 23.237 11.673 -10.399 1.00 76.94 311 LEU A CA 1
ATOM 2282 C C . LEU A 1 311 ? 23.923 12.700 -11.321 1.00 76.94 311 LEU A C 1
ATOM 2284 O O . LEU A 1 311 ? 24.120 12.373 -12.491 1.00 76.94 311 LEU A O 1
ATOM 2288 N N . PRO A 1 312 ? 24.368 13.887 -10.857 1.00 78.25 312 PRO A N 1
ATOM 2289 C CA . PRO A 1 312 ? 25.118 14.827 -11.695 1.00 78.25 312 PRO A CA 1
ATOM 2290 C C . PRO A 1 312 ? 26.425 14.245 -12.253 1.00 78.25 312 PRO A C 1
ATOM 2292 O O . PRO A 1 312 ? 26.772 14.492 -13.407 1.00 78.25 312 PRO A O 1
ATOM 2295 N N . ALA A 1 313 ? 27.151 13.463 -11.447 1.00 81.75 313 ALA A N 1
ATOM 2296 C CA . ALA A 1 313 ? 28.401 12.832 -11.866 1.00 81.75 313 ALA A CA 1
ATOM 2297 C C . ALA A 1 313 ? 28.150 11.722 -12.898 1.00 81.75 313 ALA A C 1
ATOM 2299 O O . ALA A 1 313 ? 28.823 11.677 -13.925 1.00 81.75 313 ALA A O 1
ATOM 2300 N N . LEU A 1 314 ? 27.134 10.885 -12.662 1.00 84.00 314 LEU A N 1
ATOM 2301 C CA . LEU A 1 314 ? 26.684 9.857 -13.603 1.00 84.00 314 LEU A CA 1
ATOM 2302 C C . LEU A 1 314 ? 26.240 10.461 -14.935 1.00 84.00 314 LEU A C 1
ATOM 2304 O O . LEU A 1 314 ? 26.651 9.983 -15.986 1.00 84.00 314 LEU A O 1
ATOM 2308 N N . HIS A 1 315 ? 25.449 11.534 -14.915 1.00 80.12 315 HIS A N 1
ATOM 2309 C CA . HIS A 1 315 ? 25.035 12.203 -16.147 1.00 80.12 315 HIS A CA 1
ATOM 2310 C C . HIS A 1 315 ? 26.217 12.721 -16.956 1.00 80.12 315 HIS A C 1
ATOM 2312 O O . HIS A 1 315 ? 26.264 12.492 -18.160 1.00 80.12 315 HIS A O 1
ATOM 2318 N N . ALA A 1 316 ? 27.186 13.357 -16.303 1.00 82.12 316 ALA A N 1
ATOM 2319 C CA . ALA A 1 316 ? 28.380 13.831 -16.982 1.00 82.12 316 ALA A CA 1
ATOM 2320 C C . ALA A 1 316 ? 29.233 12.697 -17.559 1.00 82.12 316 ALA A C 1
ATOM 2322 O O . ALA A 1 316 ? 29.797 12.847 -18.638 1.00 82.12 316 ALA A O 1
ATOM 2323 N N . PHE A 1 317 ? 29.317 11.568 -16.851 1.00 86.56 317 PHE A N 1
ATOM 2324 C CA . PHE A 1 317 ? 29.970 10.371 -17.367 1.00 86.56 317 PHE A CA 1
ATOM 2325 C C . PHE A 1 317 ? 29.274 9.860 -18.636 1.00 86.56 317 PHE A C 1
ATOM 2327 O O . PHE A 1 317 ? 29.947 9.580 -19.622 1.00 86.56 317 PHE A O 1
ATOM 2334 N N . GLY A 1 318 ? 27.938 9.816 -18.642 1.00 85.19 318 GLY A N 1
ATOM 2335 C CA . GLY A 1 318 ? 27.148 9.449 -19.819 1.00 85.19 318 GLY A CA 1
ATOM 2336 C C . GLY A 1 318 ? 27.396 10.361 -21.023 1.00 85.19 318 GLY A C 1
ATOM 2337 O O . GLY A 1 318 ? 27.600 9.865 -22.125 1.00 85.19 318 GLY A O 1
ATOM 2338 N N . ASP A 1 319 ? 27.443 11.682 -20.821 1.00 83.75 319 ASP A N 1
ATOM 2339 C CA . ASP A 1 319 ? 27.738 12.633 -21.903 1.00 83.75 319 ASP A CA 1
ATOM 2340 C C . ASP A 1 319 ? 29.151 12.430 -22.474 1.00 83.75 319 ASP A C 1
ATOM 2342 O O . ASP A 1 319 ? 29.323 12.355 -23.688 1.00 83.75 319 ASP A O 1
ATOM 2346 N N . ALA A 1 320 ? 30.162 12.289 -21.608 1.00 85.19 320 ALA A N 1
ATOM 2347 C CA . ALA A 1 320 ? 31.537 12.036 -22.037 1.00 85.19 320 ALA A CA 1
ATOM 2348 C C . ALA A 1 320 ? 31.650 10.719 -22.818 1.00 85.19 320 ALA A C 1
ATOM 2350 O O . ALA A 1 320 ? 32.332 10.653 -23.840 1.00 85.19 320 ALA A O 1
ATOM 2351 N N . LEU A 1 321 ? 30.942 9.685 -22.364 1.00 87.75 321 LEU A N 1
ATOM 2352 C CA . LEU A 1 321 ? 30.915 8.393 -23.028 1.00 87.75 321 LEU A CA 1
ATOM 2353 C C . LEU A 1 321 ? 30.308 8.493 -24.431 1.00 87.75 321 LEU A C 1
ATOM 2355 O O . LEU A 1 321 ? 30.864 7.916 -25.357 1.00 87.75 321 LEU A O 1
ATOM 2359 N N . LEU A 1 322 ? 29.230 9.260 -24.620 1.00 86.25 322 LEU A N 1
ATOM 2360 C CA . LEU A 1 322 ? 28.629 9.484 -25.941 1.00 86.25 322 LEU A CA 1
ATOM 2361 C C . LEU A 1 322 ? 29.567 10.218 -26.902 1.00 86.25 322 LEU A C 1
ATOM 2363 O O . LEU A 1 322 ? 29.637 9.843 -28.067 1.00 86.25 322 LEU A O 1
ATOM 2367 N N . ILE A 1 323 ? 30.316 11.213 -26.418 1.00 85.06 323 ILE A N 1
ATOM 2368 C CA . ILE A 1 323 ? 31.308 11.939 -27.228 1.00 85.06 323 ILE A CA 1
ATOM 2369 C C . ILE A 1 323 ? 32.419 10.989 -27.689 1.00 85.06 323 ILE A C 1
ATOM 2371 O O . ILE A 1 323 ? 32.799 11.010 -28.856 1.00 85.06 323 ILE A O 1
ATOM 2375 N N . VAL A 1 324 ? 32.894 10.105 -26.804 1.00 86.25 324 VAL A N 1
ATOM 2376 C CA . VAL A 1 324 ? 33.825 9.031 -27.188 1.00 86.25 324 VAL A CA 1
ATOM 2377 C C . VAL A 1 324 ? 33.167 8.082 -28.191 1.00 86.25 324 VAL A C 1
ATOM 2379 O O . VAL A 1 324 ? 33.798 7.723 -29.176 1.00 86.25 324 VAL A O 1
ATOM 2382 N N . GLY A 1 325 ? 31.894 7.736 -27.979 1.00 84.38 325 GLY A N 1
ATOM 2383 C CA . GLY A 1 325 ? 31.067 6.927 -28.876 1.00 84.38 325 GLY A CA 1
ATOM 2384 C C . GLY A 1 325 ? 31.027 7.445 -30.315 1.00 84.38 325 GLY A C 1
ATOM 2385 O O . GLY A 1 325 ? 31.117 6.659 -31.253 1.00 84.38 325 GLY A O 1
ATOM 2386 N N . MET A 1 326 ? 30.956 8.765 -30.501 1.00 83.94 326 MET A N 1
ATOM 2387 C CA . MET A 1 326 ? 30.946 9.383 -31.832 1.00 83.94 326 MET A CA 1
ATOM 2388 C C . MET A 1 326 ? 32.244 9.148 -32.613 1.00 83.94 326 MET A C 1
ATOM 2390 O O . MET A 1 326 ? 32.189 9.072 -33.833 1.00 83.94 326 MET A O 1
ATOM 2394 N N . LEU A 1 327 ? 33.391 8.977 -31.941 1.00 85.06 327 LEU A N 1
ATOM 2395 C CA . LEU A 1 327 ? 34.664 8.657 -32.608 1.00 85.06 327 LEU A CA 1
ATOM 2396 C C . LEU A 1 327 ? 34.677 7.256 -33.233 1.00 85.06 327 LEU A C 1
ATOM 2398 O O . LEU A 1 327 ? 35.581 6.946 -34.003 1.00 85.06 327 LEU A O 1
ATOM 2402 N N . LEU A 1 328 ? 33.725 6.391 -32.868 1.00 83.69 328 LEU A N 1
ATOM 2403 C CA . LEU A 1 328 ? 33.613 5.042 -33.419 1.00 83.69 328 LEU A CA 1
ATOM 2404 C C . LEU A 1 328 ? 32.745 4.967 -34.680 1.00 83.69 328 LEU A C 1
ATOM 2406 O O . LEU A 1 328 ? 32.702 3.916 -35.315 1.00 83.69 328 LEU A O 1
ATOM 2410 N N . VAL A 1 329 ? 32.010 6.027 -34.998 1.00 81.94 329 VAL A N 1
ATOM 2411 C CA . VAL A 1 329 ? 31.112 6.091 -36.153 1.00 81.94 329 VAL A CA 1
ATOM 2412 C C . VAL A 1 329 ? 31.863 6.791 -37.282 1.00 81.94 329 VAL A C 1
ATOM 2414 O O . VAL A 1 329 ? 32.262 7.946 -37.137 1.00 81.94 329 VAL A O 1
ATOM 2417 N N . ASP A 1 330 ? 32.065 6.081 -38.391 1.00 78.62 330 ASP A N 1
ATOM 2418 C CA . ASP A 1 330 ? 32.934 6.517 -39.491 1.00 78.62 330 ASP A CA 1
ATOM 2419 C C . ASP A 1 330 ? 32.410 7.783 -40.194 1.00 78.62 330 ASP A C 1
ATOM 2421 O O . ASP A 1 330 ? 33.177 8.538 -40.788 1.00 78.62 330 ASP A O 1
ATOM 2425 N N . GLU A 1 331 ? 31.107 8.052 -40.103 1.00 78.00 331 GLU A N 1
ATOM 2426 C CA . GLU A 1 331 ? 30.456 9.213 -40.706 1.00 78.00 331 GLU A CA 1
ATOM 2427 C C . GLU A 1 331 ? 30.696 10.535 -39.956 1.00 78.00 331 GLU A C 1
ATOM 2429 O O . GLU A 1 331 ? 30.348 11.595 -40.483 1.00 78.00 331 GLU A O 1
ATOM 2434 N N . PHE A 1 332 ? 31.255 10.522 -38.739 1.00 76.81 332 PHE A N 1
ATOM 2435 C CA . PHE A 1 332 ? 31.561 11.762 -38.022 1.00 76.81 332 PHE A CA 1
ATOM 2436 C C . PHE A 1 332 ? 32.956 12.287 -38.354 1.00 76.81 332 PHE A C 1
ATOM 2438 O O . PHE A 1 332 ? 33.971 11.644 -38.091 1.00 76.81 332 PHE A O 1
ATOM 2445 N N . GLU A 1 333 ? 33.025 13.540 -38.813 1.00 80.94 333 GLU A N 1
ATOM 2446 C CA . GLU A 1 333 ? 34.305 14.238 -38.905 1.00 80.94 333 GLU A CA 1
ATOM 2447 C C . GLU A 1 333 ? 34.909 14.451 -37.502 1.00 80.94 333 GLU A C 1
ATOM 2449 O O . GLU A 1 333 ? 34.239 15.003 -36.618 1.00 80.94 333 GLU A O 1
ATOM 2454 N N . PRO A 1 334 ? 36.198 14.124 -37.281 1.00 81.19 334 PRO A N 1
ATOM 2455 C CA . PRO A 1 334 ? 36.855 14.307 -35.983 1.00 81.19 334 PRO A CA 1
ATOM 2456 C C . PRO A 1 334 ? 36.782 15.745 -35.450 1.00 81.19 334 PRO A C 1
ATOM 2458 O O . PRO A 1 334 ? 36.729 15.963 -34.239 1.00 81.19 334 PRO A O 1
ATOM 2461 N N . ALA A 1 335 ? 36.731 16.735 -36.347 1.00 80.06 335 ALA A N 1
ATOM 2462 C CA . ALA A 1 335 ? 36.572 18.143 -36.000 1.00 80.06 335 ALA A CA 1
ATOM 2463 C C . ALA A 1 335 ? 35.211 18.441 -35.343 1.00 80.06 335 ALA A C 1
ATOM 2465 O O . ALA A 1 335 ? 35.152 19.191 -34.367 1.00 80.06 335 ALA A O 1
ATOM 2466 N N . LEU A 1 336 ? 34.127 17.820 -35.822 1.00 76.38 336 LEU A N 1
ATOM 2467 C CA . LEU A 1 336 ? 32.790 17.963 -35.239 1.00 76.38 336 LEU A CA 1
ATOM 2468 C C . LEU A 1 336 ? 32.711 17.304 -33.862 1.00 76.38 336 LEU A C 1
ATOM 2470 O O . LEU A 1 336 ? 32.112 17.863 -32.943 1.00 76.38 336 LEU A O 1
ATOM 2474 N N . VAL A 1 337 ? 33.369 16.157 -33.689 1.00 79.88 337 VAL A N 1
ATOM 2475 C CA . VAL A 1 337 ? 33.448 15.489 -32.384 1.00 79.88 337 VAL A CA 1
ATOM 2476 C C . VAL A 1 337 ? 34.260 16.324 -31.388 1.00 79.88 337 VAL A C 1
ATOM 2478 O O . VAL A 1 337 ? 33.844 16.498 -30.242 1.00 79.88 337 VAL A O 1
ATOM 2481 N N . ALA A 1 338 ? 35.371 16.927 -31.826 1.00 81.06 338 ALA A N 1
ATOM 2482 C CA . ALA A 1 338 ? 36.157 17.849 -31.006 1.00 81.06 338 ALA A CA 1
ATOM 2483 C C . ALA A 1 338 ? 35.358 19.106 -30.616 1.00 81.06 338 ALA A C 1
ATOM 2485 O O . ALA A 1 338 ? 35.405 19.534 -29.459 1.00 81.06 338 ALA A O 1
ATOM 2486 N N . ALA A 1 339 ? 34.572 19.664 -31.543 1.00 78.56 339 ALA A N 1
ATOM 2487 C CA . ALA A 1 339 ? 33.681 20.790 -31.272 1.00 78.56 339 ALA A CA 1
ATOM 2488 C C . ALA A 1 339 ? 32.582 20.426 -30.255 1.00 78.56 339 ALA A C 1
ATOM 2490 O O . ALA A 1 339 ? 32.335 21.190 -29.320 1.00 78.56 339 ALA A O 1
ATOM 2491 N N . ALA A 1 340 ? 31.975 19.240 -30.377 1.00 75.75 340 ALA A N 1
ATOM 2492 C CA . ALA A 1 340 ? 31.009 18.724 -29.406 1.00 75.75 340 ALA A CA 1
ATOM 2493 C C . ALA A 1 340 ? 31.644 18.523 -28.014 1.00 75.75 340 ALA A C 1
ATOM 2495 O O . ALA A 1 340 ? 31.053 18.908 -27.002 1.00 75.75 340 ALA A O 1
ATOM 2496 N N . GLY A 1 341 ? 32.879 18.009 -27.961 1.00 79.31 341 GLY A N 1
ATOM 2497 C CA . GLY A 1 341 ? 33.699 17.918 -26.748 1.00 79.31 341 GLY A CA 1
ATOM 2498 C C . GLY A 1 341 ? 33.947 19.272 -26.079 1.00 79.31 341 GLY A C 1
ATOM 2499 O O . GLY A 1 341 ? 33.748 19.419 -24.870 1.00 79.31 341 GLY A O 1
ATOM 2500 N N . GLY A 1 342 ? 34.320 20.282 -26.867 1.00 80.88 342 GLY A N 1
ATOM 2501 C CA . GLY A 1 342 ? 34.513 21.654 -26.393 1.00 80.88 342 GLY A CA 1
ATOM 2502 C C . GLY A 1 342 ? 33.225 22.286 -25.860 1.00 80.88 342 GLY A C 1
ATOM 2503 O O . GLY A 1 342 ? 33.226 22.867 -24.772 1.00 80.88 342 GLY A O 1
ATOM 2504 N N . ALA A 1 343 ? 32.108 22.114 -26.574 1.00 76.38 343 ALA A N 1
ATOM 2505 C CA . ALA A 1 343 ? 30.794 22.594 -26.150 1.00 76.38 343 ALA A CA 1
ATOM 2506 C C . ALA A 1 343 ? 30.333 21.938 -24.837 1.00 76.38 343 ALA A C 1
ATOM 2508 O O . ALA A 1 343 ? 29.812 22.619 -23.951 1.00 76.38 343 ALA A O 1
ATOM 2509 N N . TRP A 1 344 ? 30.578 20.635 -24.667 1.00 80.12 344 TRP A N 1
ATOM 2510 C CA . TRP A 1 344 ? 30.316 19.929 -23.413 1.00 80.12 344 TRP A CA 1
ATOM 2511 C C . TRP A 1 344 ? 31.164 20.469 -22.253 1.00 80.12 344 TRP A C 1
ATOM 2513 O O . TRP A 1 344 ? 30.628 20.763 -21.181 1.00 80.12 344 TRP A O 1
ATOM 2523 N N . GLY A 1 345 ? 32.469 20.672 -22.469 1.00 77.75 345 GLY A N 1
ATOM 2524 C CA . GLY A 1 345 ? 33.364 21.266 -21.471 1.00 77.75 345 GLY A CA 1
ATOM 2525 C C . GLY A 1 345 ? 32.923 22.669 -21.039 1.00 77.75 345 GLY A C 1
ATOM 2526 O O . GLY A 1 345 ? 32.878 22.965 -19.841 1.00 77.75 345 GLY A O 1
ATOM 2527 N N . LEU A 1 346 ? 32.514 23.503 -22.000 1.00 75.50 346 LEU A N 1
ATOM 2528 C CA . LEU A 1 346 ? 31.978 24.842 -21.749 1.00 75.50 346 LEU A CA 1
ATOM 2529 C C . LEU A 1 346 ? 3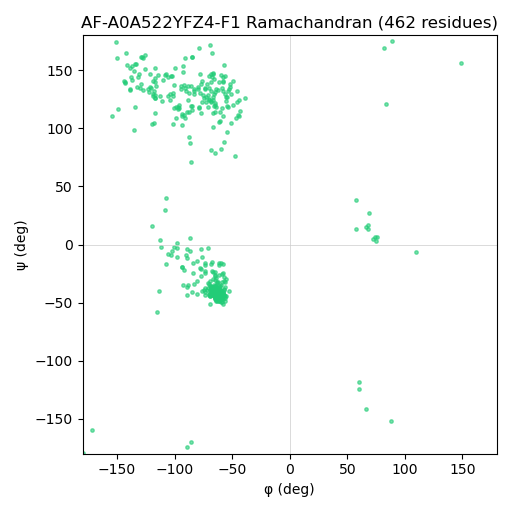0.658 24.788 -20.962 1.00 75.50 346 LEU A C 1
ATOM 2531 O O . LEU A 1 346 ? 30.497 25.519 -19.986 1.00 75.50 346 LEU A O 1
ATOM 2535 N N . GLY A 1 347 ? 29.743 23.881 -21.318 1.00 72.38 347 GLY A N 1
ATOM 2536 C CA . GLY A 1 347 ? 28.489 23.651 -20.591 1.00 72.38 347 GLY A CA 1
ATOM 2537 C C . GLY A 1 347 ? 28.711 23.287 -19.119 1.00 72.38 347 GLY A C 1
ATOM 2538 O O . GLY A 1 347 ? 28.079 23.853 -18.224 1.00 72.38 347 GLY A O 1
ATOM 2539 N N . ARG A 1 348 ? 29.685 22.413 -18.843 1.00 75.75 348 ARG A N 1
ATOM 2540 C CA . ARG A 1 348 ? 30.066 21.992 -17.480 1.00 75.75 348 ARG A CA 1
ATOM 2541 C C . ARG A 1 348 ? 30.728 23.113 -16.679 1.00 75.75 348 ARG A C 1
ATOM 2543 O O . ARG A 1 348 ? 30.581 23.175 -15.459 1.00 75.75 348 ARG A O 1
ATOM 2550 N N . TRP A 1 349 ? 31.452 24.005 -17.347 1.00 72.75 349 TRP A N 1
ATOM 2551 C CA . TRP A 1 349 ? 31.999 25.208 -16.727 1.00 72.75 349 TRP A CA 1
ATOM 2552 C C . TRP A 1 349 ? 30.887 26.208 -16.364 1.00 72.75 349 TRP A C 1
ATOM 2554 O O . TRP A 1 349 ? 30.838 26.679 -15.225 1.00 72.75 349 TRP A O 1
ATOM 2564 N N . MET A 1 350 ? 29.923 26.426 -17.266 1.00 69.00 350 MET A N 1
ATOM 2565 C CA . MET A 1 350 ? 28.730 27.254 -17.021 1.00 69.00 350 MET A CA 1
ATOM 2566 C C . MET A 1 350 ? 27.800 26.674 -15.938 1.00 69.00 350 MET A C 1
ATOM 2568 O O . MET A 1 350 ? 27.093 27.413 -15.262 1.00 69.00 350 MET A O 1
ATOM 2572 N N . GLU A 1 351 ? 27.792 25.355 -15.724 1.00 67.81 351 GLU A N 1
ATOM 2573 C CA . GLU A 1 351 ? 27.130 24.719 -14.570 1.00 67.81 351 GLU A CA 1
ATOM 2574 C C . GLU A 1 351 ? 27.728 25.128 -13.219 1.00 67.81 351 GLU A C 1
ATOM 2576 O O . GLU A 1 351 ? 27.000 25.190 -12.229 1.00 67.81 351 GLU A O 1
ATOM 2581 N N . ARG A 1 352 ? 29.036 25.401 -13.162 1.00 69.25 352 ARG A N 1
ATOM 2582 C CA . ARG A 1 352 ? 29.752 25.718 -11.915 1.00 69.25 352 ARG A CA 1
ATOM 2583 C C . ARG A 1 352 ? 29.754 27.211 -11.596 1.00 69.25 352 ARG A C 1
ATOM 2585 O O . ARG A 1 352 ? 29.658 27.581 -10.430 1.00 69.25 352 ARG A O 1
ATOM 2592 N N . GLY A 1 353 ? 29.857 28.064 -12.612 1.00 59.72 353 GLY A N 1
ATOM 2593 C CA . GLY A 1 353 ? 29.753 29.515 -12.470 1.00 59.72 353 GLY A CA 1
ATOM 2594 C C . GLY A 1 353 ? 28.351 29.967 -12.850 1.00 59.72 353 GLY A C 1
ATOM 2595 O O . GLY A 1 353 ? 28.026 29.908 -14.028 1.00 59.72 353 GLY A O 1
ATOM 2596 N N . ARG A 1 354 ? 27.534 30.392 -11.873 1.00 55.56 354 ARG A N 1
ATOM 2597 C CA . ARG A 1 354 ? 26.141 30.883 -12.006 1.00 55.56 354 ARG A CA 1
ATOM 2598 C C . ARG A 1 354 ? 25.960 31.928 -13.129 1.00 55.56 354 ARG A C 1
ATOM 2600 O O . ARG A 1 354 ? 25.835 33.119 -12.865 1.00 55.56 354 ARG A O 1
ATOM 2607 N N . THR A 1 355 ? 25.937 31.483 -14.376 1.00 56.84 355 THR A N 1
ATOM 2608 C CA . THR A 1 355 ? 25.808 32.307 -15.580 1.00 56.84 355 THR A CA 1
ATOM 2609 C C . THR A 1 355 ? 24.396 32.150 -16.150 1.00 56.84 355 THR A C 1
ATOM 2611 O O . THR A 1 355 ? 23.806 31.069 -16.038 1.00 56.84 355 THR A O 1
ATOM 2614 N N . PRO A 1 356 ? 23.803 33.217 -16.715 1.00 55.09 356 PRO A N 1
ATOM 2615 C CA . PRO A 1 356 ? 22.462 33.146 -17.282 1.00 55.09 356 PRO A CA 1
ATOM 2616 C C . PRO A 1 356 ? 22.463 32.236 -18.516 1.00 55.09 356 PRO A C 1
ATOM 2618 O O . PRO A 1 356 ? 23.263 32.410 -19.433 1.00 55.09 356 PRO A O 1
ATOM 2621 N N . ARG A 1 357 ? 21.570 31.242 -18.525 1.00 63.81 357 ARG A N 1
ATOM 2622 C CA . ARG A 1 357 ? 21.400 30.286 -19.630 1.00 63.81 357 ARG A CA 1
ATOM 2623 C C . ARG A 1 357 ? 20.358 30.774 -20.633 1.00 63.81 357 ARG A C 1
ATOM 2625 O O . ARG A 1 357 ? 19.516 31.607 -20.301 1.00 63.81 357 ARG A O 1
ATOM 2632 N N . LEU A 1 358 ? 20.399 30.216 -21.845 1.00 64.75 358 LEU A N 1
ATOM 2633 C CA . LEU A 1 358 ? 19.395 30.465 -22.881 1.00 64.75 358 LEU A CA 1
ATOM 2634 C C . LEU A 1 358 ? 17.985 30.088 -22.379 1.00 64.75 358 LEU A C 1
ATOM 2636 O O . LEU A 1 358 ? 17.832 29.070 -21.696 1.00 64.75 358 LEU A O 1
ATOM 2640 N N . PRO A 1 359 ? 16.945 30.874 -22.713 1.00 69.62 359 PRO A N 1
ATOM 2641 C CA . PRO A 1 359 ? 15.576 30.582 -22.304 1.00 69.62 359 PRO A CA 1
ATOM 2642 C C . PRO A 1 359 ? 15.096 29.246 -22.892 1.00 69.62 359 PRO A C 1
ATOM 2644 O O . PRO A 1 359 ? 15.226 28.994 -24.091 1.00 69.62 359 PRO A O 1
ATOM 2647 N N . THR A 1 360 ? 14.489 28.399 -22.055 1.00 66.56 360 THR A N 1
ATOM 2648 C CA . THR A 1 360 ? 14.010 27.047 -22.414 1.00 66.56 360 THR A CA 1
ATOM 2649 C C . THR A 1 360 ? 13.037 27.040 -23.593 1.00 66.56 360 THR A C 1
ATOM 2651 O O . THR A 1 360 ? 13.065 26.122 -24.406 1.00 66.56 360 THR A O 1
ATOM 2654 N N . ALA A 1 361 ? 12.223 28.088 -23.749 1.00 69.62 361 ALA A N 1
ATOM 2655 C CA . ALA A 1 361 ? 11.318 28.241 -24.889 1.00 69.62 361 ALA A CA 1
ATOM 2656 C C . ALA A 1 361 ? 12.057 28.305 -26.240 1.00 69.62 361 ALA A C 1
ATOM 2658 O O . ALA A 1 361 ? 11.588 27.736 -27.225 1.00 69.62 361 ALA A O 1
ATOM 2659 N N . LEU A 1 362 ? 13.227 28.950 -26.283 1.00 74.44 362 LEU A N 1
ATOM 2660 C CA . LEU A 1 362 ? 14.020 29.107 -27.503 1.00 74.44 362 LEU A CA 1
ATOM 2661 C C . LEU A 1 362 ? 14.727 27.799 -27.884 1.00 74.44 362 LEU A C 1
ATOM 2663 O O . LEU A 1 362 ? 14.731 27.420 -29.053 1.00 74.44 362 LEU A O 1
ATOM 2667 N N . LEU A 1 363 ? 15.241 27.065 -26.893 1.00 70.50 363 LEU A N 1
ATOM 2668 C CA . LEU A 1 363 ? 15.816 25.729 -27.094 1.00 70.50 363 LEU A CA 1
ATOM 2669 C C . LEU A 1 363 ? 14.755 24.710 -27.543 1.00 70.50 363 LEU A C 1
ATOM 2671 O O . LEU A 1 363 ? 15.001 23.919 -28.456 1.00 70.50 363 LEU A O 1
ATOM 2675 N N . ASN A 1 364 ? 13.547 24.771 -26.976 1.00 70.19 364 ASN A N 1
ATOM 2676 C CA . ASN A 1 364 ? 12.428 23.923 -27.392 1.00 70.19 364 ASN A CA 1
ATOM 2677 C C . ASN A 1 364 ? 11.982 24.231 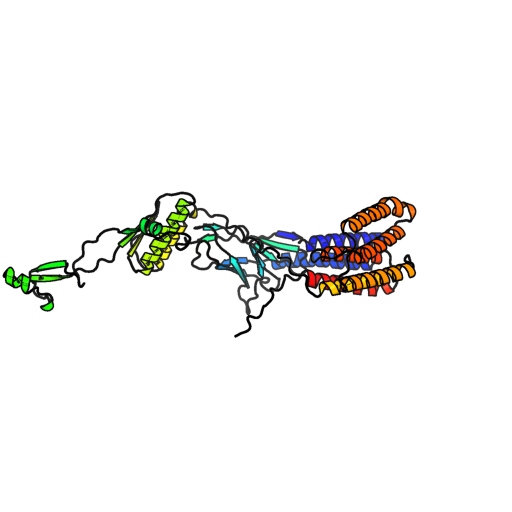-28.830 1.00 70.19 364 ASN A C 1
ATOM 2679 O O . ASN A 1 364 ? 11.786 23.306 -29.617 1.00 70.19 364 ASN A O 1
ATOM 2683 N N . ALA A 1 365 ? 11.873 25.510 -29.205 1.00 76.94 365 ALA A N 1
ATOM 2684 C CA . ALA A 1 365 ? 11.541 25.913 -30.572 1.00 76.94 365 ALA A CA 1
ATOM 2685 C C . ALA A 1 365 ? 12.612 25.459 -31.582 1.00 76.94 365 ALA A C 1
ATOM 2687 O O . ALA A 1 365 ? 12.274 24.909 -32.632 1.00 76.94 365 ALA A O 1
ATOM 2688 N N . ALA A 1 366 ? 13.896 25.602 -31.236 1.00 74.94 366 ALA A N 1
ATOM 2689 C CA . ALA A 1 366 ? 15.001 25.079 -32.037 1.00 74.94 366 ALA A CA 1
ATOM 2690 C C . ALA A 1 366 ? 14.933 23.546 -32.176 1.00 74.94 366 ALA A C 1
ATOM 2692 O O . ALA A 1 366 ? 15.173 23.022 -33.260 1.00 74.94 366 ALA A O 1
ATOM 2693 N N . SER A 1 367 ? 14.533 22.834 -31.115 1.00 72.50 367 SER A N 1
ATOM 2694 C CA . SER A 1 367 ? 14.399 21.367 -31.125 1.00 72.50 367 SER A CA 1
ATOM 2695 C C . SER A 1 367 ? 13.321 20.897 -32.084 1.00 72.50 367 SER A C 1
ATOM 2697 O O . SER A 1 367 ? 13.540 19.962 -32.851 1.00 72.50 367 SER A O 1
ATOM 2699 N N . VAL A 1 368 ? 12.173 21.574 -32.082 1.00 76.69 368 VAL A N 1
ATOM 2700 C CA . VAL A 1 368 ? 11.076 21.285 -33.011 1.00 76.69 368 VAL A CA 1
ATOM 2701 C C . VAL A 1 368 ? 11.492 21.587 -34.451 1.00 76.69 368 VAL A C 1
ATOM 2703 O O . VAL A 1 368 ? 11.233 20.774 -35.336 1.00 76.69 368 VAL A O 1
ATOM 2706 N N . ALA A 1 369 ? 12.175 22.710 -34.689 1.00 78.12 369 ALA A N 1
ATOM 2707 C CA . ALA A 1 369 ? 12.635 23.094 -36.021 1.00 78.12 369 ALA A CA 1
ATOM 2708 C C . ALA A 1 369 ? 13.659 22.101 -36.595 1.00 78.12 369 ALA A C 1
ATOM 2710 O O . ALA A 1 369 ? 13.528 21.684 -37.745 1.00 78.12 369 ALA A O 1
ATOM 2711 N N . VAL A 1 370 ? 14.638 21.669 -35.792 1.00 77.69 370 VAL A N 1
ATOM 2712 C CA . VAL A 1 370 ? 15.641 20.689 -36.231 1.00 77.69 370 VAL A CA 1
ATOM 2713 C C . VAL A 1 370 ? 15.018 19.313 -36.437 1.00 77.69 370 VAL A C 1
ATOM 2715 O O . VAL A 1 370 ? 15.293 18.675 -37.449 1.00 77.69 370 VAL A O 1
ATOM 2718 N N . LEU A 1 371 ? 14.122 18.865 -35.553 1.00 74.88 371 LEU A N 1
ATOM 2719 C CA . LEU A 1 371 ? 13.430 17.589 -35.740 1.00 74.88 371 LEU A CA 1
ATOM 2720 C C . LEU A 1 371 ? 12.570 17.594 -37.015 1.00 74.88 371 LEU A C 1
ATOM 2722 O O . LEU A 1 371 ? 12.582 16.623 -37.770 1.00 74.88 371 LEU A O 1
ATOM 2726 N N . ALA A 1 372 ? 11.863 18.695 -37.290 1.00 75.94 372 ALA A N 1
ATOM 2727 C CA . ALA A 1 372 ? 11.092 18.863 -38.519 1.00 75.94 372 ALA A CA 1
ATOM 2728 C C . ALA A 1 372 ? 11.995 18.866 -39.763 1.00 75.94 372 ALA A C 1
ATOM 2730 O O . ALA A 1 372 ? 11.676 18.198 -40.745 1.00 75.94 372 ALA A O 1
ATOM 2731 N N . PHE A 1 373 ? 13.140 19.552 -39.712 1.00 81.19 373 PHE A N 1
ATOM 2732 C CA . PHE A 1 373 ? 14.127 19.550 -40.793 1.00 81.19 373 PHE A CA 1
ATOM 2733 C C . PHE A 1 373 ? 14.678 18.144 -41.065 1.00 81.19 373 PHE A C 1
ATOM 2735 O O . PHE A 1 373 ? 14.663 17.691 -42.212 1.00 81.19 373 PHE A O 1
ATOM 2742 N N . VAL A 1 374 ? 15.085 17.423 -40.015 1.00 76.25 374 VAL A N 1
ATOM 2743 C CA . VAL A 1 374 ? 15.639 16.068 -40.133 1.00 76.25 374 VAL A CA 1
ATOM 2744 C C . VAL A 1 374 ? 14.612 15.100 -40.734 1.00 76.25 374 VAL A C 1
ATOM 2746 O O . VAL A 1 374 ? 14.929 14.326 -41.640 1.00 76.25 374 VAL A O 1
ATOM 2749 N N . LEU A 1 375 ? 13.360 15.161 -40.268 1.00 71.06 375 LEU A N 1
ATOM 2750 C CA . LEU A 1 375 ? 12.295 14.258 -40.712 1.00 71.06 375 LEU A CA 1
ATOM 2751 C C . LEU A 1 375 ? 11.779 14.564 -42.124 1.00 71.06 375 LEU A C 1
ATOM 2753 O O . LEU A 1 375 ? 11.490 13.632 -42.877 1.00 71.06 375 LEU A O 1
ATOM 2757 N N . LEU A 1 376 ? 11.619 15.843 -42.475 1.00 76.50 376 LEU A N 1
ATOM 2758 C CA . LEU A 1 376 ? 10.947 16.252 -43.712 1.00 76.50 376 LEU A CA 1
ATOM 2759 C C . LEU A 1 376 ? 11.912 16.453 -44.884 1.00 76.50 376 LEU A C 1
ATOM 2761 O O . LEU A 1 376 ? 11.540 16.157 -46.022 1.00 76.50 376 LEU A O 1
ATOM 2765 N N . ALA A 1 377 ? 13.127 16.940 -44.620 1.00 77.19 377 ALA A N 1
ATOM 2766 C CA . ALA A 1 377 ? 14.085 17.327 -45.653 1.00 77.19 377 ALA A CA 1
ATOM 2767 C C . ALA A 1 377 ? 15.336 16.443 -45.636 1.00 77.19 377 ALA A C 1
ATOM 2769 O O . ALA A 1 377 ? 15.625 15.772 -46.626 1.00 77.19 377 ALA A O 1
ATOM 2770 N N . ASP A 1 378 ? 16.045 16.389 -44.509 1.00 74.56 378 ASP A N 1
ATOM 2771 C CA . ASP A 1 378 ? 17.384 15.794 -44.436 1.00 74.56 378 ASP A CA 1
ATOM 2772 C C . ASP A 1 378 ? 17.381 14.299 -44.771 1.00 74.56 378 ASP A C 1
ATOM 2774 O O . ASP A 1 378 ? 18.164 13.834 -45.594 1.00 74.56 378 ASP A O 1
ATOM 2778 N N . ARG A 1 379 ? 16.406 13.543 -44.248 1.00 70.19 379 ARG A N 1
ATOM 2779 C CA . ARG A 1 379 ? 16.254 12.117 -44.576 1.00 70.19 379 ARG A CA 1
ATOM 2780 C C . ARG A 1 379 ? 16.061 11.862 -46.078 1.00 70.19 379 ARG A C 1
ATOM 2782 O O . ARG A 1 379 ? 16.466 10.807 -46.564 1.00 70.19 379 ARG A O 1
ATOM 2789 N N . ARG A 1 380 ? 15.414 12.780 -46.808 1.00 73.94 380 ARG A N 1
ATOM 2790 C CA . ARG A 1 380 ? 15.194 12.650 -48.261 1.00 73.94 380 ARG A CA 1
ATOM 2791 C C . ARG A 1 380 ? 16.421 13.054 -49.076 1.00 73.94 380 ARG A C 1
ATOM 2793 O O . ARG A 1 380 ? 16.610 12.506 -50.154 1.00 73.94 380 ARG A O 1
ATOM 2800 N N . LEU A 1 381 ? 17.207 14.008 -48.579 1.00 75.25 381 LEU A N 1
ATOM 2801 C CA . LEU A 1 381 ? 18.342 14.602 -49.290 1.00 75.25 381 LEU A CA 1
ATOM 2802 C C . LEU A 1 381 ? 19.652 13.844 -49.043 1.00 75.25 381 LEU A C 1
ATOM 2804 O O . LEU A 1 381 ? 20.401 13.590 -49.980 1.00 75.25 381 LEU A O 1
ATOM 2808 N N . SER A 1 382 ? 19.900 13.461 -47.794 1.00 73.38 382 SER A N 1
ATOM 2809 C CA . SER A 1 382 ? 21.197 12.977 -47.308 1.00 73.38 382 SER A CA 1
ATOM 2810 C C . SER A 1 382 ? 21.231 11.462 -47.067 1.00 73.38 382 SER A C 1
ATOM 2812 O O . SER A 1 382 ? 22.282 10.887 -46.794 1.00 73.38 382 SER A O 1
ATOM 2814 N N . GLY A 1 383 ? 20.073 10.801 -47.153 1.00 76.62 383 GLY A N 1
ATOM 2815 C CA . GLY A 1 383 ? 19.907 9.399 -46.779 1.00 76.62 383 GLY A CA 1
ATOM 2816 C C . GLY A 1 383 ? 19.720 9.193 -45.271 1.00 76.62 383 GLY A C 1
ATOM 2817 O O . GLY A 1 383 ? 19.858 10.104 -44.456 1.00 76.62 383 GLY A O 1
ATOM 2818 N N . LEU A 1 384 ? 19.347 7.968 -44.887 1.00 71.56 384 LEU A N 1
ATOM 2819 C CA . LEU A 1 384 ? 18.951 7.647 -43.510 1.00 71.56 384 LEU A CA 1
ATOM 2820 C C . LEU A 1 384 ? 20.115 7.715 -42.511 1.00 71.56 384 LEU A C 1
ATOM 2822 O O . LEU A 1 384 ? 19.922 8.127 -41.371 1.00 71.56 384 LEU A O 1
ATOM 2826 N N . THR A 1 385 ? 21.306 7.291 -42.928 1.00 68.25 385 THR A N 1
ATOM 2827 C CA . THR A 1 385 ? 22.494 7.231 -42.071 1.00 68.25 385 THR A CA 1
ATOM 2828 C C . THR A 1 385 ? 22.984 8.629 -41.710 1.00 68.25 385 THR A C 1
ATOM 2830 O O . THR A 1 385 ? 23.087 8.934 -40.526 1.00 68.25 385 THR A O 1
ATOM 2833 N N . LEU A 1 386 ? 23.170 9.512 -42.695 1.00 73.31 386 LEU A N 1
ATOM 2834 C CA . LEU A 1 386 ? 23.647 10.878 -42.458 1.00 73.31 386 LEU A CA 1
ATOM 2835 C C . LEU A 1 386 ? 22.632 11.728 -41.669 1.00 73.31 386 LEU A C 1
ATOM 2837 O O . LEU A 1 386 ? 23.009 12.485 -40.778 1.00 73.31 386 LEU A O 1
ATOM 2841 N N . ALA A 1 387 ? 21.332 11.546 -41.924 1.00 73.62 387 ALA A N 1
ATOM 2842 C CA . ALA A 1 387 ? 20.286 12.245 -41.175 1.00 73.62 387 ALA A CA 1
ATOM 2843 C C . ALA A 1 387 ? 20.258 11.849 -39.685 1.00 73.62 387 ALA A C 1
ATOM 2845 O O . ALA A 1 387 ? 20.033 12.688 -38.808 1.00 73.62 387 ALA A O 1
ATOM 2846 N N . ASN A 1 388 ? 20.535 10.578 -39.374 1.00 71.62 388 ASN A N 1
ATOM 2847 C CA . ASN A 1 388 ? 20.689 10.125 -37.991 1.00 71.62 388 ASN A CA 1
ATOM 2848 C C . ASN A 1 388 ? 21.930 10.752 -37.330 1.00 71.62 388 ASN A C 1
ATOM 2850 O O . ASN A 1 388 ? 21.860 11.155 -36.171 1.00 71.62 388 ASN A O 1
ATOM 2854 N N . THR A 1 389 ? 23.031 10.903 -38.068 1.00 73.44 389 THR A N 1
ATOM 2855 C CA . THR A 1 389 ? 24.268 11.561 -37.611 1.00 73.44 389 THR A CA 1
ATOM 2856 C C . THR A 1 389 ? 24.015 13.025 -37.222 1.00 73.44 389 THR A C 1
ATOM 2858 O O . THR A 1 389 ? 24.404 13.458 -36.132 1.00 73.44 389 THR A O 1
ATOM 2861 N N . HIS A 1 390 ? 23.271 13.776 -38.042 1.00 75.69 390 HIS A N 1
ATOM 2862 C CA . HIS A 1 390 ? 22.861 15.149 -37.720 1.00 75.69 390 HIS A CA 1
ATOM 2863 C C . HIS A 1 390 ? 21.947 15.223 -36.487 1.00 75.69 390 HIS A C 1
ATOM 2865 O O . HIS A 1 390 ? 22.098 16.119 -35.652 1.00 75.69 390 HIS A O 1
ATOM 2871 N N . LEU A 1 391 ? 21.030 14.262 -36.329 1.00 76.44 391 LEU A N 1
ATOM 2872 C CA . LEU A 1 391 ? 20.143 14.186 -35.169 1.00 76.44 391 LEU A CA 1
ATOM 2873 C C . LEU A 1 391 ? 20.913 13.928 -33.864 1.00 76.44 391 LEU A C 1
ATOM 2875 O O . LEU A 1 391 ? 20.642 14.589 -32.861 1.00 76.44 391 LEU A O 1
ATOM 2879 N N . ILE A 1 392 ? 21.885 13.009 -33.876 1.00 72.62 392 ILE A N 1
ATOM 2880 C CA . ILE A 1 392 ? 22.751 12.710 -32.722 1.00 72.62 392 ILE A CA 1
ATOM 2881 C C . ILE A 1 392 ? 23.528 13.965 -32.308 1.00 72.62 392 ILE A C 1
ATOM 2883 O O . ILE A 1 392 ? 23.505 14.342 -31.133 1.00 72.62 392 ILE A O 1
ATOM 2887 N N . LEU A 1 393 ? 24.164 14.645 -33.271 1.00 73.06 393 LEU A N 1
ATOM 2888 C CA . LEU A 1 393 ? 24.935 15.865 -33.021 1.00 73.06 393 LEU A CA 1
ATOM 2889 C C . LEU A 1 393 ? 24.054 16.963 -32.409 1.00 73.06 393 LEU A C 1
ATOM 2891 O O . LEU A 1 393 ? 24.426 17.577 -31.408 1.00 73.06 393 LEU A O 1
ATOM 2895 N N . TYR A 1 394 ? 22.855 17.163 -32.960 1.00 76.50 394 TYR A N 1
ATOM 2896 C CA . TYR A 1 394 ? 21.898 18.125 -32.425 1.00 76.50 394 TYR A CA 1
ATOM 2897 C C . TYR A 1 394 ? 21.445 17.774 -31.003 1.00 76.50 394 TYR A C 1
ATOM 2899 O O . TYR A 1 394 ? 21.446 18.641 -30.129 1.00 76.50 394 TYR A O 1
ATOM 2907 N N . MET A 1 395 ? 21.082 16.511 -30.747 1.00 71.69 395 MET A N 1
ATOM 2908 C CA . MET A 1 395 ? 20.653 16.057 -29.421 1.00 71.69 395 MET A CA 1
ATOM 2909 C C . MET A 1 395 ? 21.729 16.315 -28.364 1.00 71.69 395 MET A C 1
ATOM 2911 O O . MET A 1 395 ? 21.398 16.782 -27.278 1.00 71.69 395 MET A O 1
ATOM 2915 N N . LEU A 1 396 ? 23.003 16.074 -28.685 1.00 68.19 396 LEU A N 1
ATOM 2916 C CA . LEU A 1 396 ? 24.139 16.314 -27.791 1.00 68.19 396 LEU A CA 1
ATOM 2917 C C . LEU A 1 396 ? 24.400 17.807 -27.550 1.00 68.19 396 LEU A C 1
ATOM 2919 O O . LEU A 1 396 ? 24.564 18.213 -26.401 1.00 68.19 396 LEU A O 1
ATOM 2923 N N . VAL A 1 397 ? 24.375 18.643 -28.590 1.00 70.69 397 VAL A N 1
ATOM 2924 C CA . VAL A 1 397 ? 24.572 20.100 -28.452 1.00 70.69 397 VAL A CA 1
ATOM 2925 C C . VAL A 1 397 ? 23.412 20.755 -27.696 1.00 70.69 397 VAL A C 1
ATOM 2927 O O . VAL A 1 397 ? 23.615 21.559 -26.790 1.00 70.69 397 VAL A O 1
ATOM 2930 N N . ASN A 1 398 ? 22.172 20.388 -28.008 1.00 71.12 398 ASN A N 1
ATOM 2931 C CA . ASN A 1 398 ? 21.006 20.904 -27.296 1.00 71.12 398 ASN A CA 1
ATOM 2932 C C . ASN A 1 398 ? 21.015 20.472 -25.819 1.00 71.12 398 ASN A C 1
ATOM 2934 O O . ASN A 1 398 ? 20.643 21.233 -24.923 1.00 71.12 398 ASN A O 1
ATOM 2938 N N . ARG A 1 399 ? 21.497 19.257 -25.547 1.00 68.94 399 ARG A N 1
ATOM 2939 C CA . ARG A 1 399 ? 21.615 18.693 -24.202 1.00 68.94 399 ARG A CA 1
ATOM 2940 C C . ARG A 1 399 ? 22.648 19.407 -23.333 1.00 68.94 399 ARG A C 1
ATOM 2942 O O . ARG A 1 399 ? 22.390 19.547 -22.136 1.00 68.94 399 ARG A O 1
ATOM 2949 N N . THR A 1 400 ? 23.779 19.835 -23.896 1.00 66.12 400 THR A N 1
ATOM 2950 C CA . THR A 1 400 ? 24.832 20.571 -23.166 1.00 66.12 400 THR A CA 1
ATOM 2951 C C . THR A 1 400 ? 24.433 22.009 -22.849 1.00 66.12 400 THR A C 1
ATOM 2953 O O . THR A 1 400 ? 24.920 22.580 -21.874 1.00 66.12 400 THR A O 1
ATOM 2956 N N . LEU A 1 401 ? 23.517 22.575 -23.638 1.00 65.00 401 LEU A N 1
ATOM 2957 C CA . LEU A 1 401 ? 23.012 23.940 -23.480 1.00 65.00 401 LEU A CA 1
ATOM 2958 C C . LEU A 1 401 ? 21.725 24.026 -22.636 1.00 65.00 401 LEU A C 1
ATOM 2960 O O . LEU A 1 401 ? 21.409 25.094 -22.108 1.00 65.00 401 LEU A O 1
ATOM 2964 N N . SER A 1 402 ? 20.995 22.918 -22.473 1.00 64.56 402 SER A N 1
ATOM 2965 C CA . SER A 1 402 ? 19.745 22.862 -21.702 1.00 64.56 402 SER A CA 1
ATOM 2966 C C . SER A 1 402 ? 19.982 22.784 -20.191 1.00 64.56 402 SER A C 1
ATOM 2968 O O . SER A 1 402 ? 20.790 21.992 -19.705 1.00 64.56 402 SER A O 1
ATOM 2970 N N . ALA A 1 403 ? 19.234 23.574 -19.414 1.00 56.62 403 ALA A N 1
ATOM 2971 C CA . ALA A 1 403 ? 19.287 23.511 -17.958 1.00 56.62 403 ALA A CA 1
ATOM 2972 C C . ALA A 1 403 ? 18.535 22.284 -17.429 1.00 56.62 403 ALA A C 1
ATOM 2974 O O . ALA A 1 403 ? 17.342 22.157 -17.669 1.00 56.62 403 ALA A O 1
ATOM 2975 N N . LEU A 1 404 ? 19.215 21.416 -16.674 1.00 61.41 404 LEU A N 1
ATOM 2976 C CA . LEU A 1 404 ? 18.548 20.334 -15.954 1.00 61.41 404 LEU A CA 1
ATOM 2977 C C . LEU A 1 404 ? 18.153 20.779 -14.551 1.00 61.41 404 LEU A C 1
ATOM 2979 O O . LEU A 1 404 ? 19.014 20.913 -13.675 1.00 61.41 404 LEU A O 1
ATOM 2983 N N . GLY A 1 405 ? 16.854 20.964 -14.330 1.00 59.25 405 GLY A N 1
ATOM 2984 C CA . GLY A 1 405 ? 16.305 20.982 -12.982 1.00 59.25 405 GLY A CA 1
ATOM 2985 C C . GLY A 1 405 ? 16.349 19.587 -12.335 1.00 59.25 405 GLY A C 1
ATOM 2986 O O . GLY A 1 405 ? 16.615 18.589 -13.014 1.00 59.25 405 GLY A O 1
ATOM 2987 N N . PRO A 1 406 ? 16.040 19.482 -11.029 1.00 53.12 406 PRO A N 1
ATOM 2988 C CA . PRO A 1 406 ? 15.940 18.200 -10.323 1.00 53.12 406 PRO A CA 1
ATOM 2989 C C . PRO A 1 406 ? 14.877 17.237 -10.899 1.00 53.12 406 PRO A C 1
ATOM 2991 O O . PRO A 1 406 ? 14.893 16.047 -10.622 1.00 53.12 406 PRO A O 1
ATOM 2994 N N . GLY A 1 407 ? 13.951 17.725 -11.736 1.00 56.78 407 GLY A N 1
ATOM 2995 C CA . GLY A 1 407 ? 12.957 16.898 -12.439 1.00 56.78 407 GLY A CA 1
ATOM 2996 C C . GLY A 1 407 ? 13.384 16.410 -13.832 1.00 56.78 407 GLY A C 1
ATOM 2997 O O . GLY A 1 407 ? 12.891 15.385 -14.305 1.00 56.78 407 GLY A O 1
ATOM 2998 N N . ASP A 1 408 ? 14.339 17.086 -14.476 1.00 65.00 408 ASP A N 1
ATOM 2999 C CA . ASP A 1 408 ? 14.637 16.895 -15.907 1.00 65.00 408 ASP A CA 1
ATOM 3000 C C . ASP A 1 408 ? 15.700 15.817 -16.161 1.00 65.00 408 ASP A C 1
ATOM 3002 O O . ASP A 1 408 ? 15.937 15.386 -17.292 1.00 65.00 408 ASP A O 1
ATOM 3006 N N . ARG A 1 409 ? 16.342 15.323 -15.097 1.00 71.62 409 ARG A N 1
ATOM 3007 C CA . ARG A 1 409 ? 17.430 14.337 -15.172 1.00 71.62 409 ARG A CA 1
ATOM 3008 C C . ARG A 1 409 ? 16.990 12.997 -15.763 1.00 71.62 409 ARG A C 1
ATOM 3010 O O . ARG A 1 409 ? 17.738 12.364 -16.503 1.00 71.62 409 ARG A O 1
ATOM 3017 N N . ARG A 1 410 ? 15.740 12.588 -15.532 1.00 72.19 410 ARG A N 1
ATOM 3018 C CA . ARG A 1 410 ? 15.171 11.384 -16.169 1.00 72.19 410 ARG A CA 1
ATOM 3019 C C . ARG A 1 410 ? 15.025 11.551 -17.682 1.00 72.19 410 ARG A C 1
ATOM 3021 O O . ARG A 1 410 ? 15.322 10.623 -18.430 1.00 72.19 410 ARG A O 1
ATOM 3028 N N . GLN A 1 411 ? 14.608 12.732 -18.133 1.00 70.06 411 GLN A N 1
ATOM 3029 C CA . GLN A 1 411 ? 14.499 13.048 -19.557 1.00 70.06 411 GLN A CA 1
ATOM 3030 C C . GLN A 1 411 ? 15.885 13.116 -20.209 1.00 70.06 411 GLN A C 1
ATOM 3032 O O . GLN A 1 411 ? 16.091 12.541 -21.276 1.00 70.06 411 GLN A O 1
ATOM 3037 N N . ALA A 1 412 ? 16.860 13.726 -19.530 1.00 74.12 412 ALA A N 1
ATOM 3038 C CA . ALA A 1 412 ? 18.257 13.730 -19.954 1.00 74.12 412 ALA A CA 1
ATOM 3039 C C . ALA A 1 412 ? 18.843 12.329 -20.132 1.00 74.12 412 ALA A C 1
ATOM 3041 O O . ALA A 1 412 ? 19.521 12.088 -21.127 1.00 74.12 412 ALA A O 1
ATOM 3042 N N . PHE A 1 413 ? 18.567 11.409 -19.204 1.00 81.19 413 PHE A N 1
ATOM 3043 C CA . PHE A 1 413 ? 18.984 10.016 -19.356 1.00 81.19 413 PHE A CA 1
ATOM 3044 C C . PHE A 1 413 ? 18.344 9.372 -20.588 1.00 81.19 413 PHE A C 1
ATOM 3046 O O . PHE A 1 413 ? 19.034 8.695 -21.339 1.00 81.19 413 PHE A O 1
ATOM 3053 N N . GLY A 1 414 ? 17.054 9.617 -20.844 1.00 75.75 414 GLY A N 1
ATOM 3054 C CA . GLY A 1 414 ? 16.382 9.118 -22.049 1.00 75.75 414 GLY A CA 1
ATOM 3055 C C . GLY A 1 414 ? 17.046 9.595 -23.346 1.00 75.75 414 GLY A C 1
ATOM 3056 O O . GLY A 1 414 ? 17.248 8.800 -24.261 1.00 75.75 414 GLY A O 1
ATOM 3057 N N . ILE A 1 415 ? 17.450 10.869 -23.398 1.00 76.38 415 ILE A N 1
ATOM 3058 C CA . ILE A 1 415 ? 18.212 11.449 -24.518 1.00 76.38 415 ILE A CA 1
ATOM 3059 C C . ILE A 1 415 ? 19.570 10.751 -24.665 1.00 76.38 415 ILE A C 1
ATOM 3061 O O . ILE A 1 415 ? 19.927 10.344 -25.768 1.00 76.38 415 ILE A O 1
ATOM 3065 N N . GLN A 1 416 ? 20.305 10.569 -23.562 1.00 81.69 416 GLN A N 1
ATOM 3066 C CA . GLN A 1 416 ? 21.613 9.904 -23.563 1.00 81.69 416 GLN A CA 1
ATOM 3067 C C . GLN A 1 416 ? 21.508 8.438 -24.002 1.00 81.69 416 GLN A C 1
ATOM 3069 O O . GLN A 1 416 ? 22.309 7.963 -24.805 1.00 81.69 416 GLN A O 1
ATOM 3074 N N . PHE A 1 417 ? 20.484 7.737 -23.516 1.00 82.44 417 PHE A N 1
ATOM 3075 C CA . PHE A 1 417 ? 20.186 6.358 -23.873 1.00 82.44 417 PHE A CA 1
ATOM 3076 C C . PHE A 1 417 ? 19.892 6.216 -25.371 1.00 82.44 417 PHE A C 1
ATOM 3078 O O . PHE A 1 417 ? 20.476 5.365 -26.039 1.00 82.44 417 PHE A O 1
ATOM 3085 N N . LEU A 1 418 ? 19.031 7.086 -25.911 1.00 79.19 418 LEU A N 1
ATOM 3086 C CA . LEU A 1 418 ? 18.678 7.082 -27.329 1.00 79.19 418 LEU A CA 1
ATOM 3087 C C . LEU A 1 418 ? 19.879 7.424 -28.222 1.00 79.19 418 LEU A C 1
ATOM 3089 O O . LEU A 1 418 ? 20.083 6.762 -29.236 1.00 79.19 418 LEU A O 1
ATOM 3093 N N . ALA A 1 419 ? 20.699 8.405 -27.835 1.00 80.56 419 ALA A N 1
ATOM 3094 C CA . ALA A 1 419 ? 21.917 8.757 -28.564 1.00 80.56 419 ALA A CA 1
ATOM 3095 C C . ALA A 1 419 ? 22.917 7.588 -28.604 1.00 80.56 419 ALA A C 1
ATOM 3097 O O . ALA A 1 419 ? 23.436 7.267 -29.668 1.00 80.56 419 ALA A O 1
ATOM 3098 N N . GLY A 1 420 ? 23.137 6.895 -27.482 1.00 82.31 420 GLY A N 1
ATOM 3099 C CA . GLY A 1 420 ? 24.028 5.730 -27.447 1.00 82.31 420 GLY A CA 1
ATOM 3100 C C . GLY A 1 420 ? 23.503 4.553 -28.269 1.00 82.31 420 GLY A C 1
ATOM 3101 O O . GLY A 1 420 ? 24.280 3.860 -28.923 1.00 82.31 420 GLY A O 1
ATOM 3102 N N . PHE A 1 421 ? 22.181 4.367 -28.302 1.00 80.81 421 PHE A N 1
ATOM 3103 C CA . PHE A 1 421 ? 21.536 3.382 -29.169 1.00 80.81 421 PHE A CA 1
ATOM 3104 C C . PHE A 1 421 ? 21.699 3.716 -30.660 1.00 80.81 421 PHE A C 1
ATOM 3106 O O . PHE A 1 421 ? 21.971 2.828 -31.464 1.00 80.81 421 PHE A O 1
ATOM 3113 N N . LEU A 1 422 ? 21.572 4.991 -31.035 1.00 79.38 422 LEU A N 1
ATOM 3114 C CA . LEU A 1 422 ? 21.784 5.444 -32.412 1.00 79.38 422 LEU A CA 1
ATOM 3115 C C . LEU A 1 422 ? 23.243 5.261 -32.856 1.00 79.38 422 LEU A C 1
ATOM 3117 O O . LEU A 1 422 ? 23.470 4.712 -33.929 1.00 79.38 422 LEU A O 1
ATOM 3121 N N . ILE A 1 423 ? 24.210 5.627 -32.004 1.00 81.69 423 ILE A N 1
ATOM 3122 C CA . ILE A 1 423 ? 25.648 5.385 -32.232 1.00 81.69 423 ILE A CA 1
ATOM 3123 C C . ILE A 1 423 ? 25.898 3.886 -32.451 1.00 81.69 423 ILE A C 1
ATOM 3125 O O . ILE A 1 423 ? 26.508 3.485 -33.437 1.00 81.69 423 ILE A O 1
ATOM 3129 N N . SER A 1 424 ? 25.341 3.046 -31.576 1.00 79.38 424 SER A N 1
ATOM 3130 C CA . SER A 1 424 ? 25.432 1.585 -31.661 1.00 79.38 424 SER A CA 1
ATOM 3131 C C . SER A 1 424 ? 24.929 1.012 -32.992 1.00 79.38 424 SER A C 1
ATOM 3133 O O . SER A 1 424 ? 25.518 0.065 -33.508 1.00 79.38 424 SER A O 1
ATOM 3135 N N . GLY A 1 425 ? 23.875 1.593 -33.570 1.00 74.38 425 GLY A N 1
ATOM 3136 C CA . GLY A 1 425 ? 23.342 1.172 -34.865 1.00 74.38 425 GLY A CA 1
ATOM 3137 C C . GLY A 1 425 ? 24.192 1.577 -36.075 1.00 74.38 425 GLY A C 1
ATOM 3138 O O . GLY A 1 425 ? 23.967 1.036 -37.154 1.00 74.38 425 GLY A O 1
ATOM 3139 N N . GLN A 1 426 ? 25.131 2.514 -35.913 1.00 77.38 426 GLN A N 1
ATOM 3140 C CA . GLN A 1 426 ? 25.972 3.056 -36.989 1.00 77.38 426 GLN A CA 1
ATOM 3141 C C . GLN A 1 426 ? 27.431 2.581 -36.913 1.00 77.38 426 GLN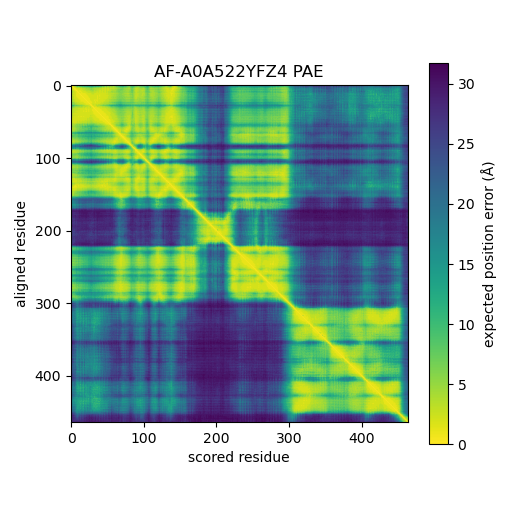 A C 1
ATOM 3143 O O . GLN A 1 426 ? 28.162 2.668 -37.890 1.00 77.38 426 GLN A O 1
ATOM 3148 N N . THR A 1 427 ? 27.874 2.058 -35.770 1.00 78.75 427 THR A N 1
ATOM 3149 C CA . THR A 1 427 ? 29.264 1.635 -35.577 1.00 78.75 427 THR A CA 1
ATOM 3150 C C . THR A 1 427 ? 29.545 0.229 -36.121 1.00 78.75 427 THR A C 1
ATOM 3152 O O . THR A 1 427 ? 28.903 -0.742 -35.722 1.00 78.75 427 THR A O 1
ATOM 3155 N N . ILE A 1 428 ? 30.606 0.098 -36.928 1.00 76.62 428 ILE A N 1
ATOM 3156 C CA . ILE A 1 428 ? 31.185 -1.194 -37.363 1.00 76.62 428 ILE A CA 1
ATOM 3157 C C . ILE A 1 428 ? 32.591 -1.420 -36.744 1.00 76.62 428 ILE A C 1
ATOM 3159 O O . ILE A 1 428 ? 33.203 -2.477 -36.894 1.00 76.62 428 ILE A O 1
ATOM 3163 N N . SER A 1 429 ? 33.101 -0.449 -35.978 1.00 80.50 429 SER A N 1
ATOM 3164 C CA . SER A 1 429 ? 34.434 -0.478 -35.364 1.00 80.50 429 SER A CA 1
ATOM 3165 C C . SER A 1 429 ? 34.641 -1.642 -34.371 1.00 80.50 429 SER A C 1
ATOM 3167 O O . SER A 1 429 ? 33.779 -1.889 -33.523 1.00 80.50 429 SER A O 1
ATOM 3169 N N . PRO A 1 430 ? 35.822 -2.298 -34.351 1.00 81.56 430 PRO A N 1
ATOM 3170 C CA . PRO A 1 430 ? 36.188 -3.291 -33.331 1.00 81.56 430 PRO A CA 1
ATOM 3171 C C . PRO A 1 430 ? 36.145 -2.752 -31.891 1.00 81.56 430 PRO A C 1
ATOM 3173 O O . PRO A 1 430 ? 35.943 -3.507 -30.939 1.00 81.56 430 PRO A O 1
ATOM 3176 N N . TRP A 1 431 ? 36.298 -1.435 -31.722 1.00 83.88 431 TRP A N 1
ATOM 3177 C CA . TRP A 1 431 ? 36.233 -0.755 -30.426 1.00 83.88 431 TRP A CA 1
ATOM 3178 C C . TRP A 1 431 ? 34.801 -0.566 -29.903 1.00 83.88 431 TRP A C 1
ATOM 3180 O O . TRP A 1 431 ? 34.605 -0.124 -28.767 1.00 83.88 431 TRP A O 1
ATOM 3190 N N . TYR A 1 432 ? 33.795 -0.952 -30.690 1.00 83.69 432 TYR A N 1
ATOM 3191 C CA . TYR A 1 432 ? 32.392 -0.895 -30.303 1.00 83.69 432 TYR A CA 1
ATOM 3192 C C . TYR A 1 432 ? 32.083 -1.730 -29.062 1.00 83.69 432 TYR A C 1
ATOM 3194 O O . TYR A 1 432 ? 31.332 -1.293 -28.195 1.00 83.69 432 TYR A O 1
ATOM 3202 N N . PHE A 1 433 ? 32.672 -2.922 -28.941 1.00 79.88 433 PHE A N 1
ATOM 3203 C CA . PHE A 1 433 ? 32.370 -3.817 -27.826 1.00 79.88 433 PHE A CA 1
ATOM 3204 C C . PHE A 1 433 ? 32.787 -3.232 -26.456 1.00 79.88 433 PHE A C 1
ATOM 3206 O O . PHE A 1 433 ? 31.947 -3.195 -25.552 1.00 79.88 433 PHE A O 1
ATOM 3213 N N . PRO A 1 434 ? 34.011 -2.686 -26.283 1.00 86.12 434 PRO A N 1
ATOM 3214 C CA . PRO A 1 434 ? 34.374 -1.913 -25.092 1.00 86.12 434 PRO A CA 1
ATOM 3215 C C . PRO A 1 434 ? 33.439 -0.730 -24.801 1.00 86.12 434 PRO A C 1
ATOM 3217 O O . PRO A 1 434 ? 33.022 -0.548 -23.655 1.00 86.12 434 PRO A O 1
ATOM 3220 N N . PHE A 1 435 ? 33.077 0.049 -25.826 1.00 87.56 435 PHE A N 1
ATOM 3221 C CA . PHE A 1 435 ? 32.135 1.163 -25.683 1.00 87.56 435 PHE A CA 1
ATOM 3222 C C . PHE A 1 435 ? 30.764 0.681 -25.189 1.00 87.56 435 PHE A C 1
ATOM 3224 O O . PHE A 1 435 ? 30.221 1.228 -24.229 1.00 87.56 435 PHE A O 1
ATOM 3231 N N . PHE A 1 436 ? 30.232 -0.385 -25.788 1.00 82.69 436 PHE A N 1
ATOM 3232 C CA . PHE A 1 436 ? 28.955 -0.984 -25.416 1.00 82.69 436 PHE A CA 1
ATOM 3233 C C . PHE A 1 436 ? 28.947 -1.455 -23.956 1.00 82.69 436 PHE A C 1
ATOM 3235 O O . PHE A 1 436 ? 27.995 -1.170 -23.230 1.00 82.69 436 PHE A O 1
ATOM 3242 N N . LEU A 1 437 ? 30.011 -2.121 -23.491 1.00 83.00 437 LEU A N 1
ATOM 3243 C CA . LEU A 1 437 ? 30.130 -2.544 -22.091 1.00 83.00 437 LEU A CA 1
ATOM 3244 C C . LEU A 1 437 ? 30.162 -1.351 -21.127 1.00 83.00 437 LEU A C 1
ATOM 3246 O O . LEU A 1 437 ? 29.462 -1.363 -20.112 1.00 83.00 437 LEU A O 1
ATOM 3250 N N . ALA A 1 438 ? 30.926 -0.306 -21.453 1.00 84.94 438 ALA A N 1
ATOM 3251 C CA . ALA A 1 438 ? 30.965 0.920 -20.660 1.00 84.94 438 ALA A CA 1
ATOM 3252 C C . ALA A 1 438 ? 29.590 1.612 -20.618 1.00 84.94 438 ALA A C 1
ATOM 3254 O O . ALA A 1 438 ? 29.162 2.083 -19.562 1.00 84.94 438 ALA A O 1
ATOM 3255 N N . PHE A 1 439 ? 28.866 1.618 -21.741 1.00 86.25 439 PHE A N 1
ATOM 3256 C CA . PHE A 1 439 ? 27.543 2.228 -21.860 1.00 86.25 439 PHE A CA 1
ATOM 3257 C C . PHE A 1 439 ? 26.474 1.451 -21.092 1.00 86.25 439 PHE A C 1
ATOM 3259 O O . PHE A 1 439 ? 25.676 2.044 -20.364 1.00 86.25 439 PHE A O 1
ATOM 3266 N N . ALA A 1 440 ? 26.506 0.121 -21.172 1.00 79.06 440 ALA A N 1
ATOM 3267 C CA . ALA A 1 440 ? 25.650 -0.751 -20.379 1.00 79.06 440 ALA A CA 1
ATOM 3268 C C . ALA A 1 440 ? 25.914 -0.584 -18.871 1.00 79.06 440 ALA A C 1
ATOM 3270 O O . ALA A 1 440 ? 24.967 -0.470 -18.090 1.00 79.06 440 ALA A O 1
ATOM 3271 N N . GLY A 1 441 ? 27.185 -0.500 -18.460 1.00 80.31 441 GLY A N 1
ATOM 3272 C CA . GLY A 1 441 ? 27.575 -0.245 -17.070 1.00 80.31 441 GLY A CA 1
ATOM 3273 C C . GLY A 1 441 ? 27.089 1.112 -16.556 1.00 80.31 441 GLY A C 1
ATOM 3274 O O . GLY A 1 441 ? 26.524 1.195 -15.465 1.00 80.31 441 GLY A O 1
ATOM 3275 N N . TYR A 1 442 ? 27.229 2.165 -17.365 1.00 87.94 442 TYR A N 1
ATOM 3276 C CA . TYR A 1 442 ? 26.671 3.489 -17.084 1.00 87.94 442 TYR A CA 1
ATOM 3277 C C . TYR A 1 442 ? 25.148 3.450 -16.895 1.00 87.94 442 TYR A C 1
ATOM 3279 O O . TYR A 1 442 ? 24.642 3.946 -15.886 1.00 87.94 442 TYR A O 1
ATOM 3287 N N . ALA A 1 443 ? 24.417 2.838 -17.832 1.00 82.81 443 ALA A N 1
ATOM 3288 C CA . ALA A 1 443 ? 22.961 2.747 -17.771 1.00 82.81 443 ALA A CA 1
ATOM 3289 C C . ALA A 1 443 ? 22.489 1.984 -16.522 1.00 82.81 443 ALA A C 1
ATOM 3291 O O . ALA A 1 443 ? 21.553 2.417 -15.846 1.00 82.81 443 ALA A O 1
ATOM 3292 N N . ALA A 1 444 ? 23.177 0.893 -16.170 1.00 76.38 444 ALA A N 1
ATOM 3293 C CA . ALA A 1 444 ? 22.904 0.124 -14.961 1.00 76.38 444 ALA A CA 1
ATOM 3294 C C . ALA A 1 444 ? 23.175 0.936 -13.683 1.00 76.38 444 ALA A C 1
ATOM 3296 O O . ALA A 1 444 ? 22.343 0.949 -12.775 1.00 76.38 444 ALA A O 1
ATOM 3297 N N . ALA A 1 445 ? 24.301 1.654 -13.618 1.00 79.25 445 ALA A N 1
ATOM 3298 C CA . ALA A 1 445 ? 24.652 2.494 -12.475 1.00 79.25 445 ALA A CA 1
ATOM 3299 C C . ALA A 1 445 ? 23.665 3.659 -12.293 1.00 79.25 445 ALA A C 1
ATOM 3301 O O . ALA A 1 445 ? 23.245 3.947 -11.171 1.00 79.25 445 ALA A O 1
ATOM 3302 N N . TRP A 1 446 ? 23.235 4.290 -13.389 1.00 85.00 446 TRP A N 1
ATOM 3303 C CA . TRP A 1 446 ? 22.216 5.335 -13.348 1.00 85.00 446 TRP A CA 1
ATOM 3304 C C . TRP A 1 446 ? 20.874 4.787 -12.850 1.00 85.00 446 TRP A C 1
ATOM 3306 O O . TRP A 1 446 ? 20.286 5.355 -11.930 1.00 85.00 446 TRP A O 1
ATOM 3316 N N . ALA A 1 447 ? 20.423 3.646 -13.383 1.00 76.38 447 ALA A N 1
ATOM 3317 C CA . ALA A 1 447 ? 19.184 3.002 -12.953 1.00 76.38 447 ALA A CA 1
ATOM 3318 C C . ALA A 1 447 ? 19.229 2.600 -11.470 1.00 76.38 447 ALA A C 1
ATOM 3320 O O . ALA A 1 447 ? 18.270 2.840 -10.741 1.00 76.38 447 ALA A O 1
ATOM 3321 N N . ALA A 1 448 ? 20.352 2.060 -10.990 1.00 74.50 448 ALA A N 1
ATOM 3322 C CA . ALA A 1 448 ? 20.521 1.681 -9.589 1.00 74.50 448 ALA A CA 1
ATOM 3323 C C . ALA A 1 448 ? 20.403 2.877 -8.629 1.00 74.50 448 ALA A C 1
ATOM 3325 O O . ALA A 1 448 ? 19.862 2.734 -7.533 1.00 74.50 448 ALA A O 1
ATOM 3326 N N . VAL A 1 449 ? 20.883 4.056 -9.031 1.00 76.94 449 VAL A N 1
ATOM 3327 C CA . VAL A 1 449 ? 20.796 5.281 -8.222 1.00 76.94 449 VAL A CA 1
ATOM 3328 C C . VAL A 1 449 ? 19.415 5.930 -8.334 1.00 76.94 449 VAL A C 1
ATOM 3330 O O . VAL A 1 449 ? 18.853 6.342 -7.324 1.00 76.94 449 VAL A O 1
ATOM 3333 N N . ALA A 1 450 ? 18.841 5.991 -9.537 1.00 69.31 450 ALA A N 1
ATOM 3334 C CA . ALA A 1 450 ? 17.557 6.642 -9.797 1.00 69.31 450 ALA A CA 1
ATOM 3335 C C . ALA A 1 450 ? 16.337 5.849 -9.287 1.00 69.31 450 ALA A C 1
ATOM 3337 O O . ALA A 1 450 ? 15.269 6.432 -9.092 1.00 69.31 450 ALA A O 1
ATOM 3338 N N . LEU A 1 451 ? 16.475 4.530 -9.107 1.00 58.84 451 LEU A N 1
ATOM 3339 C CA . LEU A 1 451 ? 15.401 3.626 -8.675 1.00 58.84 451 LEU A CA 1
ATOM 3340 C C . LEU A 1 451 ? 15.460 3.255 -7.190 1.00 58.84 451 LEU A C 1
ATOM 3342 O O . LEU A 1 451 ? 14.582 2.527 -6.725 1.00 58.84 451 LEU A O 1
ATOM 3346 N N . ARG A 1 452 ? 16.460 3.729 -6.434 1.00 57.34 452 ARG A N 1
ATOM 3347 C CA . ARG A 1 452 ? 16.465 3.545 -4.980 1.00 57.34 452 ARG A CA 1
ATOM 3348 C C . ARG A 1 452 ? 15.296 4.339 -4.383 1.00 57.34 452 ARG A C 1
ATOM 3350 O O . ARG A 1 452 ? 15.282 5.561 -4.537 1.00 57.34 452 ARG A O 1
ATOM 3357 N N . PRO A 1 453 ? 14.327 3.692 -3.705 1.00 43.47 453 PRO A N 1
ATOM 3358 C CA . PRO A 1 453 ? 13.371 4.430 -2.893 1.00 43.47 453 PRO A CA 1
ATOM 3359 C C . PRO A 1 453 ? 14.183 5.218 -1.869 1.00 43.47 453 PRO A C 1
ATOM 3361 O O . PRO A 1 453 ? 15.118 4.660 -1.290 1.00 43.47 453 PRO A O 1
ATOM 3364 N N . GLY A 1 454 ? 13.886 6.512 -1.721 1.00 39.25 454 GLY A N 1
ATOM 3365 C CA . GLY A 1 454 ? 14.613 7.398 -0.819 1.00 39.25 454 GLY A CA 1
ATOM 3366 C C . GLY A 1 454 ? 14.783 6.714 0.530 1.00 39.25 454 GLY A C 1
ATOM 3367 O O . GLY A 1 454 ? 13.807 6.503 1.248 1.00 39.25 454 GLY A O 1
ATOM 3368 N N . ALA A 1 455 ? 16.016 6.312 0.846 1.00 30.33 455 ALA A N 1
ATOM 3369 C CA . ALA A 1 455 ? 16.369 5.993 2.209 1.00 30.33 455 ALA A CA 1
ATOM 3370 C C . ALA A 1 455 ? 16.074 7.279 2.968 1.00 30.33 455 ALA A C 1
ATOM 3372 O O . ALA A 1 455 ? 16.703 8.307 2.704 1.00 30.33 455 ALA A O 1
ATOM 3373 N N . ALA A 1 456 ? 15.036 7.233 3.805 1.00 31.89 456 ALA A N 1
ATOM 3374 C CA . ALA A 1 456 ? 14.754 8.267 4.773 1.00 31.89 456 ALA A CA 1
ATOM 3375 C C . ALA A 1 456 ? 16.094 8.729 5.338 1.00 31.89 456 ALA A C 1
ATOM 3377 O O . ALA A 1 456 ? 16.905 7.889 5.742 1.00 31.89 456 ALA A O 1
ATOM 3378 N N . GLY A 1 457 ? 16.347 10.036 5.282 1.00 29.14 457 GLY A N 1
ATOM 3379 C CA . GLY A 1 457 ? 17.471 10.619 5.985 1.00 29.14 457 GLY A CA 1
ATOM 3380 C C . GLY A 1 457 ? 17.387 10.134 7.422 1.00 29.14 457 GLY A C 1
ATOM 3381 O O . GLY A 1 457 ? 16.525 10.576 8.178 1.00 29.14 457 GLY A O 1
ATOM 3382 N N . GLY A 1 458 ? 18.248 9.178 7.766 1.00 28.42 458 GLY A N 1
ATOM 3383 C CA . GLY A 1 458 ? 18.608 8.871 9.131 1.00 28.42 458 GLY A CA 1
ATOM 3384 C C . GLY A 1 458 ? 19.327 10.100 9.653 1.00 28.42 458 GLY A C 1
ATOM 3385 O O . GLY A 1 458 ? 20.551 10.155 9.651 1.00 28.42 458 GLY A O 1
ATOM 3386 N N . GLY A 1 459 ? 18.548 11.118 10.013 1.00 27.31 459 GLY A N 1
ATOM 3387 C CA . GLY A 1 459 ? 18.983 12.152 10.923 1.00 27.31 459 GLY A CA 1
ATOM 3388 C C . GLY A 1 459 ? 19.166 11.460 12.256 1.00 27.31 459 GLY A C 1
ATOM 3389 O O . GLY A 1 459 ? 18.191 11.114 12.921 1.00 27.31 459 GLY A O 1
ATOM 3390 N N . ALA A 1 460 ? 20.425 11.180 12.570 1.00 30.48 460 ALA A N 1
ATOM 3391 C CA . ALA A 1 460 ? 20.871 10.825 13.894 1.00 30.48 460 ALA A CA 1
ATOM 3392 C C . ALA A 1 460 ? 20.232 11.797 14.896 1.00 30.48 460 ALA A C 1
ATOM 3394 O O . ALA A 1 460 ? 20.541 12.986 14.908 1.00 30.48 460 ALA A O 1
ATOM 3395 N N . GLY A 1 461 ? 19.313 11.283 15.715 1.00 28.27 461 GLY A N 1
ATOM 3396 C CA . GLY A 1 461 ? 19.047 11.850 17.027 1.00 28.27 461 GLY A CA 1
ATOM 3397 C C . GLY A 1 461 ? 20.287 11.580 17.860 1.00 28.27 461 GLY A C 1
ATOM 3398 O O . GLY A 1 461 ? 20.377 10.559 18.537 1.00 28.27 461 GLY A O 1
ATOM 3399 N N . GLU A 1 462 ? 21.284 12.437 17.679 1.00 32.50 462 GLU A N 1
ATOM 3400 C CA . GLU A 1 462 ? 22.473 12.482 18.500 1.00 32.50 462 GLU A CA 1
ATOM 3401 C C . GLU A 1 462 ? 22.041 12.936 19.894 1.00 32.50 462 GLU A C 1
ATOM 3403 O O . GLU A 1 462 ? 21.339 13.928 20.081 1.00 32.50 462 GLU A O 1
ATOM 3408 N N . THR A 1 463 ? 22.397 12.100 20.853 1.00 34.62 463 THR A N 1
ATOM 3409 C CA . THR A 1 463 ? 22.309 12.300 22.291 1.00 34.62 463 THR A CA 1
ATOM 3410 C C . THR A 1 463 ? 22.914 13.639 22.717 1.00 34.62 463 THR A C 1
ATOM 3412 O O . THR A 1 463 ? 24.117 13.823 22.541 1.00 34.62 463 THR A O 1
ATOM 3415 N N . ALA A 1 464 ? 22.111 14.506 23.338 1.00 32.69 464 ALA A N 1
ATOM 3416 C CA . ALA A 1 464 ? 22.474 15.383 24.459 1.00 32.69 464 ALA A CA 1
ATOM 3417 C C . ALA A 1 464 ? 21.210 16.041 25.026 1.00 32.69 464 ALA A C 1
ATOM 3419 O O . ALA A 1 464 ? 20.474 16.669 24.230 1.00 32.69 464 ALA A O 1
#

Radius of gyration: 38.2 Å; Cα contacts (8 Å, |Δi|>4): 735; chains: 1; bounding box: 75×56×127 Å

Mean predicted aligned error: 16.47 Å

Foldseek 3Di:
DDKDKDFDPVLVVLVVVLVVLVVLCVVQVDPVSVVVSVVSVVVVVCQVVCLVVLPPPKDKAWDDDPAAAAFDKDKIKIWIDDPNQAPQQKWKDQPQDIFTWHDDPPDDTTITIDTDHFNAFAKAWSQRIWIKGCPDPNGMMIIDTHTDIDHHFYALPPDDDPVLLVVQKDFDDPPQFDFDDDDAFNDKDFDDPPDDPVQWPPVVCVVVVTTIGTTHGDPPQGEIEGEAEDDDDPNLSSNLSSSLNNLVVCQVVQGFYWYDYVPDTDDTDYHDVRSVVNRNVSSCPDPNVDHDYGHGDDHPPCPVPQADPCLVVLLLLLLVLLLVLLVQFPLDDVVLSVVLVVLLVVLVVCVVPVDDADDPVVLVVVLVVLVCCLVPPCCVPPNDLVSLVSVLSSLSNSLSRDDDDSPCSVVSVVSSVVSSVSSLSRGPDPCSVVSVVSNVVSNVVNCVRSVPDPPPPPPPPDDD

Sequence (464 aa):
MKGAIRPTRQGLWAAALALLTFLSALASGNNLLYLLWGALAGAFAVSWAALRLGARGLAARAAFPEALRQGARFSLAVRATGRASAEHGLRAAFGPDAAPFTAPARGGEAEARLDLELPWRGENALTGLRVETAHPFGLLVWSAPLAAQALALPNGTRGLSWEDVESACEASGTERPRRGAGDELYGLRPYAEGDEARLMNWKATLRTGRPLVNEFAEPAGAKVTVRVAEAVGERAERQAAAAAAALERCAGRGVQFRLAAPGTETPYGSGRGHLLLCLEALARLGDGAAPRPAPAPPGRSEDLPADHPALPALHAFGDALLIVGMLLVDEFEPALVAAAGGAWGLGRWMERGRTPRLPTALLNAASVAVLAFVLLADRRLSGLTLANTHLILYMLVNRTLSALGPGDRRQAFGIQFLAGFLISGQTISPWYFPFFLAFAGYAAAWAAVALRPGAAGGGAGETA

Solvent-accessible surface area (backbone atoms only — not comparable to full-atom values): 25514 Å² total; per-residue (Å²): 96,81,60,50,77,44,72,30,79,61,20,50,52,52,50,52,49,33,52,52,36,42,53,49,18,70,75,67,69,41,66,66,34,48,51,53,24,49,52,50,54,47,52,51,53,52,26,52,49,49,43,59,56,46,45,55,73,32,45,74,47,78,47,75,71,97,78,42,40,31,66,42,78,45,68,39,37,37,38,28,43,44,98,38,36,39,86,44,61,29,26,42,31,38,67,68,51,69,24,62,30,42,61,44,96,69,95,56,61,14,45,16,62,43,82,44,59,42,80,52,49,6,30,30,26,37,82,60,28,27,43,34,31,30,36,84,81,46,37,42,31,38,40,26,76,44,90,45,72,47,64,16,24,48,40,45,80,71,92,72,56,73,65,53,26,50,74,18,50,42,78,55,60,88,66,71,68,43,89,42,88,40,90,49,83,63,49,77,43,75,62,56,97,88,64,62,75,88,42,47,35,62,72,60,16,70,73,70,76,47,61,28,24,54,36,22,19,28,80,63,74,60,38,36,34,32,49,44,78,89,56,68,66,70,63,32,55,52,46,42,16,22,36,36,32,37,50,52,51,35,45,76,68,70,32,34,35,24,40,41,38,82,97,45,72,53,69,78,40,59,51,70,69,46,47,49,56,47,35,51,56,52,10,42,48,69,80,12,57,49,71,40,78,46,73,58,62,80,53,76,72,78,68,71,66,77,66,60,84,61,53,68,58,50,53,52,50,52,55,54,50,45,55,55,47,48,77,47,25,86,88,53,57,69,67,59,50,50,50,52,50,51,48,41,54,50,31,58,49,46,71,72,47,96,57,92,69,76,59,66,70,58,55,51,52,51,50,53,52,50,51,49,41,37,69,70,46,35,37,78,74,60,35,67,67,53,28,50,52,55,50,43,52,47,53,54,56,53,54,42,62,50,86,72,53,89,78,41,54,65,58,51,48,51,52,53,52,52,44,49,52,53,45,60,76,61,42,83,44,87,66,47,61,65,51,50,52,54,50,53,50,50,54,50,54,48,49,59,62,74,68,52,73,74,73,72,82,79,72,75,83,73,89,129

pLDDT: mean 78.34, std 13.35, range [27.31, 93.88]

Secondary structure (DSSP, 8-state):
---EEEE-HHHHHHHHHHHHHHHHHHHH--HHHHHHHHHHHHHHHHHHHHHHHHTTT-EEEEE--S-EETT-EEEEEEEEESTTTTTT--EEEETTEEEEPBPPSSS--EEEEEEEE--SSEEEE-TTEEEEE-TTTSSEEEEEE---EEEEEP-TTSS--HHHHHHTEEE---PPPEEESSSEEEEEEE--TT--GGGB-HHHHHHHTS-EEEEEEE----EEEEE-----THHHHHHHHHHHHHHHHHHHTT-EEEEEETTEEPPPB-SHHHHHHHHHHHHTSGGGSS-EEPPPPPP---------TTHHHHHHHHHHHHHHHHTTSTTS-HHHHHHHHHHHHHHHHHHHTT-PPPPHHHHHHHHHHHHHHIIIIIHHHTHHHHHHHHHHHHHHHHHHHS---TTTHHHHHHHHHHHHHHHHHH---TTHHHHHHHHHHHHHHHHHHHTS------------

Nearest PDB structures (foldseek):
  8bf9-assembly1_B  TM=4.449E-01  e=2.607E+00  Ovis aries
  7tdm-assembly1_H  TM=3.414E-01  e=1.264E+00  Homo sapiens
  5jpn-assembly1_B  TM=1.985E-01  e=2.548E-01  Homo sapiens
  3uum-assembly2_B  TM=2.940E-01  e=3.375E+00  Rattus norvegicus
  4epz-assembly1_A  TM=3.312E-01  e=8.123E+00  Bacteroides uniformis ATCC 8492